Protein AF-A0A5N5QE45-F1 (afdb_monomer_lite)

Organism: NCBI:txid1582974

Radius of gyration: 30.97 Å; chains: 1; bounding box: 76×46×100 Å

Structure (mmCIF, N/CA/C/O backbone):
data_AF-A0A5N5QE45-F1
#
_entry.id   AF-A0A5N5QE45-F1
#
loop_
_atom_site.group_PDB
_atom_site.id
_atom_site.type_symbol
_atom_site.label_atom_id
_atom_site.label_alt_id
_atom_site.label_comp_id
_atom_site.label_asym_id
_atom_site.label_entity_id
_atom_site.label_seq_id
_atom_site.pdbx_PDB_ins_code
_atom_site.Cartn_x
_atom_site.Cartn_y
_atom_site.Cartn_z
_atom_site.occupancy
_atom_site.B_iso_or_equiv
_atom_site.auth_seq_id
_atom_site.auth_comp_id
_atom_site.auth_asym_id
_atom_site.auth_atom_id
_atom_site.pdbx_PDB_model_num
ATOM 1 N N . MET A 1 1 ? -3.453 -5.805 17.445 1.00 33.72 1 MET A N 1
ATOM 2 C CA . MET A 1 1 ? -3.801 -6.477 16.163 1.00 33.72 1 MET A CA 1
ATOM 3 C C . MET A 1 1 ? -2.609 -7.321 15.868 1.00 33.72 1 MET A C 1
ATOM 5 O O . MET A 1 1 ? -1.499 -6.898 16.182 1.00 33.72 1 MET A O 1
ATOM 9 N N . LYS A 1 2 ? -2.759 -8.483 15.234 1.00 30.94 2 LYS A N 1
ATOM 10 C CA . LYS A 1 2 ? -1.606 -8.951 14.459 1.00 30.94 2 LYS A CA 1
ATOM 11 C C . LYS A 1 2 ? -1.295 -7.820 13.481 1.00 30.94 2 LYS A C 1
ATOM 13 O O . LYS A 1 2 ? -2.172 -7.454 12.707 1.00 30.94 2 LYS A O 1
ATOM 18 N N . ARG A 1 3 ? -0.111 -7.206 13.602 1.00 41.22 3 ARG A N 1
ATOM 19 C CA . ARG A 1 3 ? 0.402 -6.242 12.622 1.00 41.22 3 ARG A CA 1
ATOM 20 C C . ARG A 1 3 ? 0.086 -6.822 11.248 1.00 41.22 3 ARG A C 1
ATOM 22 O O . ARG A 1 3 ? 0.529 -7.942 10.988 1.00 41.22 3 ARG A O 1
ATOM 29 N N . VAL A 1 4 ? -0.708 -6.103 10.451 1.00 57.03 4 VAL A N 1
ATOM 30 C CA . VAL A 1 4 ? -1.019 -6.502 9.077 1.00 57.03 4 VAL A CA 1
ATOM 31 C C . VAL A 1 4 ? 0.319 -6.766 8.411 1.00 57.03 4 VAL A C 1
ATOM 33 O O . VAL A 1 4 ? 1.191 -5.892 8.379 1.00 57.03 4 VAL A O 1
ATOM 36 N N . ASN A 1 5 ? 0.544 -8.010 8.013 1.00 70.06 5 ASN A N 1
ATOM 37 C CA . ASN A 1 5 ? 1.816 -8.369 7.431 1.00 70.06 5 ASN A CA 1
ATOM 38 C C . ASN A 1 5 ? 1.803 -7.820 6.008 1.00 70.06 5 ASN A C 1
ATOM 40 O O . ASN A 1 5 ? 0.922 -8.145 5.221 1.00 70.06 5 ASN A O 1
ATOM 44 N N . ALA A 1 6 ? 2.776 -6.972 5.678 1.00 80.31 6 ALA A N 1
ATOM 45 C CA . ALA A 1 6 ? 2.842 -6.321 4.376 1.00 80.31 6 ALA A CA 1
ATOM 46 C C . ALA A 1 6 ? 2.845 -7.332 3.210 1.00 80.31 6 ALA A C 1
ATOM 48 O O . ALA A 1 6 ? 2.280 -7.067 2.155 1.00 80.31 6 ALA A O 1
ATOM 49 N N . ALA A 1 7 ? 3.384 -8.537 3.407 1.00 81.88 7 ALA A N 1
ATOM 50 C CA . ALA A 1 7 ? 3.343 -9.589 2.396 1.00 81.88 7 ALA A CA 1
ATOM 51 C C . ALA A 1 7 ? 1.952 -10.240 2.227 1.00 81.88 7 ALA A C 1
ATOM 53 O O . ALA A 1 7 ? 1.690 -10.823 1.182 1.00 81.88 7 ALA A O 1
ATOM 54 N N . THR A 1 8 ? 1.052 -10.143 3.207 1.00 82.94 8 THR A N 1
ATOM 55 C CA . THR A 1 8 ? -0.279 -10.790 3.209 1.00 82.94 8 THR A CA 1
ATOM 56 C C . THR A 1 8 ? -1.411 -9.804 3.491 1.00 82.94 8 THR A C 1
ATOM 58 O O . THR A 1 8 ? -2.459 -10.192 4.005 1.00 82.94 8 THR A O 1
ATOM 61 N N . TRP A 1 9 ? -1.207 -8.511 3.224 1.00 82.81 9 TRP A N 1
ATOM 62 C CA . TRP A 1 9 ? -2.092 -7.489 3.771 1.00 82.81 9 TRP A CA 1
ATOM 63 C C . TRP A 1 9 ? -3.513 -7.563 3.213 1.00 82.81 9 TRP A C 1
ATOM 65 O O . TRP A 1 9 ? -4.463 -7.280 3.942 1.00 82.81 9 TRP A O 1
ATOM 75 N N . MET A 1 10 ? -3.687 -7.960 1.950 1.00 87.88 10 MET A N 1
ATOM 76 C CA . MET A 1 10 ? -5.023 -8.089 1.372 1.00 87.88 10 MET A CA 1
ATOM 77 C C . MET A 1 10 ? -5.767 -9.297 1.954 1.00 87.88 10 MET A C 1
ATOM 79 O O . MET A 1 10 ? -6.970 -9.216 2.196 1.00 87.88 10 MET A O 1
ATOM 83 N N . ALA A 1 11 ? -5.057 -10.394 2.233 1.00 81.62 11 ALA A N 1
ATOM 84 C CA . ALA A 1 11 ? -5.598 -11.553 2.937 1.00 81.62 11 ALA A CA 1
ATOM 85 C C . ALA A 1 11 ? -5.972 -11.216 4.390 1.00 81.62 11 ALA A C 1
ATOM 87 O O . ALA A 1 11 ? -7.057 -11.574 4.850 1.00 81.62 11 ALA A O 1
ATOM 88 N N . ASP A 1 12 ? -5.102 -10.490 5.094 1.00 77.50 12 ASP A N 1
ATOM 89 C CA . ASP A 1 12 ? -5.329 -10.058 6.475 1.00 77.50 12 ASP A CA 1
ATOM 90 C C . ASP A 1 12 ? -6.530 -9.098 6.565 1.00 77.50 12 ASP A C 1
ATOM 92 O O . ASP A 1 12 ? -7.333 -9.186 7.494 1.00 77.50 12 ASP A O 1
ATOM 96 N N . LEU A 1 13 ? -6.701 -8.223 5.565 1.00 79.94 13 LEU A N 1
ATOM 97 C CA . LEU A 1 13 ? -7.816 -7.278 5.475 1.00 79.94 13 LEU A CA 1
ATOM 98 C C . LEU A 1 13 ? -9.025 -7.809 4.690 1.00 79.94 13 LEU A C 1
ATOM 100 O O . LEU A 1 13 ? -9.976 -7.059 4.449 1.00 79.94 13 LEU A O 1
ATOM 104 N N . PHE A 1 14 ? -9.043 -9.094 4.320 1.00 81.00 14 PHE A N 1
ATOM 105 C CA . PHE A 1 14 ? -10.113 -9.697 3.520 1.00 81.00 14 PHE A CA 1
ATOM 106 C C . PHE A 1 14 ? -11.532 -9.410 4.057 1.00 81.00 14 PHE A C 1
ATOM 108 O O . PHE A 1 14 ? -12.409 -9.072 3.251 1.00 81.00 14 PHE A O 1
ATOM 115 N N . PRO A 1 15 ? -11.802 -9.445 5.382 1.00 75.75 15 PRO A N 1
ATOM 116 C CA . PRO A 1 15 ? -13.117 -9.085 5.921 1.00 75.75 15 PRO A CA 1
ATOM 117 C C . PRO A 1 15 ? -13.583 -7.663 5.561 1.00 75.75 15 PRO A C 1
ATOM 119 O O . PRO A 1 15 ? -14.784 -7.434 5.419 1.00 75.75 15 PRO A O 1
ATOM 122 N N . PHE A 1 16 ? -12.652 -6.727 5.364 1.00 76.31 16 PHE A N 1
ATOM 123 C CA . PHE A 1 16 ? -12.924 -5.309 5.109 1.00 76.31 16 PHE A CA 1
ATOM 124 C C . PHE A 1 16 ? -12.996 -4.959 3.623 1.00 76.31 16 PHE A C 1
ATOM 126 O O . PHE A 1 16 ? -13.746 -4.057 3.234 1.00 76.31 16 PHE A O 1
ATOM 133 N N . ILE A 1 17 ? -12.212 -5.657 2.794 1.00 85.38 17 ILE A N 1
ATOM 134 C CA . ILE A 1 17 ? -12.066 -5.339 1.367 1.00 85.38 17 ILE A CA 1
ATOM 135 C C . ILE A 1 17 ? -12.814 -6.304 0.443 1.00 85.38 17 ILE A C 1
ATOM 137 O O . ILE A 1 17 ? -13.099 -5.930 -0.687 1.00 85.38 17 ILE A O 1
ATOM 141 N N . SER A 1 18 ? -13.204 -7.501 0.902 1.00 85.31 18 SER A N 1
ATOM 142 C CA . SER A 1 18 ? -13.815 -8.546 0.053 1.00 85.31 18 SER A CA 1
ATOM 143 C C . SER A 1 18 ? -15.029 -8.095 -0.759 1.00 85.31 18 SER A C 1
ATOM 145 O O . SER A 1 18 ? -15.190 -8.542 -1.891 1.00 85.31 18 SER A O 1
ATOM 147 N N . LYS A 1 19 ? -15.859 -7.196 -0.218 1.00 84.50 19 LYS A N 1
ATOM 148 C CA . LYS A 1 19 ? -17.066 -6.678 -0.890 1.00 84.50 19 LYS A CA 1
ATOM 149 C C . LYS A 1 19 ? -16.835 -5.410 -1.719 1.00 84.50 19 LYS A C 1
ATOM 151 O O . LYS A 1 19 ? -17.778 -4.902 -2.322 1.00 84.50 19 LYS A O 1
ATOM 156 N N . ARG A 1 20 ? -15.615 -4.874 -1.715 1.00 90.50 20 ARG A N 1
ATOM 157 C CA . ARG A 1 20 ? -15.237 -3.658 -2.442 1.00 90.50 20 ARG A CA 1
ATOM 158 C C . ARG A 1 20 ? -14.779 -4.010 -3.849 1.00 90.50 20 ARG A C 1
ATOM 160 O O . ARG A 1 20 ? -14.236 -5.091 -4.069 1.00 90.50 20 ARG A O 1
ATOM 167 N N . LYS A 1 21 ? -14.956 -3.102 -4.802 1.00 94.25 21 LYS A N 1
ATOM 168 C CA . LYS A 1 21 ? -14.281 -3.196 -6.107 1.00 94.25 21 LYS A CA 1
ATOM 169 C C . LYS A 1 21 ? -12.797 -2.866 -5.959 1.00 94.25 21 LYS A C 1
ATOM 171 O O . LYS A 1 21 ? -12.413 -2.175 -5.020 1.00 94.25 21 LYS A O 1
ATOM 176 N N . LEU A 1 22 ? -11.960 -3.263 -6.922 1.00 95.69 22 LEU A N 1
ATOM 177 C CA . LEU A 1 22 ? -10.540 -2.866 -6.922 1.00 95.69 22 LEU A CA 1
ATOM 178 C C . LEU A 1 22 ? -10.356 -1.336 -6.916 1.00 95.69 22 LEU A C 1
ATOM 180 O O . LEU A 1 22 ? -9.444 -0.834 -6.269 1.00 95.69 22 LEU A O 1
ATOM 184 N N . SER A 1 23 ? -11.256 -0.587 -7.562 1.00 94.06 23 SER A N 1
ATOM 185 C CA . SER A 1 23 ? -11.286 0.887 -7.546 1.00 94.06 23 SER A CA 1
ATOM 186 C C . SER A 1 23 ? -11.563 1.505 -6.171 1.00 94.06 23 SER A C 1
ATOM 188 O O . SER A 1 23 ? -11.393 2.709 -6.000 1.00 94.06 23 SER A O 1
ATOM 190 N N . GLU A 1 24 ? -12.014 0.704 -5.207 1.00 92.69 24 GLU A N 1
ATOM 191 C CA . GLU A 1 24 ? -12.410 1.129 -3.860 1.00 92.69 24 GLU A CA 1
ATOM 192 C C . GLU A 1 24 ? -11.413 0.673 -2.775 1.00 92.69 24 GLU A C 1
ATOM 194 O O . GLU A 1 24 ? -11.693 0.734 -1.574 1.00 92.69 24 GLU A O 1
ATOM 199 N N . ILE A 1 25 ? -10.252 0.166 -3.195 1.00 94.25 25 ILE A N 1
ATOM 200 C CA . ILE A 1 25 ? -9.176 -0.291 -2.315 1.00 94.25 25 ILE A CA 1
ATOM 201 C C . ILE A 1 25 ? -8.014 0.694 -2.424 1.00 94.25 25 ILE A C 1
ATOM 203 O O . ILE A 1 25 ? -7.634 1.116 -3.516 1.00 94.25 25 ILE A O 1
ATOM 207 N N . PHE A 1 26 ? -7.437 1.056 -1.282 1.00 94.75 26 PHE A N 1
ATOM 208 C CA . PHE A 1 26 ? -6.195 1.819 -1.229 1.00 94.75 26 PHE A CA 1
ATOM 209 C C . PHE A 1 26 ? -5.019 0.867 -1.424 1.00 94.75 26 PHE A C 1
ATOM 211 O O . PHE A 1 26 ? -4.803 -0.025 -0.604 1.00 94.75 26 PHE A O 1
ATOM 218 N N . MET A 1 27 ? -4.280 1.016 -2.519 1.00 96.31 27 MET A N 1
ATOM 219 C CA . MET A 1 27 ? -3.214 0.091 -2.898 1.00 96.31 27 MET A CA 1
ATOM 220 C C . MET A 1 27 ? -1.869 0.810 -2.998 1.00 96.31 27 MET A C 1
ATOM 222 O O . MET A 1 27 ? -1.764 1.815 -3.697 1.00 96.31 27 MET A O 1
ATOM 226 N N . PRO A 1 28 ? -0.814 0.299 -2.354 1.00 96.25 28 PRO A N 1
ATOM 227 C CA . PRO A 1 28 ? 0.548 0.728 -2.642 1.00 96.25 28 PRO A CA 1
ATOM 228 C C . PRO A 1 28 ? 0.979 0.251 -4.040 1.00 96.25 28 PRO A C 1
ATOM 230 O O . PRO A 1 28 ? 0.798 -0.922 -4.385 1.00 96.25 28 PRO A O 1
ATOM 233 N N . GLY A 1 29 ? 1.561 1.150 -4.830 1.00 97.69 29 GLY A N 1
ATOM 234 C CA . GLY A 1 29 ? 2.095 0.893 -6.167 1.00 97.69 29 GLY A CA 1
ATOM 235 C C . GLY A 1 29 ? 3.510 1.437 -6.330 1.00 97.69 29 GLY A C 1
ATOM 236 O O . GLY A 1 29 ? 3.920 2.320 -5.578 1.00 97.69 29 GLY A O 1
ATOM 237 N N . SER A 1 30 ? 4.255 0.932 -7.308 1.00 97.56 30 SER A N 1
ATOM 238 C CA . SER A 1 30 ? 5.592 1.439 -7.632 1.00 97.56 30 SER A CA 1
ATOM 239 C C . SER A 1 30 ? 5.692 1.876 -9.087 1.00 97.56 30 SER A C 1
ATOM 241 O O . SER A 1 30 ? 5.183 1.183 -9.966 1.00 97.56 30 SER A O 1
ATOM 243 N N . HIS A 1 31 ? 6.325 3.025 -9.319 1.00 96.69 31 HIS A N 1
ATOM 244 C CA . HIS A 1 31 ? 6.600 3.566 -10.650 1.00 96.69 31 HIS A CA 1
ATOM 245 C C . HIS A 1 31 ? 7.845 2.897 -11.249 1.00 96.69 31 HIS A C 1
ATOM 247 O O . HIS A 1 31 ? 8.798 2.585 -10.523 1.00 96.69 31 HIS A O 1
ATOM 253 N N . ASP A 1 32 ? 7.789 2.608 -12.555 1.00 96.94 32 ASP A N 1
ATOM 254 C CA . ASP A 1 32 ? 8.830 1.896 -13.307 1.00 96.94 32 ASP A CA 1
ATOM 255 C C . ASP A 1 32 ? 9.439 0.728 -12.515 1.00 96.94 32 ASP A C 1
ATOM 257 O O . ASP A 1 32 ? 10.649 0.612 -12.315 1.00 96.94 32 ASP A O 1
ATOM 261 N N . SER A 1 33 ? 8.564 -0.147 -12.015 1.00 97.88 33 SER A N 1
ATOM 262 C CA . SER A 1 33 ? 8.811 -1.023 -10.866 1.00 97.88 33 SER A CA 1
ATOM 263 C C . SER A 1 33 ? 10.046 -1.911 -10.995 1.00 97.88 33 SER A C 1
ATOM 265 O O . SER A 1 33 ? 10.618 -2.330 -9.993 1.00 97.88 33 SER A O 1
ATOM 267 N N . ALA A 1 34 ? 10.449 -2.252 -12.218 1.00 97.25 34 ALA A N 1
ATOM 268 C CA . ALA A 1 34 ? 11.578 -3.138 -12.477 1.00 97.25 34 ALA A CA 1
ATOM 269 C C . ALA A 1 34 ? 12.939 -2.418 -12.561 1.00 97.25 34 ALA A C 1
ATOM 271 O O . ALA A 1 34 ? 13.963 -3.092 -12.696 1.00 97.25 34 ALA A O 1
ATOM 272 N N . MET A 1 35 ? 12.981 -1.081 -12.539 1.00 96.81 35 MET A N 1
ATOM 273 C CA . MET A 1 35 ? 14.205 -0.307 -12.770 1.00 96.81 35 MET A CA 1
ATOM 274 C C . MET A 1 35 ? 15.029 -0.160 -11.486 1.00 96.81 35 MET A C 1
ATOM 276 O O . MET A 1 35 ? 14.978 0.851 -10.785 1.00 96.81 35 MET A O 1
ATOM 280 N N . THR A 1 36 ? 15.818 -1.195 -11.190 1.00 95.06 36 THR A N 1
ATOM 281 C CA . THR A 1 36 ? 16.802 -1.202 -10.098 1.00 95.06 36 THR A CA 1
ATOM 282 C C . THR A 1 36 ? 18.226 -1.017 -10.609 1.00 95.06 36 THR A C 1
ATOM 284 O O . THR A 1 36 ? 18.525 -1.245 -11.784 1.00 95.06 36 THR A O 1
ATOM 287 N N . PHE A 1 37 ? 19.143 -0.657 -9.707 1.00 91.56 37 PHE A N 1
ATOM 288 C CA . PHE A 1 37 ? 20.566 -0.561 -10.045 1.00 91.56 37 PHE A CA 1
ATOM 289 C C . PHE A 1 37 ? 21.122 -1.882 -10.596 1.00 91.56 37 PHE A C 1
ATOM 291 O O . PHE A 1 37 ? 21.876 -1.867 -11.569 1.00 91.56 37 PHE A O 1
ATOM 298 N N . GLU A 1 38 ? 20.715 -3.016 -10.019 1.00 89.56 38 GLU A N 1
ATOM 299 C CA . GLU A 1 38 ? 21.114 -4.352 -10.477 1.00 89.56 38 GLU A CA 1
ATOM 300 C C . GLU A 1 38 ? 20.587 -4.650 -11.886 1.00 89.56 38 GLU A C 1
ATOM 302 O O . GLU A 1 38 ? 21.331 -5.117 -12.747 1.00 89.56 38 GLU A O 1
ATOM 307 N N . CYS A 1 39 ? 19.324 -4.315 -12.167 1.00 91.06 39 CYS A N 1
ATOM 308 C CA . CYS A 1 39 ? 18.745 -4.506 -13.496 1.00 91.06 39 CYS A CA 1
ATOM 309 C C . CYS A 1 39 ? 19.404 -3.633 -14.566 1.00 91.06 39 CYS A C 1
ATOM 311 O O . CYS A 1 39 ? 19.426 -4.029 -15.729 1.00 91.06 39 CYS A O 1
ATOM 313 N N . LEU A 1 40 ? 19.938 -2.469 -14.196 1.00 92.50 40 LEU A N 1
ATOM 314 C CA . LEU A 1 40 ? 20.588 -1.535 -15.117 1.00 92.50 40 LEU A CA 1
ATOM 315 C C . LEU A 1 40 ? 22.121 -1.628 -15.097 1.00 92.50 40 LEU A C 1
ATOM 317 O O . LEU A 1 40 ? 22.803 -0.762 -15.654 1.00 92.50 40 LEU A O 1
ATOM 321 N N . SER A 1 41 ? 22.670 -2.688 -14.497 1.00 89.25 41 SER A N 1
ATOM 322 C CA . SER A 1 41 ? 24.108 -2.953 -14.453 1.00 89.25 41 SER A CA 1
ATOM 323 C C . SER A 1 41 ? 24.455 -4.309 -15.072 1.00 89.25 41 SER A C 1
ATOM 325 O O . SER A 1 41 ? 23.741 -5.303 -14.936 1.00 89.25 41 SER A O 1
ATOM 327 N N . GLN A 1 42 ? 25.566 -4.344 -15.801 1.00 81.00 42 GLN A N 1
ATOM 328 C CA . GLN A 1 42 ? 26.143 -5.547 -16.387 1.00 81.00 42 GLN A CA 1
ATOM 329 C C . GLN A 1 42 ? 27.263 -6.049 -15.475 1.00 81.00 42 GLN A C 1
ATOM 331 O O . GLN A 1 42 ? 28.223 -5.319 -15.244 1.00 81.00 42 GLN A O 1
ATOM 336 N N . SER A 1 43 ? 27.181 -7.302 -15.021 1.00 66.94 43 SER A N 1
ATOM 337 C CA . SER A 1 43 ? 28.321 -7.987 -14.399 1.00 66.94 43 SER A CA 1
ATOM 338 C C . SER A 1 43 ? 29.112 -8.719 -15.488 1.00 66.94 43 SER A C 1
ATOM 340 O O . SER A 1 43 ? 28.607 -9.644 -16.132 1.00 66.94 43 SER A O 1
ATOM 342 N N . LEU A 1 44 ? 30.346 -8.274 -15.744 1.00 56.03 44 LEU A N 1
ATOM 343 C CA . LEU A 1 44 ? 31.250 -8.853 -16.744 1.00 56.03 44 LEU A CA 1
ATOM 344 C C . LEU A 1 44 ? 32.325 -9.725 -16.072 1.00 56.03 44 LEU A C 1
ATOM 346 O O . LEU A 1 44 ? 33.524 -9.471 -16.177 1.00 56.03 44 LEU A O 1
ATOM 350 N N . GLY A 1 45 ? 31.900 -10.802 -15.409 1.00 55.47 45 GLY A N 1
ATOM 351 C CA . GLY A 1 45 ? 32.808 -11.822 -14.871 1.00 55.47 45 GLY A CA 1
ATOM 352 C C . GLY A 1 45 ? 33.436 -11.461 -13.513 1.00 55.47 45 GLY A C 1
ATOM 353 O O . GLY A 1 45 ? 32.846 -10.708 -12.753 1.00 55.47 45 GLY A O 1
ATOM 354 N N . PRO A 1 46 ? 34.611 -12.020 -13.150 1.00 52.28 46 PRO A N 1
ATOM 355 C CA . PRO A 1 46 ? 35.151 -11.971 -11.779 1.00 52.28 46 PRO A CA 1
ATOM 356 C C . PRO A 1 46 ? 35.650 -10.588 -11.322 1.00 52.28 46 PRO A C 1
ATOM 358 O O . PRO A 1 46 ? 36.143 -10.458 -10.204 1.00 52.28 46 PRO A O 1
ATOM 361 N N . ILE A 1 47 ? 35.557 -9.572 -12.182 1.00 50.41 47 ILE A N 1
ATOM 362 C CA . ILE A 1 47 ? 35.804 -8.173 -11.843 1.00 50.41 47 ILE A CA 1
ATOM 363 C C . ILE A 1 47 ? 34.469 -7.457 -12.068 1.00 50.41 47 ILE A C 1
ATOM 365 O O . ILE A 1 47 ? 34.138 -7.147 -13.212 1.00 50.41 47 ILE A O 1
ATOM 369 N N . ASP A 1 48 ? 33.706 -7.225 -10.995 1.00 53.22 48 ASP A N 1
ATOM 370 C CA . ASP A 1 48 ? 32.487 -6.402 -11.022 1.00 53.22 48 ASP A CA 1
ATOM 371 C C . ASP A 1 48 ? 32.872 -4.943 -11.298 1.00 53.22 48 ASP A C 1
ATOM 373 O O . ASP A 1 48 ? 33.054 -4.112 -10.410 1.00 53.22 48 ASP A O 1
ATOM 377 N N . LEU A 1 49 ? 33.064 -4.635 -12.575 1.00 56.41 49 LEU A N 1
ATOM 378 C CA . LEU A 1 49 ? 32.881 -3.288 -13.078 1.00 56.41 49 LEU A CA 1
ATOM 379 C C . LEU A 1 49 ? 31.386 -3.173 -13.350 1.00 56.41 49 LEU A C 1
ATOM 381 O O . LEU A 1 49 ? 30.937 -3.640 -14.393 1.00 56.41 49 LEU A O 1
ATOM 385 N N . ASP A 1 50 ? 30.631 -2.605 -12.408 1.00 69.88 50 ASP A N 1
ATOM 386 C CA . ASP A 1 50 ? 29.200 -2.312 -12.552 1.00 69.88 50 ASP A CA 1
ATOM 387 C C . ASP A 1 50 ? 28.982 -1.343 -13.726 1.00 69.88 50 ASP A C 1
ATOM 389 O O . ASP A 1 50 ? 28.816 -0.130 -13.543 1.00 69.88 50 ASP A O 1
ATOM 393 N N . LEU A 1 51 ? 29.026 -1.851 -14.957 1.00 82.75 51 LEU A N 1
ATOM 394 C CA . LEU A 1 51 ? 28.875 -1.061 -16.170 1.00 82.75 51 LEU A CA 1
ATOM 395 C C . LEU A 1 51 ? 27.390 -0.881 -16.477 1.00 82.75 51 LEU A C 1
ATOM 397 O O . LEU A 1 51 ? 26.624 -1.836 -16.362 1.00 82.75 51 LEU A O 1
ATOM 401 N N . PRO A 1 52 ? 26.959 0.309 -16.918 1.00 87.31 52 PRO A N 1
ATOM 402 C CA . PRO A 1 52 ? 25.564 0.528 -17.261 1.00 87.31 52 PRO A CA 1
ATOM 403 C C . PRO A 1 52 ? 25.151 -0.326 -18.468 1.00 87.31 52 PRO A C 1
ATOM 405 O O . PRO A 1 52 ? 25.944 -0.552 -19.393 1.00 87.31 52 PRO A O 1
ATOM 408 N N . THR A 1 53 ? 23.903 -0.789 -18.472 1.00 91.44 53 THR A N 1
ATOM 409 C CA . THR A 1 53 ? 23.302 -1.543 -19.582 1.00 91.44 53 THR A CA 1
ATOM 410 C C . THR A 1 53 ? 23.182 -0.711 -20.869 1.00 91.44 53 THR A C 1
ATOM 412 O O . THR A 1 53 ? 23.366 0.509 -20.843 1.00 91.44 53 THR A O 1
ATOM 415 N N . PRO A 1 54 ? 22.931 -1.346 -22.033 1.00 92.56 54 PRO A N 1
ATOM 416 C CA . PRO A 1 54 ? 22.724 -0.632 -23.291 1.00 92.56 54 PRO A CA 1
ATOM 417 C C . PRO A 1 54 ? 21.529 0.330 -23.251 1.00 92.56 54 PRO A C 1
ATOM 419 O O . PRO A 1 54 ? 20.594 0.156 -22.470 1.00 92.56 54 PRO A O 1
ATOM 422 N N . TRP A 1 55 ? 21.547 1.317 -24.149 1.00 93.31 55 TRP A N 1
ATOM 423 C CA . TRP A 1 55 ? 20.457 2.278 -24.317 1.00 93.31 55 TRP A CA 1
ATOM 424 C C . TRP A 1 55 ? 19.120 1.597 -24.626 1.00 93.31 55 TRP A C 1
ATOM 426 O O . TRP A 1 55 ? 19.052 0.678 -25.447 1.00 93.31 55 TRP A O 1
ATOM 436 N N . GLY A 1 56 ? 18.070 2.095 -23.979 1.00 92.94 56 GLY A N 1
ATOM 437 C CA . GLY A 1 56 ? 16.679 1.789 -24.274 1.00 92.94 56 GLY A CA 1
ATOM 438 C C . GLY A 1 56 ? 16.215 2.427 -25.581 1.00 92.94 56 GLY A C 1
ATOM 439 O O . GLY A 1 56 ? 16.763 3.449 -26.001 1.00 92.94 56 GLY A O 1
ATOM 440 N N . PRO A 1 57 ? 15.195 1.857 -26.241 1.00 92.12 57 PRO A N 1
ATOM 441 C CA . PRO A 1 57 ? 14.537 2.495 -27.384 1.00 92.12 57 PRO A CA 1
ATOM 442 C C . PRO A 1 57 ? 13.814 3.803 -27.017 1.00 92.12 57 PRO A C 1
ATOM 444 O O . PRO A 1 57 ? 13.476 4.582 -27.900 1.00 92.12 57 PRO A O 1
ATOM 447 N N . ASP A 1 58 ? 13.569 4.032 -25.730 1.00 90.62 58 ASP A N 1
ATOM 448 C CA . ASP A 1 58 ? 12.980 5.236 -25.146 1.00 90.62 58 ASP A CA 1
ATOM 449 C C . ASP A 1 58 ? 14.033 6.275 -24.712 1.00 90.62 58 ASP A C 1
ATOM 451 O O . ASP A 1 58 ? 13.692 7.328 -24.178 1.00 90.62 58 ASP A O 1
ATOM 455 N N . ALA A 1 59 ? 15.320 6.011 -24.965 1.00 89.75 59 ALA A N 1
ATOM 456 C CA . ALA A 1 59 ? 16.394 6.958 -24.696 1.00 89.75 59 ALA A CA 1
ATOM 457 C C . ALA A 1 59 ? 16.347 8.163 -25.660 1.00 89.75 59 ALA A C 1
ATOM 459 O O . ALA A 1 59 ? 16.291 7.973 -26.879 1.00 89.75 59 ALA A O 1
ATOM 460 N N . PRO A 1 60 ? 16.477 9.406 -25.162 1.00 84.94 60 PRO A N 1
ATOM 461 C CA . PRO A 1 60 ? 16.584 10.584 -26.014 1.00 84.94 60 PRO A CA 1
ATOM 462 C C . PRO A 1 60 ? 17.792 10.536 -26.959 1.00 84.94 60 PRO A C 1
ATOM 464 O O . PRO A 1 60 ? 18.929 10.296 -26.545 1.00 84.94 60 PRO A O 1
ATOM 467 N N . ASP A 1 61 ? 17.560 10.887 -28.225 1.00 84.50 61 ASP A N 1
ATOM 468 C CA . ASP A 1 61 ? 18.586 10.978 -29.275 1.00 84.50 61 ASP A CA 1
ATOM 469 C C . ASP A 1 61 ? 19.783 11.869 -28.892 1.00 84.50 61 ASP A C 1
ATOM 471 O O . ASP A 1 61 ? 20.919 11.619 -29.300 1.00 84.50 61 ASP A O 1
ATOM 475 N N . SER A 1 62 ? 19.535 12.917 -28.101 1.00 81.81 62 SER A N 1
ATOM 476 C CA . SER A 1 62 ? 20.560 13.838 -27.598 1.00 81.81 62 SER A CA 1
ATOM 477 C C . SER A 1 62 ? 21.577 13.154 -26.679 1.00 81.81 62 SER A C 1
ATOM 479 O O . SER A 1 62 ? 22.743 13.549 -26.658 1.00 81.81 62 SER A O 1
ATOM 481 N N . LEU A 1 63 ? 21.158 12.119 -25.947 1.00 83.06 63 LEU A N 1
ATOM 482 C CA . LEU A 1 63 ? 22.008 11.349 -25.043 1.00 83.06 63 LEU A CA 1
ATOM 483 C C . LEU A 1 63 ? 22.702 10.204 -25.785 1.00 83.06 63 LEU A C 1
ATOM 485 O O . LEU A 1 63 ? 23.913 10.030 -25.644 1.00 83.06 63 LEU A O 1
ATOM 489 N N . THR A 1 64 ? 21.972 9.470 -26.632 1.00 83.94 64 THR A N 1
ATOM 490 C CA . THR A 1 64 ? 22.509 8.295 -27.344 1.00 83.94 64 THR A CA 1
ATOM 491 C C . THR A 1 64 ? 23.572 8.651 -28.385 1.00 83.94 64 THR A C 1
ATOM 493 O O . THR A 1 64 ? 24.485 7.861 -28.625 1.00 83.94 64 THR A O 1
ATOM 496 N N . LYS A 1 65 ? 23.496 9.850 -28.980 1.00 85.06 65 LYS A N 1
ATOM 497 C CA . LYS A 1 65 ? 24.455 10.357 -29.981 1.00 85.06 65 LYS A CA 1
ATOM 498 C C . LYS A 1 65 ? 25.576 11.212 -29.375 1.00 85.06 65 LYS A C 1
ATOM 500 O O . LYS A 1 65 ? 26.383 11.775 -30.116 1.00 85.06 65 LYS A O 1
ATOM 505 N N . SER A 1 66 ? 25.635 11.335 -28.047 1.00 80.31 66 SER A N 1
ATOM 506 C CA . SER A 1 66 ? 26.637 12.156 -27.363 1.00 80.31 66 SER A CA 1
ATOM 507 C C . SER A 1 66 ? 28.060 11.596 -27.538 1.00 80.31 66 SER A C 1
ATOM 509 O O . SER A 1 66 ? 28.280 10.400 -27.323 1.00 80.31 66 SER A O 1
ATOM 511 N N . PRO A 1 67 ? 29.072 12.440 -27.830 1.00 76.19 67 PRO A N 1
ATOM 512 C CA . PRO A 1 67 ? 30.469 12.006 -27.924 1.00 76.19 67 PRO A CA 1
ATOM 513 C C . PRO A 1 67 ? 31.057 11.566 -26.571 1.00 76.19 67 PRO A C 1
ATOM 515 O O . PRO A 1 67 ? 32.139 10.988 -26.539 1.00 76.19 67 PRO A O 1
ATOM 518 N N . LEU A 1 68 ? 30.353 11.818 -25.457 1.00 72.44 68 LEU A N 1
ATOM 519 C CA . LEU A 1 68 ? 30.744 11.409 -24.102 1.00 72.44 68 LEU A CA 1
ATOM 520 C C . LEU A 1 68 ? 30.348 9.955 -23.756 1.00 72.44 68 LEU A C 1
ATOM 522 O O . LEU A 1 68 ? 30.606 9.505 -22.640 1.00 72.44 68 LEU A O 1
ATOM 526 N N . GLY A 1 69 ? 29.757 9.217 -24.707 1.00 70.69 69 GLY A N 1
ATOM 527 C CA . GLY A 1 69 ? 29.696 7.750 -24.745 1.00 70.69 69 GLY A CA 1
ATOM 528 C C . GLY A 1 69 ? 29.304 7.043 -23.439 1.00 70.69 69 GLY A C 1
ATOM 529 O O . GLY A 1 69 ? 28.171 7.137 -22.974 1.00 70.69 69 GLY A O 1
ATOM 530 N N . GLU A 1 70 ? 30.226 6.259 -22.872 1.00 70.69 70 GLU A N 1
ATOM 531 C CA . GLU A 1 70 ? 29.967 5.429 -21.682 1.00 70.69 70 GLU A CA 1
ATOM 532 C C . GLU A 1 70 ? 29.811 6.242 -20.394 1.00 70.69 70 GLU A C 1
ATOM 534 O O . GLU A 1 70 ? 29.018 5.871 -19.529 1.00 70.69 70 GLU A O 1
ATOM 539 N N . THR A 1 71 ? 30.506 7.377 -20.288 1.00 77.06 71 THR A N 1
ATOM 540 C CA . THR A 1 71 ? 30.443 8.255 -19.114 1.00 77.06 71 THR A CA 1
ATOM 541 C C . THR A 1 71 ? 29.038 8.810 -18.927 1.00 77.06 71 THR A C 1
ATOM 543 O O . THR A 1 71 ? 28.498 8.761 -17.824 1.00 77.06 71 THR A O 1
ATOM 546 N N . ILE A 1 72 ? 28.403 9.283 -20.007 1.00 84.81 72 ILE A N 1
ATOM 547 C CA . ILE A 1 72 ? 27.032 9.803 -19.921 1.00 84.81 72 ILE A CA 1
ATOM 548 C C . ILE A 1 72 ? 26.021 8.690 -19.623 1.00 84.81 72 ILE A C 1
ATOM 550 O O . ILE A 1 72 ? 25.039 8.929 -18.933 1.00 84.81 72 ILE A O 1
ATOM 554 N N . ARG A 1 73 ? 26.289 7.454 -20.058 1.00 88.94 73 ARG A N 1
ATOM 555 C CA . ARG A 1 73 ? 25.431 6.296 -19.775 1.00 88.94 73 ARG A CA 1
ATOM 556 C C . ARG A 1 73 ? 25.442 5.916 -18.292 1.00 88.94 73 ARG A C 1
ATOM 558 O O . ARG A 1 73 ? 24.402 5.557 -17.753 1.00 88.94 73 ARG A O 1
ATOM 565 N N . GLY A 1 74 ? 26.591 6.043 -17.622 1.00 88.94 74 GLY A N 1
ATOM 566 C CA . GLY A 1 74 ? 26.695 5.850 -16.170 1.00 88.94 74 GLY A CA 1
ATOM 567 C C . GLY A 1 74 ? 25.879 6.879 -15.387 1.00 88.94 74 GLY A C 1
ATOM 568 O O . GLY A 1 74 ? 25.190 6.518 -14.437 1.00 88.94 74 GLY A O 1
ATOM 569 N N . VAL A 1 75 ? 25.891 8.137 -15.842 1.00 88.62 75 VAL A N 1
ATOM 570 C CA . VAL A 1 75 ? 25.026 9.195 -15.300 1.00 88.62 75 VAL A CA 1
ATOM 571 C C . VAL A 1 75 ? 23.563 8.835 -15.527 1.00 88.62 75 VAL A C 1
ATOM 573 O O . VAL A 1 75 ? 22.806 8.772 -14.568 1.00 88.62 75 VAL A O 1
ATOM 576 N N . VAL A 1 76 ? 23.168 8.517 -16.764 1.00 90.19 76 VAL A N 1
ATOM 577 C CA . VAL A 1 76 ? 21.774 8.167 -17.073 1.00 90.19 76 VAL A CA 1
ATOM 578 C C . VAL A 1 76 ? 21.291 6.983 -16.245 1.00 90.19 76 VAL A C 1
ATOM 580 O O . VAL A 1 76 ? 20.170 7.036 -15.761 1.00 90.19 76 VAL A O 1
ATOM 583 N N . ARG A 1 77 ? 22.125 5.966 -15.989 1.00 92.44 77 ARG A N 1
ATOM 584 C CA . ARG A 1 77 ? 21.751 4.865 -15.091 1.00 92.44 77 ARG A CA 1
ATOM 585 C C . ARG A 1 77 ? 21.306 5.374 -13.724 1.00 92.44 77 ARG A C 1
ATOM 587 O O . ARG A 1 77 ? 20.252 4.970 -13.259 1.00 92.44 77 ARG A O 1
ATOM 594 N N . ASN A 1 78 ? 22.067 6.268 -13.096 1.00 90.56 78 ASN A N 1
ATOM 595 C CA . ASN A 1 78 ? 21.722 6.792 -11.770 1.00 90.56 78 ASN A CA 1
ATOM 596 C C . ASN A 1 78 ? 20.391 7.569 -11.763 1.00 90.56 78 ASN A C 1
ATOM 598 O O . ASN A 1 78 ? 19.741 7.660 -10.725 1.00 90.56 78 ASN A O 1
ATOM 602 N N . TRP A 1 79 ? 19.987 8.113 -12.910 1.00 91.81 79 TRP A N 1
ATOM 603 C CA . TRP A 1 79 ? 18.723 8.832 -13.088 1.00 91.81 79 TRP A CA 1
ATOM 604 C C . TRP A 1 79 ? 17.578 7.953 -13.616 1.00 91.81 79 TRP A C 1
ATOM 606 O O . TRP A 1 79 ? 16.427 8.341 -13.495 1.00 91.81 79 TRP A O 1
ATOM 616 N N . ALA A 1 80 ? 17.884 6.781 -14.174 1.00 92.75 80 ALA A N 1
ATOM 617 C CA . ALA A 1 80 ? 16.916 5.792 -14.648 1.00 92.75 80 ALA A CA 1
ATOM 618 C C . ALA A 1 80 ? 16.512 4.772 -13.568 1.00 92.75 80 ALA A C 1
ATOM 620 O O . ALA A 1 80 ? 15.549 4.032 -13.747 1.00 92.75 80 ALA A O 1
ATOM 621 N N . VAL A 1 81 ? 17.261 4.684 -12.464 1.00 94.12 81 VAL A N 1
ATOM 622 C CA . VAL A 1 81 ? 16.905 3.836 -11.319 1.00 94.12 81 VAL A CA 1
ATOM 623 C C . VAL A 1 81 ? 15.791 4.505 -10.515 1.00 94.12 81 VAL A C 1
ATOM 625 O O . VAL A 1 81 ? 16.022 5.537 -9.886 1.00 94.12 81 VAL A O 1
ATOM 628 N N . THR A 1 82 ? 14.622 3.867 -10.478 1.00 94.88 82 THR A N 1
ATOM 629 C CA . THR A 1 82 ? 13.425 4.321 -9.744 1.00 94.88 82 THR A CA 1
ATOM 630 C C . THR A 1 82 ? 13.179 3.512 -8.467 1.00 94.88 82 THR A C 1
ATOM 632 O O . THR A 1 82 ? 12.547 3.985 -7.520 1.00 94.88 82 THR A O 1
ATOM 635 N N . GLN A 1 83 ? 13.736 2.297 -8.377 1.00 94.50 83 GLN A N 1
ATOM 636 C CA . GLN A 1 83 ? 13.539 1.400 -7.238 1.00 94.50 83 GLN A CA 1
ATOM 637 C C . GLN A 1 83 ? 14.856 0.849 -6.683 1.00 94.50 83 GLN A C 1
ATOM 639 O O . GLN A 1 83 ? 15.770 0.477 -7.416 1.00 94.50 83 GLN A O 1
ATOM 644 N N . LYS A 1 84 ? 14.941 0.732 -5.351 1.00 90.62 84 LYS A N 1
ATOM 645 C CA . LYS A 1 84 ? 16.037 -0.002 -4.683 1.00 90.62 84 LYS A CA 1
ATOM 646 C C . LYS A 1 84 ? 15.738 -1.488 -4.521 1.00 90.62 84 LYS A C 1
ATOM 648 O O . LYS A 1 84 ? 16.664 -2.289 -4.507 1.00 90.62 84 LYS A O 1
ATOM 653 N N . LEU A 1 85 ? 14.465 -1.839 -4.341 1.00 92.25 85 LEU A N 1
ATOM 654 C CA . LEU A 1 85 ? 14.029 -3.223 -4.167 1.00 92.25 85 LEU A CA 1
ATOM 655 C C . LEU A 1 85 ? 13.708 -3.854 -5.512 1.00 92.25 85 LEU A C 1
ATOM 657 O O . LEU A 1 85 ? 13.103 -3.216 -6.371 1.00 92.25 85 LEU A O 1
ATOM 661 N N . GLU A 1 86 ? 14.025 -5.134 -5.657 1.00 93.69 86 GLU A N 1
ATOM 662 C CA . GLU A 1 86 ? 13.519 -5.938 -6.764 1.00 93.69 86 GLU A CA 1
ATOM 663 C C . GLU A 1 86 ? 12.013 -6.205 -6.621 1.00 93.69 86 GLU A C 1
ATOM 665 O O . GLU A 1 86 ? 11.444 -6.093 -5.533 1.00 93.69 86 GLU A O 1
ATOM 670 N N . LEU A 1 87 ? 11.363 -6.622 -7.713 1.00 97.50 87 LEU A N 1
ATOM 671 C CA . LEU A 1 87 ? 9.912 -6.847 -7.758 1.00 97.50 87 LEU A CA 1
ATOM 672 C C . LEU A 1 87 ? 9.410 -7.761 -6.627 1.00 97.50 87 LEU A C 1
ATOM 674 O O . LEU A 1 87 ? 8.402 -7.459 -5.995 1.00 97.50 87 LEU A O 1
ATOM 678 N N . LEU A 1 88 ? 10.113 -8.856 -6.321 1.00 96.50 88 LEU A N 1
ATOM 679 C CA . LEU A 1 88 ? 9.718 -9.757 -5.230 1.00 96.50 88 LEU A CA 1
ATOM 680 C C . LEU A 1 88 ? 9.717 -9.054 -3.866 1.00 96.50 88 LEU A C 1
ATOM 682 O O . LEU A 1 88 ? 8.789 -9.226 -3.074 1.00 96.50 88 LEU A O 1
ATOM 686 N N . ASP A 1 89 ? 10.747 -8.265 -3.582 1.00 93.56 89 ASP A N 1
ATOM 687 C CA . ASP A 1 89 ? 10.871 -7.581 -2.299 1.00 93.56 89 ASP A CA 1
ATOM 688 C C . ASP A 1 89 ? 9.904 -6.400 -2.191 1.00 93.56 89 ASP A C 1
ATOM 690 O O . ASP A 1 89 ? 9.385 -6.139 -1.107 1.00 93.56 89 ASP A O 1
ATOM 694 N N . GLN A 1 90 ? 9.547 -5.768 -3.312 1.00 95.31 90 GLN A N 1
ATOM 695 C CA . GLN A 1 90 ? 8.438 -4.814 -3.362 1.00 95.31 90 GLN A CA 1
ATOM 696 C C . GLN A 1 90 ? 7.102 -5.474 -2.973 1.00 95.31 90 GLN A C 1
ATOM 698 O O . GLN A 1 90 ? 6.345 -4.903 -2.184 1.00 95.31 90 GLN A O 1
ATOM 703 N N . LEU A 1 91 ? 6.819 -6.700 -3.441 1.00 95.56 91 LEU A N 1
ATOM 704 C CA . LEU A 1 91 ? 5.615 -7.441 -3.023 1.00 95.56 91 LEU A CA 1
ATOM 705 C C . LEU A 1 91 ? 5.637 -7.763 -1.526 1.00 95.56 91 LEU A C 1
ATOM 707 O O . LEU A 1 91 ? 4.620 -7.599 -0.847 1.00 95.56 91 LEU A O 1
ATOM 711 N N . ARG A 1 92 ? 6.792 -8.181 -0.997 1.00 88.81 92 ARG A N 1
ATOM 712 C CA . ARG A 1 92 ? 6.983 -8.428 0.444 1.00 88.81 92 ARG A CA 1
ATOM 713 C C . ARG A 1 92 ? 6.819 -7.155 1.276 1.00 88.81 92 ARG A C 1
ATOM 715 O O . ARG A 1 92 ? 6.363 -7.235 2.413 1.00 88.81 92 ARG A O 1
ATOM 722 N N . ALA A 1 93 ? 7.156 -6.000 0.705 1.00 85.56 93 ALA A N 1
ATOM 723 C CA . ALA A 1 93 ? 6.965 -4.690 1.314 1.00 85.56 93 ALA A CA 1
ATOM 724 C C . ALA A 1 93 ? 5.517 -4.175 1.233 1.00 85.56 93 ALA A C 1
ATOM 726 O O . ALA A 1 93 ? 5.199 -3.219 1.931 1.00 85.56 93 ALA A O 1
ATOM 727 N N . GLY A 1 94 ? 4.638 -4.807 0.442 1.00 90.19 94 GLY A N 1
ATOM 728 C CA . GLY A 1 94 ? 3.202 -4.496 0.371 1.00 90.19 94 GLY A CA 1
ATOM 729 C C . GLY A 1 94 ? 2.705 -3.919 -0.954 1.00 90.19 94 GLY A C 1
ATOM 730 O O . GLY A 1 94 ? 1.506 -3.666 -1.086 1.00 90.19 94 GLY A O 1
ATOM 731 N N . ILE A 1 95 ? 3.580 -3.752 -1.951 1.00 97.25 95 ILE A N 1
ATOM 732 C CA . ILE A 1 95 ? 3.198 -3.275 -3.287 1.00 97.25 95 ILE A CA 1
ATOM 733 C C . ILE A 1 95 ? 2.274 -4.286 -3.974 1.00 97.25 95 ILE A C 1
ATOM 735 O O . ILE A 1 95 ? 2.528 -5.490 -3.949 1.00 97.25 95 ILE A O 1
ATOM 739 N N . ARG A 1 96 ? 1.188 -3.807 -4.587 1.00 98.31 96 ARG A N 1
ATOM 740 C CA . ARG A 1 96 ? 0.217 -4.624 -5.349 1.00 98.31 96 ARG A CA 1
ATOM 741 C C . ARG A 1 96 ? -0.128 -4.033 -6.716 1.00 98.31 96 ARG A C 1
ATOM 743 O O . ARG A 1 96 ? -1.035 -4.514 -7.394 1.00 98.31 96 ARG A O 1
ATOM 750 N N . TYR A 1 97 ? 0.633 -3.031 -7.136 1.00 98.75 97 TYR A N 1
ATOM 751 C CA . TYR A 1 97 ? 0.549 -2.417 -8.450 1.00 98.75 97 TYR A CA 1
ATOM 752 C C . TYR A 1 97 ? 1.956 -2.169 -8.985 1.00 98.75 97 TYR A C 1
ATOM 754 O O . TYR A 1 97 ? 2.742 -1.481 -8.332 1.00 98.75 97 TYR A O 1
ATOM 762 N N . PHE A 1 98 ? 2.251 -2.724 -10.157 1.00 98.81 98 PHE A N 1
ATOM 763 C CA . PHE A 1 98 ? 3.498 -2.483 -10.869 1.00 98.81 98 PHE A CA 1
ATOM 764 C C . PHE A 1 98 ? 3.251 -1.713 -12.155 1.00 98.81 98 PHE A C 1
ATOM 766 O O . PHE A 1 98 ? 2.468 -2.164 -12.991 1.00 98.81 98 PHE A O 1
ATOM 773 N N . ASP A 1 99 ? 3.953 -0.597 -12.309 1.00 98.56 99 ASP A N 1
ATOM 774 C CA . ASP A 1 99 ? 4.062 0.157 -13.550 1.00 98.56 99 ASP A CA 1
ATOM 775 C C . ASP A 1 99 ? 5.268 -0.345 -14.358 1.00 98.56 99 ASP A C 1
ATOM 777 O O . ASP A 1 99 ? 6.390 -0.433 -13.854 1.00 98.56 99 ASP A O 1
ATOM 781 N N . LEU A 1 100 ? 5.021 -0.761 -15.599 1.00 98.50 100 LEU A N 1
ATOM 782 C CA . LEU A 1 100 ? 5.967 -1.485 -16.438 1.00 98.50 100 LEU A CA 1
ATOM 783 C C . LEU A 1 100 ? 6.037 -0.868 -17.835 1.00 98.50 100 LEU A C 1
ATOM 785 O O . LEU A 1 100 ? 5.061 -0.873 -18.590 1.00 98.50 100 LEU A O 1
ATOM 789 N N . ARG A 1 101 ? 7.242 -0.472 -18.242 1.00 98.12 101 ARG A N 1
ATOM 790 C CA . ARG A 1 101 ? 7.573 -0.125 -19.629 1.00 98.12 101 ARG A CA 1
ATOM 791 C C . ARG A 1 101 ? 8.310 -1.274 -20.292 1.00 98.12 101 ARG A C 1
ATOM 793 O O . ARG A 1 101 ? 9.317 -1.757 -19.772 1.00 98.12 101 ARG A O 1
ATOM 800 N N . ILE A 1 102 ? 7.810 -1.735 -21.434 1.00 98.19 102 ILE A N 1
ATOM 801 C CA . ILE A 1 102 ? 8.283 -2.961 -22.086 1.00 98.19 102 ILE A CA 1
ATOM 802 C C . ILE A 1 102 ? 8.848 -2.632 -23.462 1.00 98.19 102 ILE A C 1
ATOM 804 O O . ILE A 1 102 ? 8.177 -2.038 -24.301 1.00 98.19 102 ILE A O 1
ATOM 808 N N . ALA A 1 103 ? 10.072 -3.083 -23.713 1.00 97.25 103 ALA A N 1
ATOM 809 C CA . ALA A 1 103 ? 10.721 -3.032 -25.010 1.00 97.25 103 ALA A CA 1
ATOM 810 C C . ALA A 1 103 ? 10.866 -4.433 -25.609 1.00 97.25 103 ALA A C 1
ATOM 812 O O . ALA A 1 103 ? 11.148 -5.398 -24.896 1.00 97.25 103 ALA A O 1
ATOM 813 N N . ASN A 1 104 ? 10.753 -4.538 -26.932 1.00 95.62 104 ASN A N 1
ATOM 814 C CA . ASN A 1 104 ? 11.214 -5.710 -27.672 1.00 95.62 104 ASN A CA 1
ATOM 815 C C . ASN A 1 104 ? 12.551 -5.403 -28.343 1.00 95.62 104 ASN A C 1
ATOM 817 O O . ASN A 1 104 ? 12.667 -4.473 -29.142 1.00 95.62 104 ASN A O 1
ATOM 821 N N . VAL A 1 105 ? 13.569 -6.197 -28.023 1.00 92.69 105 VAL A N 1
ATOM 822 C CA . VAL A 1 105 ? 14.906 -6.067 -28.597 1.00 92.69 105 VAL A CA 1
ATOM 823 C C . VAL A 1 105 ? 15.336 -7.428 -29.117 1.00 92.69 105 VAL A C 1
ATOM 825 O O . VAL A 1 105 ? 15.542 -8.366 -28.353 1.00 92.69 105 VAL A O 1
ATOM 828 N N . ASN A 1 106 ? 15.467 -7.541 -30.441 1.00 89.31 106 ASN A N 1
ATOM 829 C CA . ASN A 1 106 ? 15.867 -8.772 -31.132 1.00 89.31 106 ASN A CA 1
ATOM 830 C C . ASN A 1 106 ? 14.994 -10.001 -30.795 1.00 89.31 106 ASN A C 1
ATOM 832 O O . ASN A 1 106 ? 15.486 -11.128 -30.788 1.00 89.31 106 ASN A O 1
ATOM 836 N N . GLY A 1 107 ? 13.698 -9.796 -30.534 1.00 89.06 107 GLY A N 1
ATOM 837 C CA . GLY A 1 107 ? 12.752 -10.866 -30.211 1.00 89.06 107 GLY A CA 1
ATOM 838 C C . GLY A 1 107 ? 12.697 -11.246 -28.729 1.00 89.06 107 GLY A C 1
ATOM 839 O O . GLY A 1 107 ? 11.940 -12.149 -28.377 1.00 89.06 107 GLY A O 1
ATOM 840 N N . GLU A 1 108 ? 13.457 -10.569 -27.865 1.00 94.69 108 GLU A N 1
ATOM 841 C CA . GLU A 1 108 ? 13.378 -10.700 -26.411 1.00 94.69 108 GLU A CA 1
ATOM 842 C C . GLU A 1 108 ? 12.668 -9.481 -25.808 1.00 94.69 108 GLU A C 1
ATOM 844 O O . GLU A 1 108 ? 13.010 -8.334 -26.106 1.00 94.69 108 GLU A O 1
ATOM 849 N N . PHE A 1 109 ? 11.691 -9.725 -24.932 1.00 97.94 109 PHE A N 1
ATOM 850 C CA . PHE A 1 109 ? 11.034 -8.662 -24.178 1.00 97.94 109 PHE A CA 1
ATOM 851 C C . PHE A 1 109 ? 11.828 -8.332 -22.918 1.00 97.94 109 PHE A C 1
ATOM 853 O O . PHE A 1 109 ? 12.128 -9.221 -22.112 1.00 97.94 109 PHE A O 1
ATOM 860 N N . LYS A 1 110 ? 12.116 -7.047 -22.722 1.00 97.75 110 LYS A N 1
ATOM 861 C CA . LYS A 1 110 ? 12.816 -6.508 -21.551 1.00 97.75 110 LYS A CA 1
ATOM 862 C C . LYS A 1 110 ? 12.083 -5.288 -21.013 1.00 97.75 110 LYS A C 1
ATOM 864 O O . LYS A 1 110 ? 11.376 -4.617 -21.760 1.00 97.75 110 LYS A O 1
ATOM 869 N N . PHE A 1 111 ? 12.271 -4.986 -19.735 1.00 98.19 111 PHE A N 1
ATOM 870 C CA . PHE A 1 111 ? 11.842 -3.695 -19.204 1.00 98.19 111 PHE A CA 1
ATOM 871 C C . PHE A 1 111 ? 12.825 -2.588 -19.613 1.00 98.19 111 PHE A C 1
ATOM 873 O O . PHE A 1 111 ? 14.000 -2.883 -19.857 1.00 98.19 111 PHE A O 1
ATOM 880 N N . THR A 1 112 ? 12.358 -1.342 -19.713 1.00 97.31 112 THR A N 1
ATOM 881 C CA . THR A 1 112 ? 13.175 -0.203 -20.167 1.00 97.31 112 THR A CA 1
ATOM 882 C C . THR A 1 112 ? 12.817 1.090 -19.440 1.00 97.31 112 THR A C 1
ATOM 884 O O . THR A 1 112 ? 11.649 1.323 -19.159 1.00 97.31 112 THR A O 1
ATOM 887 N N . HIS A 1 113 ? 13.816 1.927 -19.176 1.00 94.62 113 HIS A N 1
ATOM 888 C CA . HIS A 1 113 ? 13.652 3.339 -18.819 1.00 94.62 113 HIS A CA 1
ATOM 889 C C . HIS A 1 113 ? 14.933 4.070 -19.217 1.00 94.62 113 HIS A C 1
ATOM 891 O O . HIS A 1 113 ? 15.894 4.113 -18.452 1.00 94.62 113 HIS A O 1
ATOM 897 N N . ALA A 1 114 ? 14.990 4.626 -20.427 1.00 92.75 114 ALA A N 1
ATOM 898 C CA . ALA A 1 114 ? 16.188 5.163 -21.096 1.00 92.75 114 ALA A CA 1
ATOM 899 C C . ALA A 1 114 ? 17.361 4.166 -21.261 1.00 92.75 114 ALA A C 1
ATOM 901 O O . ALA A 1 114 ? 18.159 4.289 -22.188 1.00 92.75 114 ALA A O 1
ATOM 902 N N . LEU A 1 115 ? 17.478 3.154 -20.409 1.00 94.69 115 LEU A N 1
ATOM 903 C CA . LEU A 1 115 ? 18.363 2.006 -20.502 1.00 94.69 115 LEU A CA 1
ATOM 904 C C . LEU A 1 115 ? 17.518 0.732 -20.488 1.00 94.69 115 LEU A C 1
ATOM 906 O O . LEU A 1 115 ? 16.467 0.670 -19.849 1.00 94.69 115 LEU A O 1
ATOM 910 N N . LEU A 1 116 ? 18.002 -0.299 -21.173 1.00 95.50 116 LEU A N 1
ATOM 911 C CA . LEU A 1 116 ? 17.382 -1.619 -21.140 1.00 95.50 116 LEU A CA 1
ATOM 912 C C . LEU A 1 116 ? 17.746 -2.337 -19.850 1.00 95.50 116 LEU A C 1
ATOM 914 O O . LEU A 1 116 ? 18.901 -2.311 -19.424 1.00 95.50 116 LEU A O 1
ATOM 918 N N . SER A 1 117 ? 16.800 -3.086 -19.292 1.00 95.62 117 SER A N 1
ATOM 919 C CA . SER A 1 117 ? 17.141 -4.090 -18.292 1.00 95.62 117 SER A CA 1
ATOM 920 C C . SER A 1 117 ? 18.141 -5.095 -18.872 1.00 95.62 117 SER A C 1
ATOM 922 O O . SER A 1 117 ? 18.055 -5.514 -20.031 1.00 95.62 117 SER A O 1
ATOM 924 N N . ASN A 1 118 ? 19.091 -5.523 -18.048 1.00 93.56 118 ASN A N 1
ATOM 925 C CA . ASN A 1 118 ? 20.022 -6.592 -18.374 1.00 93.56 118 ASN A CA 1
ATOM 926 C C . ASN A 1 118 ? 19.271 -7.920 -18.606 1.00 93.56 118 ASN A C 1
ATOM 928 O O . ASN A 1 118 ? 19.669 -8.748 -19.429 1.00 93.56 118 ASN A O 1
ATOM 932 N N . TYR A 1 119 ? 18.128 -8.096 -17.940 1.00 94.44 119 TYR A N 1
ATOM 933 C CA . TYR A 1 119 ? 17.372 -9.341 -17.893 1.00 94.44 119 TYR A CA 1
ATOM 934 C C . TYR A 1 119 ? 16.055 -9.265 -18.680 1.00 94.44 119 TYR A C 1
ATOM 936 O O . TYR A 1 119 ? 15.384 -8.235 -18.720 1.00 94.44 119 TYR A O 1
ATOM 944 N N . GLY A 1 120 ? 15.665 -10.382 -19.299 1.00 96.56 120 GLY A N 1
ATOM 945 C CA . GLY A 1 120 ? 14.349 -10.529 -19.923 1.00 96.56 120 GLY A CA 1
ATOM 946 C C . GLY A 1 120 ? 13.212 -10.585 -18.899 1.00 96.56 120 GLY A C 1
ATOM 947 O O . GLY A 1 120 ? 13.408 -11.021 -17.759 1.00 96.56 120 GLY A O 1
ATOM 948 N N . ILE A 1 121 ? 11.999 -10.203 -19.319 1.00 97.94 121 ILE A N 1
ATOM 949 C CA . ILE A 1 121 ? 10.825 -10.115 -18.428 1.00 97.94 121 ILE A CA 1
ATOM 950 C C . ILE A 1 121 ? 10.523 -11.431 -17.702 1.00 97.94 121 ILE A C 1
ATOM 952 O O . ILE A 1 121 ? 10.117 -11.412 -16.545 1.00 97.94 121 ILE A O 1
ATOM 956 N N . ILE A 1 122 ? 10.774 -12.579 -18.345 1.00 97.75 122 ILE A N 1
ATOM 957 C CA . ILE A 1 122 ? 10.541 -13.904 -17.754 1.00 97.75 122 ILE A CA 1
ATOM 958 C C . ILE A 1 122 ? 11.386 -14.068 -16.492 1.00 97.75 122 ILE A C 1
ATOM 960 O O . ILE A 1 122 ? 10.863 -14.472 -15.458 1.00 97.75 122 ILE A O 1
ATOM 964 N N . LYS A 1 123 ? 12.675 -13.705 -16.545 1.00 96.88 123 LYS A N 1
ATOM 965 C CA . LYS A 1 123 ? 13.582 -13.841 -15.399 1.00 96.88 123 LYS A CA 1
ATOM 966 C C . LYS A 1 123 ? 13.133 -12.968 -14.226 1.00 96.88 123 LYS A C 1
ATOM 968 O O . LYS A 1 123 ? 13.176 -13.429 -13.091 1.00 96.88 123 LYS A O 1
ATOM 973 N N . LEU A 1 124 ? 12.689 -11.742 -14.502 1.00 97.38 124 LEU A N 1
ATOM 974 C CA . LEU A 1 124 ? 12.294 -10.775 -13.474 1.00 97.38 124 LEU A CA 1
ATOM 975 C C . LEU A 1 124 ? 10.905 -11.050 -12.882 1.00 97.38 124 LEU A C 1
ATOM 977 O O . LEU A 1 124 ? 10.680 -10.787 -11.704 1.00 97.38 124 LEU A O 1
ATOM 981 N N . LEU A 1 125 ? 9.981 -11.614 -13.664 1.00 98.50 125 LEU A N 1
ATOM 982 C CA . LEU A 1 125 ? 8.633 -11.957 -13.200 1.00 98.50 125 LEU A CA 1
ATOM 983 C C . LEU A 1 125 ? 8.533 -13.370 -12.607 1.00 98.50 125 LEU A C 1
ATOM 985 O O . LEU A 1 125 ? 7.585 -13.647 -11.877 1.00 98.50 125 LEU A O 1
ATOM 989 N N . GLN A 1 126 ? 9.493 -14.266 -12.849 1.00 98.31 126 GLN A N 1
ATOM 990 C CA . GLN A 1 126 ? 9.456 -15.619 -12.280 1.00 98.31 126 GLN A CA 1
ATOM 991 C C . GLN A 1 126 ? 9.349 -15.634 -10.736 1.00 98.31 126 GLN A C 1
ATOM 993 O O . GLN A 1 126 ? 8.536 -16.402 -10.213 1.00 98.31 126 GLN A O 1
ATOM 998 N N . PRO A 1 127 ? 10.079 -14.789 -9.979 1.00 97.88 127 PRO A N 1
ATOM 999 C CA . PRO A 1 127 ? 9.906 -14.700 -8.528 1.00 97.88 127 PRO A CA 1
ATOM 1000 C C . PRO A 1 127 ? 8.531 -14.149 -8.113 1.00 97.88 127 PRO A C 1
ATOM 1002 O O . PRO A 1 127 ? 7.977 -14.577 -7.102 1.00 97.88 127 PRO A O 1
ATOM 1005 N N . VAL A 1 128 ? 7.944 -13.253 -8.918 1.00 98.62 128 VAL A N 1
ATOM 1006 C CA . VAL A 1 128 ? 6.584 -12.718 -8.712 1.00 98.62 128 VAL A CA 1
ATOM 1007 C C . VAL A 1 128 ? 5.537 -13.827 -8.839 1.00 98.62 128 VAL A C 1
ATOM 1009 O O . VAL A 1 128 ? 4.629 -13.909 -8.013 1.00 98.62 128 VAL A O 1
ATOM 1012 N N . VAL A 1 129 ? 5.686 -14.727 -9.818 1.00 98.62 129 VAL A N 1
ATOM 1013 C CA . VAL A 1 129 ? 4.829 -15.920 -9.954 1.00 98.62 129 VAL A CA 1
ATOM 1014 C C . VAL A 1 129 ? 4.884 -16.775 -8.684 1.00 98.62 129 VAL A C 1
ATOM 1016 O O . VAL A 1 129 ? 3.837 -17.179 -8.178 1.00 98.62 129 VAL A O 1
ATOM 1019 N N . GLY A 1 130 ? 6.088 -17.009 -8.147 1.00 97.75 130 GLY A N 1
ATOM 1020 C CA . GLY A 1 130 ? 6.286 -17.752 -6.899 1.00 97.75 130 GLY A CA 1
ATOM 1021 C C . GLY A 1 130 ? 5.571 -17.104 -5.713 1.00 97.75 130 GLY A C 1
ATOM 1022 O O . GLY A 1 130 ? 4.790 -17.764 -5.031 1.00 97.75 130 GLY A O 1
ATOM 1023 N N . PHE A 1 131 ? 5.747 -15.792 -5.532 1.00 98.00 131 PHE A N 1
ATOM 1024 C CA . PHE A 1 131 ? 5.052 -15.040 -4.486 1.00 98.00 131 PHE A CA 1
ATOM 1025 C C . PHE A 1 131 ? 3.532 -15.182 -4.597 1.00 98.00 131 PHE A C 1
ATOM 1027 O O . PHE A 1 131 ? 2.868 -15.529 -3.622 1.00 98.00 131 PHE A O 1
ATOM 1034 N N . MET A 1 132 ? 2.970 -14.967 -5.787 1.00 98.44 132 MET A N 1
ATOM 1035 C CA . MET A 1 132 ? 1.521 -15.027 -5.978 1.00 98.44 132 MET A CA 1
ATOM 1036 C C . MET A 1 132 ? 0.971 -16.437 -5.748 1.00 98.44 132 MET A C 1
ATOM 1038 O O . MET A 1 132 ? -0.134 -16.568 -5.222 1.00 98.44 132 MET A O 1
ATOM 1042 N N . ALA A 1 133 ? 1.729 -17.490 -6.070 1.00 95.19 133 ALA A N 1
ATOM 1043 C CA . ALA A 1 133 ? 1.353 -18.869 -5.762 1.00 95.19 133 ALA A CA 1
ATOM 1044 C C . ALA A 1 133 ? 1.329 -19.153 -4.247 1.00 95.19 133 ALA A C 1
ATOM 1046 O O . ALA A 1 133 ? 0.417 -19.825 -3.767 1.00 95.19 133 ALA A O 1
ATOM 1047 N N . GLU A 1 134 ? 2.291 -18.616 -3.494 1.00 94.00 134 GLU A N 1
ATOM 1048 C CA . GLU A 1 134 ? 2.392 -18.780 -2.036 1.00 94.00 134 GLU A CA 1
ATOM 1049 C C . GLU A 1 134 ? 1.363 -17.945 -1.253 1.00 94.00 134 GLU A C 1
ATOM 1051 O O . GLU A 1 134 ? 1.008 -18.300 -0.129 1.00 94.00 134 GLU A O 1
ATOM 1056 N N . HIS A 1 135 ? 0.851 -16.862 -1.847 1.00 93.31 135 HIS A N 1
ATOM 1057 C CA . HIS A 1 135 ? -0.019 -15.888 -1.182 1.00 93.31 135 HIS A CA 1
ATOM 1058 C C . HIS A 1 135 ? -1.396 -15.817 -1.872 1.00 93.31 135 HIS A C 1
ATOM 1060 O O . HIS A 1 135 ? -1.674 -14.857 -2.595 1.00 93.31 135 HIS A O 1
ATOM 1066 N N . PRO A 1 136 ? -2.290 -16.817 -1.693 1.00 92.62 136 PRO A N 1
ATOM 1067 C CA . PRO A 1 136 ? -3.548 -16.938 -2.439 1.00 92.62 136 PRO A CA 1
ATOM 1068 C C . PRO A 1 136 ? -4.581 -15.828 -2.181 1.00 92.62 136 PRO A C 1
ATOM 1070 O O . PRO A 1 136 ? -5.503 -15.669 -2.976 1.00 92.62 136 PRO A O 1
ATOM 1073 N N . GLY A 1 137 ? -4.441 -15.061 -1.096 1.00 91.81 137 GLY A N 1
ATOM 1074 C CA . GLY A 1 137 ? -5.335 -13.944 -0.765 1.00 91.81 137 GLY A CA 1
ATOM 1075 C C . GLY A 1 137 ? -4.972 -12.610 -1.424 1.00 91.81 137 GLY A C 1
ATOM 1076 O O . GLY A 1 137 ? -5.716 -11.646 -1.276 1.00 91.81 137 GLY A O 1
ATOM 1077 N N . GLU A 1 138 ? -3.861 -12.546 -2.159 1.00 97.12 138 GLU A N 1
ATOM 1078 C CA . GLU A 1 138 ? -3.360 -11.306 -2.758 1.00 97.12 138 GLU A CA 1
ATOM 1079 C C . GLU A 1 138 ? -3.782 -11.176 -4.227 1.00 97.12 138 GLU A C 1
ATOM 1081 O O . GLU A 1 138 ? -3.856 -12.178 -4.944 1.00 97.12 138 GLU A O 1
ATOM 1086 N N . VAL A 1 139 ? -4.008 -9.941 -4.687 1.00 98.75 139 VAL A N 1
ATOM 1087 C CA . VAL A 1 139 ? -4.268 -9.584 -6.093 1.00 98.75 139 VAL A CA 1
ATOM 1088 C C . VAL A 1 139 ? -3.197 -8.598 -6.551 1.00 98.75 139 VAL A C 1
ATOM 1090 O O . VAL A 1 139 ? -2.901 -7.643 -5.840 1.00 98.75 139 VAL A O 1
ATOM 1093 N N . LEU A 1 140 ? -2.618 -8.823 -7.730 1.00 98.88 140 LEU A N 1
ATOM 1094 C CA . LEU A 1 140 ? -1.561 -7.988 -8.302 1.00 98.88 140 LEU A CA 1
ATOM 1095 C C . LEU A 1 140 ? -2.017 -7.381 -9.628 1.00 98.88 140 LEU A C 1
ATOM 1097 O O . LEU A 1 140 ? -2.504 -8.089 -10.512 1.00 98.88 140 LEU A O 1
ATOM 1101 N N . ILE A 1 141 ? -1.813 -6.075 -9.772 1.00 98.88 141 ILE A N 1
ATOM 1102 C CA . ILE A 1 141 ? -2.018 -5.347 -11.021 1.00 98.88 141 ILE A CA 1
ATOM 1103 C C . ILE A 1 141 ? -0.661 -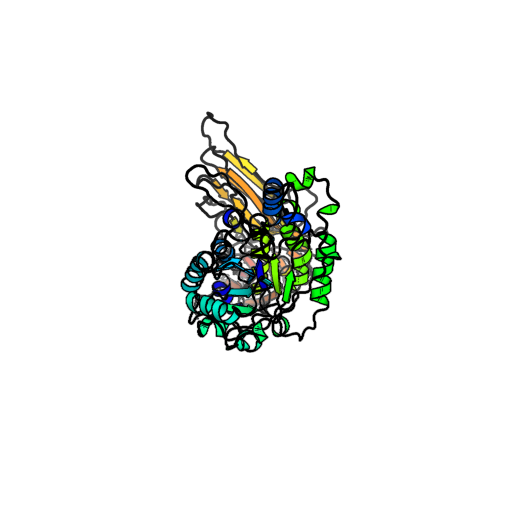5.154 -11.699 1.00 98.88 141 ILE A C 1
ATOM 1105 O O . ILE A 1 141 ? 0.246 -4.559 -11.122 1.00 98.88 141 ILE A O 1
ATOM 1109 N N . LEU A 1 142 ? -0.534 -5.655 -12.926 1.00 98.88 142 LEU A N 1
ATOM 1110 C CA . LEU A 1 142 ? 0.590 -5.392 -13.819 1.00 98.88 142 LEU A CA 1
ATOM 1111 C C . LEU A 1 142 ? 0.119 -4.408 -14.888 1.00 98.88 142 LEU A C 1
ATOM 1113 O O . LEU A 1 142 ? -0.626 -4.767 -15.806 1.00 98.88 142 LEU A O 1
ATOM 1117 N N . HIS A 1 143 ? 0.535 -3.156 -14.759 1.00 98.62 143 HIS A N 1
ATOM 1118 C CA . HIS A 1 143 ? 0.249 -2.110 -15.725 1.00 98.62 143 HIS A CA 1
ATOM 1119 C C . HIS A 1 143 ? 1.401 -2.015 -16.723 1.00 98.62 143 HIS A C 1
ATOM 1121 O O . HIS A 1 143 ? 2.458 -1.482 -16.429 1.00 98.62 143 HIS A O 1
ATOM 1127 N N . CYS A 1 144 ? 1.199 -2.566 -17.918 1.00 98.25 144 CYS A N 1
ATOM 1128 C CA . CYS A 1 144 ? 2.093 -2.385 -19.058 1.00 98.25 144 CYS A CA 1
ATOM 1129 C C . CYS A 1 144 ? 1.807 -1.008 -19.673 1.00 98.25 144 CYS A C 1
ATOM 1131 O O . CYS A 1 144 ? 1.023 -0.908 -20.621 1.00 98.25 144 CYS A O 1
ATOM 1133 N N . GLN A 1 145 ? 2.353 0.048 -19.069 1.00 95.25 145 GLN A N 1
ATOM 1134 C CA . GLN A 1 145 ? 2.006 1.431 -19.382 1.00 95.25 145 GLN A CA 1
ATOM 1135 C C . GLN A 1 145 ? 2.496 1.862 -20.761 1.00 95.25 145 GLN A C 1
ATOM 1137 O O . GLN A 1 145 ? 1.720 2.449 -21.513 1.00 95.25 145 GLN A O 1
ATOM 1142 N N . HIS A 1 146 ? 3.746 1.539 -21.101 1.00 95.69 146 HIS A N 1
ATOM 1143 C CA . HIS A 1 146 ? 4.323 1.888 -22.397 1.00 95.69 146 HIS A CA 1
ATOM 1144 C C . HIS A 1 146 ? 4.967 0.701 -23.102 1.00 95.69 146 HIS A C 1
ATOM 1146 O O . HIS A 1 146 ? 5.613 -0.152 -22.482 1.00 95.69 146 HIS A O 1
ATOM 1152 N N . PHE A 1 147 ? 4.819 0.679 -24.426 1.00 96.44 147 PHE A N 1
ATOM 1153 C CA . PHE A 1 147 ? 5.416 -0.322 -25.302 1.00 96.44 147 PHE A CA 1
ATOM 1154 C C . PHE A 1 147 ? 6.382 0.334 -26.290 1.00 96.44 147 PHE A C 1
ATOM 1156 O O . PHE A 1 147 ? 5.993 1.161 -27.111 1.00 96.44 147 PHE A O 1
ATOM 1163 N N . HIS A 1 148 ? 7.644 -0.087 -26.271 1.00 95.56 148 HIS A N 1
ATOM 1164 C CA . HIS A 1 148 ? 8.687 0.467 -27.128 1.00 95.56 148 HIS A CA 1
ATOM 1165 C C . HIS A 1 148 ? 9.232 -0.564 -28.109 1.00 95.56 148 HIS A C 1
ATOM 1167 O O . HIS A 1 148 ? 9.481 -1.719 -27.762 1.00 95.56 148 HIS A O 1
ATOM 1173 N N . ASN A 1 149 ? 9.463 -0.130 -29.350 1.00 93.69 149 ASN A N 1
ATOM 1174 C CA . ASN A 1 149 ? 9.926 -1.003 -30.431 1.00 93.69 149 ASN A CA 1
ATOM 1175 C C . ASN A 1 149 ? 9.029 -2.251 -30.621 1.00 93.69 149 ASN A C 1
ATOM 1177 O O . ASN A 1 149 ? 9.504 -3.348 -30.903 1.00 93.69 149 ASN A O 1
ATOM 1181 N N . MET A 1 150 ? 7.723 -2.066 -30.420 1.00 89.38 150 MET A N 1
ATOM 1182 C CA . MET A 1 150 ? 6.675 -3.079 -30.531 1.00 89.38 150 MET A CA 1
ATOM 1183 C C . MET A 1 150 ? 5.757 -2.682 -31.685 1.00 89.38 150 MET A C 1
ATOM 1185 O O . MET A 1 150 ? 5.264 -1.559 -31.697 1.00 89.38 150 MET A O 1
ATOM 1189 N N . ASN A 1 151 ? 5.524 -3.581 -32.643 1.00 79.75 151 ASN A N 1
ATOM 1190 C CA . ASN A 1 151 ? 4.597 -3.330 -33.753 1.00 79.75 151 ASN A CA 1
ATOM 1191 C C . ASN A 1 151 ? 3.518 -4.416 -33.848 1.00 79.75 151 ASN A C 1
ATOM 1193 O O . ASN A 1 151 ? 2.336 -4.111 -33.971 1.00 79.75 151 ASN A O 1
ATOM 1197 N N . ASN A 1 152 ? 3.910 -5.690 -33.799 1.00 84.06 152 ASN A N 1
ATOM 1198 C CA . ASN A 1 152 ? 3.002 -6.836 -33.943 1.00 84.06 152 ASN A CA 1
ATOM 1199 C C . ASN A 1 152 ? 3.296 -7.964 -32.941 1.00 84.06 152 ASN A C 1
ATOM 1201 O O . ASN A 1 152 ? 2.771 -9.070 -33.055 1.00 84.06 152 ASN A O 1
ATOM 1205 N N . GLU A 1 153 ? 4.140 -7.697 -31.947 1.00 94.25 153 GLU A N 1
ATOM 1206 C CA . GLU A 1 153 ? 4.597 -8.685 -30.974 1.00 94.25 153 GLU A CA 1
ATOM 1207 C C . GLU A 1 153 ? 3.735 -8.739 -29.708 1.00 94.25 153 GLU A C 1
ATOM 1209 O O . GLU A 1 153 ? 4.042 -9.483 -28.780 1.00 94.25 153 GLU A O 1
ATOM 1214 N N . TYR A 1 154 ? 2.619 -8.013 -29.691 1.00 95.75 154 TYR A N 1
ATOM 1215 C CA . TYR A 1 154 ? 1.657 -7.979 -28.592 1.00 95.75 154 TYR A CA 1
ATOM 1216 C C . TYR A 1 154 ? 1.084 -9.363 -28.254 1.00 95.75 154 TYR A C 1
ATOM 1218 O O . TYR A 1 154 ? 1.107 -9.756 -27.092 1.00 95.75 154 TYR A O 1
ATOM 1226 N N . ASP A 1 155 ? 0.670 -10.156 -29.249 1.00 96.69 155 ASP A N 1
ATOM 1227 C CA . ASP A 1 155 ? 0.178 -11.524 -29.004 1.00 96.69 155 ASP A CA 1
ATOM 1228 C C . ASP A 1 155 ? 1.283 -12.442 -28.448 1.00 96.69 155 ASP A C 1
ATOM 1230 O O . ASP A 1 155 ? 1.028 -13.295 -27.599 1.00 96.69 155 ASP A O 1
ATOM 1234 N N . LYS A 1 156 ? 2.542 -12.242 -28.870 1.00 97.00 156 LYS A N 1
ATOM 1235 C CA . LYS A 1 156 ? 3.688 -12.988 -28.321 1.00 97.00 156 LYS A CA 1
ATOM 1236 C C . LYS A 1 156 ? 3.934 -12.614 -26.862 1.00 97.00 156 LYS A C 1
ATOM 1238 O O . LYS A 1 156 ? 4.175 -13.498 -26.045 1.00 97.00 156 LYS A O 1
ATOM 1243 N N . LEU A 1 157 ? 3.852 -11.326 -26.534 1.00 97.88 157 LEU A N 1
ATOM 1244 C CA . LEU A 1 157 ? 3.981 -10.837 -25.165 1.00 97.88 157 LEU A CA 1
ATOM 1245 C C . LEU A 1 157 ? 2.832 -11.341 -24.277 1.00 97.88 157 LEU A C 1
ATOM 1247 O O . LEU A 1 157 ? 3.081 -11.803 -23.166 1.00 97.88 157 LEU A O 1
ATOM 1251 N N . MET A 1 158 ? 1.593 -11.343 -24.780 1.00 98.06 158 MET A N 1
ATOM 1252 C CA . MET A 1 158 ? 0.460 -11.978 -24.099 1.00 98.06 158 MET A CA 1
ATOM 1253 C C . MET A 1 158 ? 0.734 -13.467 -23.844 1.00 98.06 158 MET A C 1
ATOM 1255 O O . MET A 1 158 ? 0.526 -13.942 -22.729 1.00 98.06 158 MET A O 1
ATOM 1259 N N . GLY A 1 159 ? 1.295 -14.183 -24.823 1.00 98.00 159 GLY A N 1
ATOM 1260 C CA . GLY A 1 159 ? 1.743 -15.568 -24.654 1.00 98.00 159 GLY A CA 1
ATOM 1261 C C . GLY A 1 159 ? 2.780 -15.748 -23.536 1.00 98.00 159 GLY A C 1
ATOM 1262 O O . GLY A 1 159 ? 2.722 -16.733 -22.799 1.00 98.00 159 GLY A O 1
ATOM 1263 N N . VAL A 1 160 ? 3.685 -14.782 -23.338 1.00 98.31 160 VAL A N 1
ATOM 1264 C CA . VAL A 1 160 ? 4.621 -14.788 -22.198 1.00 98.31 160 VAL A CA 1
ATOM 1265 C C . VAL A 1 160 ? 3.876 -14.636 -20.870 1.00 98.31 160 VAL A C 1
ATOM 1267 O O . VAL A 1 160 ? 4.114 -15.420 -19.952 1.00 98.31 160 VAL A O 1
ATOM 1270 N N . PHE A 1 161 ? 2.935 -13.693 -20.760 1.00 98.56 161 PHE A N 1
ATOM 1271 C CA . PHE A 1 161 ? 2.125 -13.535 -19.546 1.00 98.56 161 PHE A CA 1
ATOM 1272 C C . PHE A 1 161 ? 1.263 -14.768 -19.249 1.00 98.56 161 PHE A C 1
ATOM 1274 O O . PHE A 1 161 ? 1.191 -15.203 -18.099 1.00 98.56 161 PHE A O 1
ATOM 1281 N N . GLN A 1 162 ? 0.665 -15.378 -20.274 1.00 98.38 162 GLN A N 1
ATOM 1282 C CA . GLN A 1 162 ? -0.075 -16.636 -20.153 1.00 98.38 162 GLN A CA 1
ATOM 1283 C C . GLN A 1 162 ? 0.824 -17.781 -19.686 1.00 98.38 162 GLN A C 1
ATOM 1285 O O . GLN A 1 162 ? 0.421 -18.551 -18.818 1.00 98.38 162 GLN A O 1
ATOM 1290 N N . SER A 1 163 ? 2.053 -17.872 -20.199 1.00 98.31 163 SER A N 1
ATOM 1291 C CA . SER A 1 163 ? 3.018 -18.878 -19.751 1.00 98.31 163 SER A CA 1
ATOM 1292 C C . SER A 1 163 ? 3.459 -18.675 -18.298 1.00 98.31 163 SER A C 1
ATOM 1294 O O . SER A 1 163 ? 3.724 -19.660 -17.615 1.00 98.31 163 SER A O 1
ATOM 1296 N N . LEU A 1 164 ? 3.574 -17.427 -17.834 1.00 98.44 164 LEU A N 1
ATOM 1297 C CA . LEU A 1 164 ? 4.020 -17.104 -16.475 1.00 98.44 164 LEU A CA 1
ATOM 1298 C C . LEU A 1 164 ? 2.908 -17.289 -15.437 1.00 98.44 164 LEU A C 1
ATOM 1300 O O . LEU A 1 164 ? 3.119 -17.917 -14.403 1.00 98.44 164 LEU A O 1
ATOM 1304 N N . PHE A 1 165 ? 1.725 -16.733 -15.699 1.00 98.31 165 PHE A N 1
ATOM 1305 C CA . PHE A 1 165 ? 0.655 -16.619 -14.703 1.00 98.31 165 PHE A CA 1
ATOM 1306 C C . PHE A 1 165 ? -0.490 -17.612 -14.921 1.00 98.31 165 PHE A C 1
ATOM 1308 O O . PHE A 1 165 ? -1.227 -17.916 -13.979 1.00 98.31 165 PHE A O 1
ATOM 1315 N N . GLY A 1 166 ? -0.634 -18.146 -16.138 1.00 96.75 166 GLY A N 1
ATOM 1316 C CA . GLY A 1 166 ? -1.608 -19.175 -16.488 1.00 96.75 166 GLY A CA 1
ATOM 1317 C C . GLY A 1 166 ? -3.011 -18.860 -15.981 1.00 96.75 166 GLY A C 1
ATOM 1318 O O . GLY A 1 166 ? -3.588 -17.811 -16.266 1.00 96.75 166 GLY A O 1
ATOM 1319 N N . ASN A 1 167 ? -3.555 -19.770 -15.174 1.00 96.69 167 ASN A N 1
ATOM 1320 C CA . ASN A 1 167 ? -4.913 -19.651 -14.652 1.00 96.69 167 ASN A CA 1
ATOM 1321 C C . ASN A 1 167 ? -5.114 -18.493 -13.666 1.00 96.69 167 ASN A C 1
ATOM 1323 O O . ASN A 1 167 ? -6.273 -18.169 -13.408 1.00 96.69 167 ASN A O 1
ATOM 1327 N N . MET A 1 168 ? -4.049 -17.862 -13.158 1.00 98.56 168 MET A N 1
ATOM 1328 C CA . MET A 1 168 ? -4.168 -16.694 -12.283 1.00 98.56 168 MET A CA 1
ATOM 1329 C C . MET A 1 168 ? -4.547 -15.415 -13.036 1.00 98.56 168 MET A C 1
ATOM 1331 O O . MET A 1 168 ? -4.955 -14.454 -12.391 1.00 98.56 168 MET A O 1
ATOM 1335 N N . LEU A 1 169 ? -4.440 -15.376 -14.368 1.00 98.69 169 LEU A N 1
ATOM 1336 C CA . LEU A 1 169 ? -4.842 -14.210 -15.158 1.00 98.69 169 LEU A CA 1
ATOM 1337 C C . LEU A 1 169 ? -6.344 -13.951 -15.034 1.00 98.69 169 LEU A C 1
ATOM 1339 O O . LEU A 1 169 ? -7.153 -14.841 -15.308 1.00 98.69 169 LEU A O 1
ATOM 1343 N N . ALA A 1 170 ? -6.692 -12.732 -14.631 1.00 98.31 170 ALA A N 1
ATOM 1344 C CA . ALA A 1 170 ? -8.058 -12.243 -14.586 1.00 98.31 170 ALA A CA 1
ATOM 1345 C C . ALA A 1 170 ? -8.550 -11.848 -15.976 1.00 98.31 170 ALA A C 1
ATOM 1347 O O . ALA A 1 170 ? -7.788 -11.339 -16.800 1.00 98.31 170 ALA A O 1
ATOM 1348 N N . ASN A 1 171 ? -9.838 -12.082 -16.220 1.00 96.88 171 ASN A N 1
ATOM 1349 C CA . ASN A 1 171 ? -10.477 -11.599 -17.433 1.00 96.88 171 ASN A CA 1
ATOM 1350 C C . ASN A 1 171 ? -10.647 -10.075 -17.351 1.00 96.88 171 ASN A C 1
ATOM 1352 O O . ASN A 1 171 ? -10.797 -9.511 -16.264 1.00 96.88 171 ASN A O 1
ATOM 1356 N N . SER A 1 172 ? -10.629 -9.409 -18.502 1.00 94.06 172 SER A N 1
ATOM 1357 C CA . SER A 1 172 ? -10.620 -7.948 -18.592 1.00 94.06 172 SER A CA 1
ATOM 1358 C C . SER A 1 172 ? -11.895 -7.282 -18.063 1.00 94.06 172 SER A C 1
ATOM 1360 O O . SER A 1 172 ? -11.845 -6.155 -17.574 1.00 94.06 172 SER A O 1
ATOM 1362 N N . ASP A 1 173 ? -13.029 -7.983 -18.081 1.00 92.88 173 ASP A N 1
ATOM 1363 C CA . ASP A 1 173 ? -14.305 -7.518 -17.534 1.00 92.88 173 ASP A CA 1
ATOM 1364 C C . ASP A 1 173 ? -14.318 -7.459 -15.996 1.00 92.88 173 ASP A C 1
ATOM 1366 O O . ASP A 1 173 ? -14.922 -6.550 -15.415 1.00 92.88 173 ASP A O 1
ATOM 1370 N N . MET A 1 174 ? -13.582 -8.363 -15.334 1.00 95.06 174 MET A N 1
ATOM 1371 C CA . MET A 1 174 ? -13.584 -8.499 -13.873 1.00 95.06 174 MET A CA 1
ATOM 1372 C C . MET A 1 174 ? -13.204 -7.206 -13.146 1.00 95.06 174 MET A C 1
ATOM 1374 O O . MET A 1 174 ? -13.755 -6.924 -12.083 1.00 95.06 174 MET A O 1
ATOM 1378 N N . VAL A 1 175 ? -12.290 -6.402 -13.704 1.00 91.38 175 VAL A N 1
ATOM 1379 C CA . VAL A 1 175 ? -11.786 -5.170 -13.063 1.00 91.38 175 VAL A CA 1
ATOM 1380 C C . VAL A 1 175 ? -12.913 -4.191 -12.730 1.00 91.38 175 VAL A C 1
ATOM 1382 O O . VAL A 1 175 ? -12.864 -3.530 -11.694 1.00 91.38 175 VAL A O 1
ATOM 1385 N N . GLN A 1 176 ? -13.946 -4.116 -13.571 1.00 87.31 176 GLN A N 1
ATOM 1386 C CA . GLN A 1 176 ? -15.071 -3.198 -13.378 1.00 87.31 176 GLN A CA 1
ATOM 1387 C C . GLN A 1 176 ? -16.319 -3.882 -12.805 1.00 87.31 176 GLN A C 1
ATOM 1389 O O . GLN A 1 176 ? -17.119 -3.227 -12.117 1.00 87.31 176 GLN A O 1
ATOM 1394 N N . SER A 1 177 ? -16.512 -5.174 -13.093 1.00 89.94 177 SER A N 1
ATOM 1395 C CA . SER A 1 177 ? -17.725 -5.911 -12.724 1.00 89.94 177 SER A CA 1
ATOM 1396 C C . SER A 1 177 ? -17.659 -6.579 -11.355 1.00 89.94 177 SER A C 1
ATOM 1398 O O . SER A 1 177 ? -18.703 -6.739 -10.724 1.00 89.94 177 SER A O 1
ATOM 1400 N N . SER A 1 178 ? -16.469 -6.971 -10.903 1.00 94.94 178 SER A N 1
ATOM 1401 C CA . SER A 1 178 ? -16.306 -7.895 -9.780 1.00 94.94 178 SER A CA 1
ATOM 1402 C C . SER A 1 178 ? -15.892 -7.198 -8.485 1.00 94.94 178 SER A C 1
ATOM 1404 O O . SER A 1 178 ? -15.290 -6.120 -8.485 1.00 94.94 178 SER A O 1
ATOM 1406 N N . GLN A 1 179 ? -16.215 -7.829 -7.359 1.00 95.31 179 GLN A N 1
ATOM 1407 C CA . GLN A 1 179 ? -15.702 -7.457 -6.043 1.00 95.31 179 GLN A CA 1
ATOM 1408 C C . GLN A 1 179 ? -14.362 -8.157 -5.793 1.00 95.31 179 GLN A C 1
ATOM 1410 O O . GLN A 1 179 ? -14.050 -9.173 -6.410 1.00 95.31 179 GLN A O 1
ATOM 1415 N N . PHE A 1 180 ? -13.563 -7.650 -4.857 1.00 96.12 180 PHE A N 1
ATOM 1416 C CA . PHE A 1 180 ? -12.254 -8.204 -4.510 1.00 96.12 180 PHE A CA 1
ATOM 1417 C C . PHE A 1 180 ? -12.315 -9.697 -4.154 1.00 96.12 180 PHE A C 1
ATOM 1419 O O . PHE A 1 180 ? -11.477 -10.484 -4.595 1.00 96.12 180 PHE A O 1
ATOM 1426 N N . GLY A 1 181 ? -13.341 -10.107 -3.402 1.00 92.56 181 GLY A N 1
ATOM 1427 C CA . GLY A 1 181 ? -13.554 -11.502 -3.019 1.00 92.56 181 GLY A CA 1
ATOM 1428 C C . GLY A 1 181 ? -13.727 -12.447 -4.212 1.00 92.56 181 GLY A C 1
ATOM 1429 O O . GLY A 1 181 ? -13.363 -13.621 -4.113 1.00 92.56 181 GLY A O 1
ATOM 1430 N N . ASP A 1 182 ? -14.203 -11.950 -5.355 1.00 96.25 182 ASP A N 1
ATOM 1431 C CA . ASP A 1 182 ? -14.362 -12.744 -6.576 1.00 96.25 182 ASP A CA 1
ATOM 1432 C C . ASP A 1 182 ? -13.002 -13.077 -7.207 1.00 96.25 182 ASP A C 1
ATOM 1434 O O . ASP A 1 182 ? -12.794 -14.201 -7.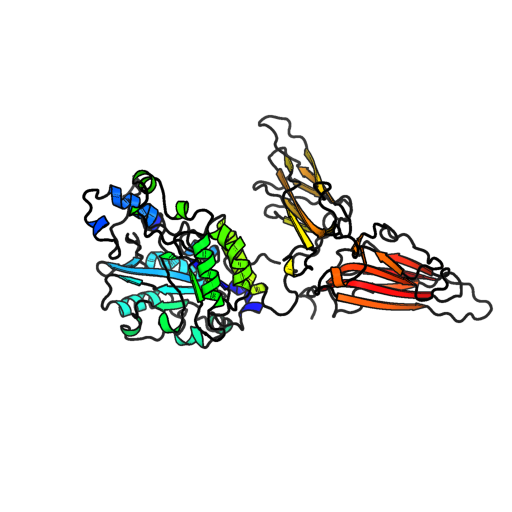662 1.00 96.25 182 ASP A O 1
ATOM 1438 N N . PHE A 1 183 ? -12.039 -12.146 -7.186 1.00 98.06 183 PHE A N 1
ATOM 1439 C CA . PHE A 1 183 ? -10.668 -12.396 -7.660 1.00 98.06 183 PHE A CA 1
ATOM 1440 C C . PHE A 1 183 ? -9.998 -13.497 -6.832 1.00 98.06 183 PHE A C 1
ATOM 1442 O O . PHE A 1 183 ? -9.417 -14.435 -7.380 1.00 98.06 183 PHE A O 1
ATOM 1449 N N . VAL A 1 184 ? -10.129 -13.418 -5.504 1.00 94.31 184 VAL A N 1
ATOM 1450 C CA . VAL A 1 184 ? -9.544 -14.398 -4.578 1.00 94.31 184 VAL A CA 1
ATOM 1451 C C . VAL A 1 184 ? -10.210 -15.767 -4.725 1.00 94.31 184 VAL A C 1
ATOM 1453 O O . VAL A 1 184 ? -9.519 -16.766 -4.915 1.00 94.31 184 VAL A O 1
ATOM 1456 N N . SER A 1 185 ? -11.544 -15.829 -4.686 1.00 92.81 185 SER A N 1
ATOM 1457 C CA . SER A 1 185 ? -12.289 -17.097 -4.732 1.00 92.81 185 SER A CA 1
ATOM 1458 C C . SER A 1 185 ? -12.179 -17.827 -6.074 1.00 92.81 185 SER A C 1
ATOM 1460 O O . SER A 1 185 ? -12.128 -19.055 -6.098 1.00 92.81 185 SER A O 1
ATOM 1462 N N . SER A 1 186 ? -12.092 -17.094 -7.187 1.00 95.75 186 SER A N 1
ATOM 1463 C CA . SER A 1 186 ? -11.881 -17.678 -8.519 1.00 95.75 186 SER A CA 1
ATOM 1464 C C . SER A 1 186 ? -10.417 -18.037 -8.808 1.00 95.75 186 SER A C 1
ATOM 1466 O O . SER A 1 186 ? -10.134 -18.718 -9.796 1.00 95.75 186 SER A O 1
ATOM 1468 N N . GLY A 1 187 ? -9.476 -17.560 -7.986 1.00 96.38 187 GLY A N 1
ATOM 1469 C CA . GLY A 1 187 ? -8.037 -17.676 -8.225 1.00 96.38 187 GLY A CA 1
ATOM 1470 C C . GLY A 1 187 ? -7.506 -16.770 -9.344 1.00 96.38 187 GLY A C 1
ATOM 1471 O O . GLY A 1 187 ? -6.311 -16.819 -9.638 1.00 96.38 187 GLY A O 1
ATOM 1472 N N . LYS A 1 188 ? -8.358 -15.927 -9.940 1.00 98.25 188 LYS A N 1
ATOM 1473 C CA . LYS A 1 188 ? -8.055 -14.964 -11.006 1.00 98.25 188 LYS A CA 1
ATOM 1474 C C . LYS A 1 188 ? -7.500 -13.675 -10.396 1.00 98.25 188 LYS A C 1
ATOM 1476 O O . LYS A 1 188 ? -8.241 -12.732 -10.161 1.00 98.25 188 LYS A O 1
ATOM 1481 N N . ARG A 1 189 ? -6.209 -13.659 -10.065 1.00 98.25 189 ARG A N 1
ATOM 1482 C CA . ARG A 1 189 ? -5.573 -12.666 -9.178 1.00 98.25 189 ARG A CA 1
ATOM 1483 C C . ARG A 1 189 ? -4.472 -11.823 -9.827 1.00 98.25 189 ARG A C 1
ATOM 1485 O O . ARG A 1 189 ? -3.841 -11.031 -9.134 1.00 98.25 189 ARG A O 1
ATOM 1492 N N . ILE A 1 190 ? -4.235 -11.979 -11.128 1.00 98.75 190 ILE A N 1
ATOM 1493 C CA . ILE A 1 190 ? -3.298 -11.158 -11.907 1.00 98.75 190 ILE A CA 1
ATOM 1494 C C . ILE A 1 190 ? -4.092 -10.341 -12.917 1.00 98.75 190 ILE A C 1
ATOM 1496 O O . ILE A 1 190 ? -4.669 -10.899 -13.849 1.00 98.75 190 ILE A O 1
ATOM 1500 N N . VAL A 1 191 ? -4.118 -9.026 -12.732 1.00 98.81 191 VAL A N 1
ATOM 1501 C CA . VAL A 1 191 ? -4.783 -8.087 -13.638 1.00 98.81 191 VAL A CA 1
ATOM 1502 C C . VAL A 1 191 ? -3.742 -7.496 -14.579 1.00 98.81 191 VAL A C 1
ATOM 1504 O O . VAL A 1 191 ? -2.751 -6.939 -14.114 1.00 98.81 191 VAL A O 1
ATOM 1507 N N . LEU A 1 192 ? -3.972 -7.588 -15.890 1.00 98.69 192 LEU A N 1
ATOM 1508 C CA . LEU A 1 192 ? -3.128 -6.938 -16.892 1.00 98.69 192 LEU A CA 1
ATOM 1509 C C . LEU A 1 192 ? -3.827 -5.690 -17.425 1.00 98.69 192 LEU A C 1
ATOM 1511 O O . LEU A 1 192 ? -4.922 -5.778 -17.983 1.00 98.69 192 LEU A O 1
ATOM 1515 N N . ILE A 1 193 ? -3.170 -4.542 -17.298 1.00 98.56 193 ILE A N 1
ATOM 1516 C CA . ILE A 1 193 ? -3.614 -3.278 -17.893 1.00 98.56 193 ILE A CA 1
ATOM 1517 C C . ILE A 1 193 ? -2.625 -2.903 -18.988 1.00 98.56 193 ILE A C 1
ATOM 1519 O O . ILE A 1 193 ? -1.419 -2.934 -18.768 1.00 98.56 193 ILE A O 1
ATOM 1523 N N . TRP A 1 194 ? -3.134 -2.580 -20.169 1.00 97.69 194 TRP A N 1
ATOM 1524 C CA . TRP A 1 194 ? -2.349 -2.291 -21.363 1.00 97.69 194 TRP A CA 1
ATOM 1525 C C . TRP A 1 194 ? -2.541 -0.830 -21.766 1.00 97.69 194 TRP A C 1
ATOM 1527 O O . TRP A 1 194 ? -3.668 -0.393 -22.020 1.00 97.69 194 TRP A O 1
ATOM 1537 N N . GLY A 1 195 ? -1.437 -0.088 -21.814 1.00 95.81 195 GLY A N 1
ATOM 1538 C CA . GLY A 1 195 ? -1.386 1.295 -22.275 1.00 95.81 195 GLY A CA 1
ATOM 1539 C C . GLY A 1 195 ? -1.236 1.435 -23.789 1.00 95.81 195 GLY A C 1
ATOM 1540 O O . GLY A 1 195 ? -1.410 0.477 -24.547 1.00 95.81 195 GLY A O 1
ATOM 1541 N N . ASP A 1 196 ? -0.966 2.665 -24.231 1.00 92.62 196 ASP A N 1
ATOM 1542 C CA . ASP A 1 196 ? -0.734 3.071 -25.630 1.00 92.62 196 ASP A CA 1
ATOM 1543 C C . ASP A 1 196 ? -1.804 2.621 -26.652 1.00 92.62 196 ASP A C 1
ATOM 1545 O O . ASP A 1 196 ? -1.550 2.547 -27.854 1.00 92.62 196 ASP A O 1
ATOM 1549 N N . GLY A 1 197 ? -3.018 2.285 -26.198 1.00 92.69 197 GLY A N 1
ATOM 1550 C CA . GLY A 1 197 ? -4.063 1.701 -27.050 1.00 92.69 197 GLY A CA 1
ATOM 1551 C C . GLY A 1 197 ? -3.705 0.314 -27.609 1.00 92.69 197 GLY A C 1
ATOM 1552 O O . GLY A 1 197 ? -4.374 -0.179 -28.521 1.00 92.69 197 GLY A O 1
ATOM 1553 N N . ALA A 1 198 ? -2.674 -0.341 -27.063 1.00 94.06 198 ALA A N 1
ATOM 1554 C CA . ALA A 1 198 ? -2.116 -1.591 -27.574 1.00 94.06 198 ALA A CA 1
ATOM 1555 C C . ALA A 1 198 ? -3.101 -2.773 -27.522 1.00 94.06 198 ALA A C 1
ATOM 1557 O O . ALA A 1 198 ? -2.949 -3.736 -28.275 1.00 94.06 198 ALA A O 1
ATOM 1558 N N . VAL A 1 199 ? -4.161 -2.687 -26.707 1.00 95.12 199 VAL A N 1
ATOM 1559 C CA . VAL A 1 199 ? -5.257 -3.674 -26.687 1.00 95.12 199 VAL A CA 1
ATOM 1560 C C . VAL A 1 199 ? -5.914 -3.823 -28.058 1.00 95.12 199 VAL A C 1
ATOM 1562 O O . VAL A 1 199 ? -6.379 -4.909 -28.406 1.00 95.12 199 VAL A O 1
ATOM 1565 N N . ALA A 1 200 ? -5.954 -2.763 -28.872 1.00 94.31 200 ALA A N 1
ATOM 1566 C CA . ALA A 1 200 ? -6.516 -2.828 -30.219 1.00 94.31 200 ALA A CA 1
ATOM 1567 C C . ALA A 1 200 ? -5.764 -3.810 -31.134 1.00 94.31 200 ALA A C 1
ATOM 1569 O O . ALA A 1 200 ? -6.387 -4.379 -32.031 1.00 94.31 200 ALA A O 1
ATOM 1570 N N . SER A 1 201 ? -4.475 -4.033 -30.867 1.00 94.31 201 SER A N 1
ATOM 1571 C CA . SER A 1 201 ? -3.572 -4.879 -31.652 1.00 94.31 201 SER A CA 1
ATOM 1572 C C . SER A 1 201 ? -3.546 -6.346 -31.209 1.00 94.31 201 SER A C 1
ATOM 1574 O O . SER A 1 201 ? -2.876 -7.149 -31.853 1.00 94.31 201 SER A O 1
ATOM 1576 N N . LEU A 1 202 ? -4.246 -6.704 -30.126 1.00 95.12 202 LEU A N 1
ATOM 1577 C CA . LEU A 1 202 ? -4.359 -8.087 -29.658 1.00 95.12 202 LEU A CA 1
ATOM 1578 C C . LEU A 1 202 ? -5.426 -8.860 -30.436 1.00 95.12 202 LEU A C 1
ATOM 1580 O O . LEU A 1 202 ? -6.549 -8.375 -30.620 1.00 95.12 202 LEU A O 1
ATOM 1584 N N . THR A 1 203 ? -5.096 -10.097 -30.812 1.00 95.50 203 THR A N 1
ATOM 1585 C CA . THR A 1 203 ? -6.052 -11.028 -31.429 1.00 95.50 203 THR A CA 1
ATOM 1586 C C . THR A 1 203 ? -7.085 -11.508 -30.405 1.00 95.50 203 THR A C 1
ATOM 1588 O O . THR A 1 203 ? -8.277 -11.565 -30.706 1.00 95.50 203 THR A O 1
ATOM 1591 N N . ASP A 1 204 ? -6.640 -11.809 -29.182 1.00 94.38 204 ASP A N 1
ATOM 1592 C CA . ASP A 1 204 ? -7.489 -12.177 -28.046 1.00 94.38 204 ASP A CA 1
ATOM 1593 C C . ASP A 1 204 ? -7.340 -11.152 -26.912 1.00 94.38 204 ASP A C 1
ATOM 1595 O O . ASP A 1 204 ? -6.255 -10.931 -26.375 1.00 94.38 204 ASP A O 1
ATOM 1599 N N . LYS A 1 205 ? -8.459 -10.525 -26.541 1.00 95.44 205 LYS A N 1
ATOM 1600 C CA . LYS A 1 205 ? -8.535 -9.446 -25.542 1.00 95.44 205 LYS A CA 1
ATOM 1601 C C . LYS A 1 205 ? -9.034 -9.934 -24.182 1.00 95.44 205 LYS A C 1
ATOM 1603 O O . LYS A 1 205 ? -9.265 -9.120 -23.289 1.00 95.44 205 LYS A O 1
ATOM 1608 N N . THR A 1 206 ? -9.200 -11.248 -24.016 1.00 96.38 206 THR A N 1
ATOM 1609 C CA . THR A 1 206 ? -9.784 -11.861 -22.816 1.00 96.38 206 THR A CA 1
ATOM 1610 C C . THR A 1 206 ? -9.097 -11.398 -21.533 1.00 96.38 206 THR A C 1
ATOM 1612 O O . THR A 1 206 ? -9.784 -11.121 -20.559 1.00 96.38 206 THR A O 1
ATOM 1615 N N . PHE A 1 207 ? -7.768 -11.261 -21.532 1.00 97.50 207 PHE A N 1
ATOM 1616 C CA . PHE A 1 207 ? -6.987 -10.951 -20.324 1.00 97.50 207 PHE A CA 1
ATOM 1617 C C . PHE A 1 207 ? -6.454 -9.513 -20.254 1.00 97.50 207 PHE A C 1
ATOM 1619 O O . PHE A 1 207 ? -5.867 -9.137 -19.245 1.00 97.50 207 PHE A O 1
ATOM 1626 N N . ALA A 1 208 ? -6.611 -8.710 -21.312 1.00 96.81 208 ALA A N 1
ATOM 1627 C CA . ALA A 1 208 ? -6.016 -7.376 -21.397 1.00 96.81 208 ALA A CA 1
ATOM 1628 C C . ALA A 1 208 ? -7.062 -6.284 -21.164 1.00 96.81 208 ALA A C 1
ATOM 1630 O O . ALA A 1 208 ? -7.986 -6.116 -21.960 1.00 96.81 208 ALA A O 1
ATOM 1631 N N . CYS A 1 209 ? -6.894 -5.517 -20.089 1.00 97.56 209 CYS A N 1
ATOM 1632 C CA . CYS A 1 209 ? -7.705 -4.334 -19.831 1.00 97.56 209 CYS A CA 1
ATOM 1633 C C . CYS A 1 209 ? -7.135 -3.136 -20.590 1.00 97.56 209 CYS A C 1
ATOM 1635 O O . CYS A 1 209 ? -5.943 -2.850 -20.486 1.00 97.56 209 CYS A O 1
ATOM 1637 N N . ASP A 1 210 ? -7.983 -2.402 -21.304 1.00 97.19 210 ASP A N 1
ATOM 1638 C CA . ASP A 1 210 ? -7.588 -1.127 -21.905 1.00 97.19 210 ASP A CA 1
ATOM 1639 C C . ASP A 1 210 ? -7.406 -0.065 -20.813 1.00 97.19 210 ASP A C 1
ATOM 1641 O O . ASP A 1 210 ? -8.330 0.183 -20.033 1.00 97.19 210 ASP A O 1
ATOM 1645 N N . GLN A 1 211 ? -6.222 0.556 -20.747 1.00 96.31 211 GLN A N 1
ATOM 1646 C CA . GLN A 1 211 ? -5.901 1.560 -19.728 1.00 96.31 211 GLN A CA 1
ATOM 1647 C C . GLN A 1 211 ? -6.933 2.691 -19.690 1.00 96.31 211 GLN A C 1
ATOM 1649 O O . GLN A 1 211 ? -7.391 3.048 -18.608 1.00 96.31 211 GLN A O 1
ATOM 1654 N N . GLY A 1 212 ? -7.329 3.235 -20.845 1.00 94.00 212 GLY A N 1
ATOM 1655 C CA . GLY A 1 212 ? -8.286 4.342 -20.904 1.00 94.00 212 GLY A CA 1
ATOM 1656 C C . GLY A 1 212 ? -9.668 3.953 -20.380 1.00 94.00 212 GLY A C 1
ATOM 1657 O O . GLY A 1 212 ? -10.360 4.775 -19.777 1.00 94.00 212 GLY A O 1
ATOM 1658 N N . ALA A 1 213 ? -10.052 2.687 -20.557 1.00 94.75 213 ALA A N 1
ATOM 1659 C CA . ALA A 1 213 ? -11.323 2.161 -20.080 1.00 94.75 213 ALA A CA 1
ATOM 1660 C C . ALA A 1 213 ? -11.349 1.894 -18.569 1.00 94.75 213 ALA A C 1
ATOM 1662 O O . ALA A 1 213 ? -12.387 2.115 -17.945 1.00 94.75 213 ALA A O 1
ATOM 1663 N N . VAL A 1 214 ? -10.251 1.408 -17.976 1.00 96.19 214 VAL A N 1
ATOM 1664 C CA . VAL A 1 214 ? -10.255 0.915 -16.583 1.00 96.19 214 VAL A CA 1
ATOM 1665 C C . VAL A 1 214 ? -9.479 1.775 -15.599 1.00 96.19 214 VAL A C 1
ATOM 1667 O O . VAL A 1 214 ? -9.620 1.564 -14.397 1.00 96.19 214 VAL A O 1
ATOM 1670 N N . LEU A 1 215 ? -8.676 2.728 -16.066 1.00 95.38 215 LEU A N 1
ATOM 1671 C CA . LEU A 1 215 ? -7.713 3.432 -15.232 1.00 95.38 215 LEU A CA 1
ATOM 1672 C C . LEU A 1 215 ? -7.701 4.937 -15.528 1.00 95.38 215 LEU A C 1
ATOM 1674 O O . LEU A 1 215 ? -7.821 5.388 -16.666 1.00 95.38 215 LEU A O 1
ATOM 1678 N N . ASP A 1 216 ? -7.573 5.725 -14.470 1.00 94.81 216 ASP A N 1
ATOM 1679 C CA . ASP A 1 216 ? -7.339 7.162 -14.513 1.00 94.81 216 ASP A CA 1
ATOM 1680 C C . ASP A 1 216 ? -5.982 7.441 -13.864 1.00 94.81 216 ASP A C 1
ATOM 1682 O O . ASP A 1 216 ? -5.833 7.256 -12.657 1.00 94.81 216 ASP A O 1
ATOM 1686 N N . SER A 1 217 ? -4.995 7.850 -14.664 1.00 94.25 217 SER A N 1
ATOM 1687 C CA . SER A 1 217 ? -3.660 8.249 -14.193 1.00 94.25 217 SER A CA 1
ATOM 1688 C C . SER A 1 217 ? -3.307 9.617 -14.777 1.00 94.25 217 SER A C 1
ATOM 1690 O O . SER A 1 217 ? -2.702 9.706 -15.848 1.00 94.25 217 SER A O 1
ATOM 1692 N N . PRO A 1 218 ? -3.760 10.716 -14.154 1.00 92.75 218 PRO A N 1
ATOM 1693 C CA . PRO A 1 218 ? -3.484 12.054 -14.659 1.00 92.75 218 PRO A CA 1
ATOM 1694 C C . PRO A 1 218 ? -1.988 12.378 -14.593 1.00 92.75 218 PRO A C 1
ATOM 1696 O O . PRO A 1 218 ? -1.349 12.174 -13.562 1.00 92.75 218 PRO A O 1
ATOM 1699 N N . TRP A 1 219 ? -1.446 12.914 -15.687 1.00 90.75 219 TRP A N 1
ATOM 1700 C CA . TRP A 1 219 ? -0.032 13.269 -15.842 1.00 90.75 219 TRP A CA 1
ATOM 1701 C C . TRP A 1 219 ? 0.099 14.746 -16.222 1.00 90.75 219 TRP A C 1
ATOM 1703 O O . TRP A 1 219 ? -0.511 15.188 -17.199 1.00 90.75 219 TRP A O 1
ATOM 1713 N N . LYS A 1 220 ? 0.856 15.512 -15.426 1.00 91.50 220 LYS A N 1
ATOM 1714 C CA . LYS A 1 220 ? 1.127 16.943 -15.641 1.00 91.50 220 LYS A CA 1
ATOM 1715 C C . LYS A 1 220 ? 2.550 17.291 -15.179 1.00 91.50 220 LYS A C 1
ATOM 1717 O O . LYS A 1 220 ? 2.702 17.752 -14.045 1.00 91.50 220 LYS A O 1
ATOM 1722 N N . PRO A 1 221 ? 3.567 17.087 -16.038 1.00 88.31 221 PRO A N 1
ATOM 1723 C CA . PRO A 1 221 ? 4.984 17.365 -15.776 1.00 88.31 221 PRO A CA 1
ATOM 1724 C C . PRO A 1 221 ? 5.242 18.667 -15.019 1.00 88.31 221 PRO A C 1
ATOM 1726 O O . PRO A 1 221 ? 5.946 18.720 -14.014 1.00 88.31 221 PRO A O 1
ATOM 1729 N N . GLU A 1 222 ? 4.591 19.750 -15.445 1.00 88.31 222 GLU A N 1
ATOM 1730 C CA . GLU A 1 222 ? 4.762 21.079 -14.868 1.00 88.31 222 GLU A CA 1
ATOM 1731 C C . GLU A 1 222 ? 4.335 21.180 -13.396 1.00 88.31 222 GLU A C 1
ATOM 1733 O O . GLU A 1 222 ? 4.818 22.056 -12.680 1.00 88.31 222 GLU A O 1
ATOM 1738 N N . GLN A 1 223 ? 3.451 20.290 -12.940 1.00 90.88 223 GLN A N 1
ATOM 1739 C CA . GLN A 1 223 ? 2.993 20.206 -11.554 1.00 90.88 223 GLN A CA 1
ATOM 1740 C C . GLN A 1 223 ? 3.801 19.212 -10.711 1.00 90.88 223 GLN A C 1
ATOM 1742 O O . GLN A 1 223 ? 3.593 19.138 -9.506 1.00 90.88 223 GLN A O 1
ATOM 1747 N N . MET A 1 224 ? 4.722 18.461 -11.311 1.00 90.44 224 MET A N 1
ATOM 1748 C CA . MET A 1 224 ? 5.484 17.397 -10.648 1.00 90.44 224 MET A CA 1
ATOM 1749 C C . MET A 1 224 ? 6.941 17.803 -10.378 1.00 90.44 224 MET A C 1
ATOM 1751 O O . MET A 1 224 ? 7.749 16.988 -9.966 1.00 90.44 224 MET A O 1
ATOM 1755 N N . ARG A 1 225 ? 7.296 19.080 -10.558 1.00 86.19 225 ARG A N 1
ATOM 1756 C CA . ARG A 1 225 ? 8.681 19.580 -10.411 1.00 86.19 225 ARG A CA 1
ATOM 1757 C C . ARG A 1 225 ? 9.110 19.879 -8.972 1.00 86.19 225 ARG A C 1
ATOM 1759 O O . ARG A 1 225 ? 10.274 20.182 -8.718 1.00 86.19 225 ARG A O 1
ATOM 1766 N N . SER A 1 226 ? 8.165 19.899 -8.032 1.00 89.12 226 SER A N 1
ATOM 1767 C CA . SER A 1 226 ? 8.433 20.060 -6.600 1.00 89.12 226 SER A CA 1
ATOM 1768 C C . SER A 1 226 ? 7.375 19.336 -5.780 1.00 89.12 226 SER A C 1
ATOM 1770 O O . SER A 1 226 ? 6.238 19.169 -6.225 1.00 89.12 226 SER A O 1
ATOM 1772 N N . LYS A 1 227 ? 7.725 18.950 -4.550 1.00 90.75 227 LYS A N 1
ATOM 1773 C CA . LYS A 1 227 ? 6.811 18.243 -3.643 1.00 90.75 227 LYS A CA 1
ATOM 1774 C C . LYS A 1 227 ? 5.548 19.051 -3.311 1.00 90.75 227 LYS A C 1
ATOM 1776 O O . LYS A 1 227 ? 4.482 18.467 -3.153 1.00 90.75 227 LYS A O 1
ATOM 1781 N N . GLU A 1 228 ? 5.632 20.382 -3.249 1.00 93.19 228 GLU A N 1
ATOM 1782 C CA . GLU A 1 228 ? 4.496 21.270 -2.961 1.00 93.19 228 GLU A CA 1
ATOM 1783 C C . GLU A 1 228 ? 3.522 21.373 -4.144 1.00 93.19 228 GLU A C 1
ATOM 1785 O O . GLU A 1 228 ? 2.300 21.306 -3.956 1.00 93.19 228 GLU A O 1
ATOM 1790 N N . LEU A 1 229 ? 4.055 21.521 -5.365 1.00 93.75 229 LEU A N 1
ATOM 1791 C CA . LEU A 1 229 ? 3.246 21.510 -6.587 1.00 93.75 229 LEU A CA 1
ATOM 1792 C C . LEU A 1 229 ? 2.590 20.142 -6.770 1.00 93.75 229 LEU A C 1
ATOM 1794 O O . LEU A 1 229 ? 1.380 20.072 -6.995 1.00 93.75 229 LEU A O 1
ATOM 1798 N N . LEU A 1 230 ? 3.360 19.072 -6.551 1.00 95.31 230 LEU A N 1
ATOM 1799 C CA . LEU A 1 230 ? 2.873 17.706 -6.637 1.00 95.31 230 LEU A CA 1
ATOM 1800 C C . LEU A 1 230 ? 1.736 17.479 -5.641 1.00 95.31 230 LEU A C 1
ATOM 1802 O O . LEU A 1 230 ? 0.653 17.062 -6.038 1.00 95.31 230 LEU A O 1
ATOM 1806 N N . ALA A 1 231 ? 1.926 17.819 -4.364 1.00 94.44 231 ALA A N 1
ATOM 1807 C CA . ALA A 1 231 ? 0.887 17.671 -3.348 1.00 94.44 231 ALA A CA 1
ATOM 1808 C C . ALA A 1 231 ? -0.405 18.407 -3.733 1.00 94.44 231 ALA A C 1
ATOM 1810 O O . ALA A 1 231 ? -1.498 17.842 -3.647 1.00 94.44 231 ALA A O 1
ATOM 1811 N N . THR A 1 232 ? -0.287 19.643 -4.225 1.00 94.81 232 THR A N 1
ATOM 1812 C CA . THR A 1 232 ? -1.437 20.427 -4.696 1.00 94.81 232 THR A CA 1
ATOM 1813 C C . THR A 1 232 ? -2.141 19.740 -5.865 1.00 94.81 232 THR A C 1
ATOM 1815 O O . THR A 1 232 ? -3.373 19.647 -5.882 1.00 94.81 232 THR A O 1
ATOM 1818 N N . PHE A 1 233 ? -1.374 19.232 -6.827 1.00 96.12 233 PHE A N 1
ATOM 1819 C CA . PHE A 1 233 ? -1.891 18.526 -7.991 1.00 96.12 233 PHE A CA 1
ATOM 1820 C C . PHE A 1 233 ? -2.603 17.227 -7.614 1.00 96.12 233 PHE A C 1
ATOM 1822 O O . PHE A 1 233 ? -3.745 17.033 -8.034 1.00 96.12 233 PHE A O 1
ATOM 1829 N N . LEU A 1 234 ? -1.998 16.383 -6.777 1.00 95.44 234 LEU A N 1
ATOM 1830 C CA . LEU A 1 234 ? -2.591 15.122 -6.326 1.00 95.44 234 LEU A CA 1
ATOM 1831 C C . LEU A 1 234 ? -3.922 15.356 -5.599 1.00 95.44 234 LEU A C 1
ATOM 1833 O O . LEU A 1 234 ? -4.935 14.737 -5.931 1.00 95.44 234 LEU A O 1
ATOM 1837 N N . LEU A 1 235 ? -3.950 16.309 -4.660 1.00 92.50 235 LEU A N 1
ATOM 1838 C CA . LEU A 1 235 ? -5.157 16.653 -3.905 1.00 92.50 235 LEU A CA 1
ATOM 1839 C C . LEU A 1 235 ? -6.260 17.223 -4.799 1.00 92.50 235 LEU A C 1
ATOM 1841 O O . LEU A 1 235 ? -7.425 16.846 -4.670 1.00 92.50 235 LEU A O 1
ATOM 1845 N N . THR A 1 236 ? -5.905 18.127 -5.713 1.00 92.31 236 THR A N 1
ATOM 1846 C CA . THR A 1 236 ? -6.870 18.766 -6.620 1.00 92.31 236 THR A CA 1
ATOM 1847 C C . THR A 1 236 ? -7.468 17.750 -7.582 1.00 92.31 236 THR A C 1
ATOM 1849 O O . THR A 1 236 ? -8.679 17.727 -7.792 1.00 92.31 236 THR A O 1
ATOM 1852 N N . THR A 1 237 ? -6.629 16.885 -8.141 1.00 91.38 237 THR A N 1
ATOM 1853 C CA . THR A 1 237 ? -7.040 15.898 -9.135 1.00 91.38 237 THR A CA 1
ATOM 1854 C C . THR A 1 237 ? -7.954 14.847 -8.517 1.00 91.38 237 THR A C 1
ATOM 1856 O O . THR A 1 237 ? -9.039 14.606 -9.045 1.00 91.38 237 THR A O 1
ATOM 1859 N N . GLN A 1 238 ? -7.601 14.312 -7.343 1.00 87.62 238 GLN A N 1
ATOM 1860 C CA . GLN A 1 238 ? -8.465 13.353 -6.653 1.00 87.62 238 GLN A CA 1
ATOM 1861 C C . GLN A 1 238 ? -9.777 13.998 -6.181 1.00 87.62 238 GLN A C 1
ATOM 1863 O O . GLN A 1 238 ? -10.831 13.375 -6.279 1.00 87.62 238 GLN A O 1
ATOM 1868 N N . ARG A 1 239 ? -9.753 15.251 -5.701 1.00 87.25 239 ARG A N 1
ATOM 1869 C CA . ARG A 1 239 ? -10.972 15.969 -5.280 1.00 87.25 239 ARG A CA 1
ATOM 1870 C C . ARG A 1 239 ? -11.929 16.227 -6.445 1.00 87.25 239 ARG A C 1
ATOM 1872 O O . ARG A 1 239 ? -13.140 16.165 -6.258 1.00 87.25 239 ARG A O 1
ATOM 1879 N N . ASN A 1 240 ? -11.390 16.530 -7.623 1.00 87.94 240 ASN A N 1
ATOM 1880 C CA . ASN A 1 240 ? -12.180 16.822 -8.819 1.00 87.94 240 ASN A CA 1
ATOM 1881 C C . ASN A 1 240 ? -12.655 15.560 -9.549 1.00 87.94 240 ASN A C 1
ATOM 1883 O O . ASN A 1 240 ? -13.453 15.661 -10.483 1.00 87.94 240 ASN A O 1
ATOM 1887 N N . ARG A 1 241 ? -12.186 14.377 -9.138 1.00 85.56 241 ARG A N 1
ATOM 1888 C CA . ARG A 1 241 ? -12.609 13.107 -9.715 1.00 85.56 241 ARG A CA 1
ATOM 1889 C C . ARG A 1 241 ? -14.117 12.901 -9.503 1.00 85.56 241 ARG A C 1
ATOM 1891 O O . ARG A 1 241 ? -14.595 13.005 -8.369 1.00 85.56 241 ARG A O 1
ATOM 1898 N N . PRO A 1 242 ? -14.884 12.552 -10.551 1.00 86.31 242 PRO A N 1
ATOM 1899 C CA . PRO A 1 242 ? -16.295 12.228 -10.397 1.00 86.31 242 PRO A CA 1
ATOM 1900 C C . PRO A 1 242 ? -16.493 11.048 -9.438 1.00 86.31 242 PRO A C 1
ATOM 1902 O O . PRO A 1 242 ? -15.908 9.982 -9.608 1.00 86.31 242 PRO A O 1
ATOM 1905 N N . SER A 1 243 ? -17.379 11.201 -8.456 1.00 78.81 243 SER A N 1
ATOM 1906 C CA . SER A 1 243 ? -17.659 10.181 -7.431 1.00 78.81 243 SER A CA 1
ATOM 1907 C C . SER A 1 243 ? -18.309 8.894 -7.965 1.00 78.81 243 SER A C 1
ATOM 1909 O O . SER A 1 243 ? -18.409 7.906 -7.225 1.00 78.81 243 SER A O 1
ATOM 1911 N N . ALA A 1 244 ? -18.749 8.921 -9.227 1.00 82.94 244 ALA A N 1
ATOM 1912 C CA . ALA A 1 244 ? -19.296 7.800 -9.983 1.00 82.94 244 ALA A CA 1
ATOM 1913 C C . ALA A 1 244 ? -18.307 7.198 -11.003 1.00 82.94 244 ALA A C 1
ATOM 1915 O O . ALA A 1 244 ? -18.687 6.251 -11.685 1.00 82.94 244 ALA A O 1
ATOM 1916 N N . ASP A 1 245 ? -17.080 7.725 -11.136 1.00 87.56 245 ASP A N 1
ATOM 1917 C CA . ASP A 1 245 ? -16.074 7.159 -12.047 1.00 87.56 245 ASP A CA 1
ATOM 1918 C C . ASP A 1 245 ? -15.653 5.758 -11.550 1.00 87.56 245 ASP A C 1
ATOM 1920 O O . ASP A 1 245 ? -15.079 5.657 -10.460 1.00 87.56 245 ASP A O 1
ATOM 1924 N N . PRO A 1 246 ? -15.935 4.680 -12.311 1.00 89.44 246 PRO A N 1
ATOM 1925 C CA . PRO A 1 246 ? -15.678 3.308 -11.882 1.00 89.44 246 PRO A CA 1
ATOM 1926 C C . PRO A 1 246 ? -14.226 2.867 -12.100 1.00 89.44 246 PRO A C 1
ATOM 1928 O O . PRO A 1 246 ? -13.880 1.741 -11.745 1.00 89.44 246 PRO A O 1
ATOM 1931 N N . ARG A 1 247 ? -13.392 3.696 -12.739 1.00 94.50 247 ARG A N 1
ATOM 1932 C CA . ARG A 1 247 ? -12.000 3.353 -13.037 1.00 94.50 247 ARG A CA 1
ATOM 1933 C C . ARG A 1 247 ? -11.174 3.239 -11.754 1.00 94.50 247 ARG A C 1
ATOM 1935 O O . ARG A 1 247 ? -11.530 3.778 -10.709 1.00 94.50 247 ARG A O 1
ATOM 1942 N N . LEU A 1 248 ? -10.022 2.594 -11.844 1.00 96.00 248 LEU A N 1
ATOM 1943 C CA . LEU A 1 248 ? -8.949 2.723 -10.863 1.00 96.00 248 LEU A CA 1
ATOM 1944 C C . LEU A 1 248 ? -8.447 4.178 -10.856 1.00 96.00 248 LEU A C 1
ATOM 1946 O O . LEU A 1 248 ? -8.446 4.840 -11.896 1.00 96.00 248 LEU A O 1
ATOM 1950 N N . SER A 1 249 ? -8.059 4.697 -9.691 1.00 95.50 249 SER A N 1
ATOM 1951 C CA . SER A 1 249 ? -7.371 5.992 -9.577 1.00 95.50 249 SER A CA 1
ATOM 1952 C C . SER A 1 249 ? -5.909 5.734 -9.292 1.00 95.50 249 SER A C 1
ATOM 1954 O O . SER A 1 249 ? -5.622 5.104 -8.281 1.00 95.50 249 SER A O 1
ATOM 1956 N N . VAL A 1 250 ? -5.002 6.206 -10.137 1.00 96.44 250 VAL A N 1
ATOM 1957 C CA . VAL A 1 250 ? -3.567 6.196 -9.852 1.00 96.44 250 VAL A CA 1
ATOM 1958 C C . VAL A 1 250 ? -3.156 7.615 -9.504 1.00 96.44 250 VAL A C 1
ATOM 1960 O O . VAL A 1 250 ? -3.264 8.527 -10.323 1.00 96.44 250 VAL A O 1
ATOM 1963 N N . VAL A 1 251 ? -2.691 7.805 -8.272 1.00 95.44 251 VAL A N 1
ATOM 1964 C CA . VAL A 1 251 ? -2.033 9.045 -7.865 1.00 95.44 251 VAL A CA 1
ATOM 1965 C C . VAL A 1 251 ? -0.527 8.854 -8.044 1.00 95.44 251 VAL A C 1
ATOM 1967 O O . VAL A 1 251 ? 0.092 8.015 -7.392 1.00 95.44 251 VAL A O 1
ATOM 1970 N N . GLN A 1 252 ? 0.042 9.593 -8.996 1.00 94.75 252 GLN A N 1
ATOM 1971 C CA . GLN A 1 252 ? 1.452 9.486 -9.371 1.00 94.75 252 GLN A CA 1
ATOM 1972 C C . GLN A 1 252 ? 2.304 10.293 -8.391 1.00 94.75 252 GLN A C 1
ATOM 1974 O O . GLN A 1 252 ? 2.470 11.499 -8.542 1.00 94.75 252 GLN A O 1
ATOM 1979 N N . CYS A 1 253 ? 2.782 9.644 -7.339 1.00 94.25 253 CYS A N 1
ATOM 1980 C CA . CYS A 1 253 ? 3.527 10.240 -6.235 1.00 94.25 253 CYS A CA 1
ATOM 1981 C C . CYS A 1 253 ? 5.030 10.310 -6.530 1.00 94.25 253 CYS A C 1
ATOM 1983 O O . CYS A 1 253 ? 5.840 9.926 -5.693 1.00 94.25 253 CYS A O 1
ATOM 1985 N N . ILE A 1 254 ? 5.367 10.813 -7.716 1.00 93.25 254 ILE A N 1
ATOM 1986 C CA . ILE A 1 254 ? 6.733 10.965 -8.222 1.00 93.25 254 ILE A CA 1
ATOM 1987 C C . ILE A 1 254 ? 6.975 12.414 -8.637 1.00 93.25 254 ILE A C 1
ATOM 1989 O O . ILE A 1 254 ? 6.033 13.153 -8.948 1.00 93.25 254 ILE A O 1
ATOM 1993 N N . LEU A 1 255 ? 8.234 12.826 -8.627 1.00 90.69 255 LEU A N 1
ATOM 1994 C CA . LEU A 1 255 ? 8.673 14.075 -9.213 1.00 90.69 255 LEU A CA 1
ATOM 1995 C C . LEU A 1 255 ? 9.123 13.836 -10.648 1.00 90.69 255 LEU A C 1
ATOM 1997 O O . LEU A 1 255 ? 9.898 12.937 -10.954 1.00 90.69 255 LEU A O 1
ATOM 2001 N N . ASP A 1 256 ? 8.658 14.705 -11.533 1.00 82.31 256 ASP A N 1
ATOM 2002 C CA . ASP A 1 256 ? 9.124 14.717 -12.905 1.00 82.31 256 ASP A CA 1
ATOM 2003 C C . ASP A 1 256 ? 10.394 15.565 -13.004 1.00 82.31 256 ASP A C 1
ATOM 2005 O O . ASP A 1 256 ? 10.398 16.770 -12.713 1.00 82.31 256 ASP A O 1
ATOM 2009 N N . TYR A 1 257 ? 11.482 14.917 -13.411 1.00 68.81 257 TYR A N 1
ATOM 2010 C CA . TYR A 1 257 ? 12.801 15.523 -13.539 1.00 68.81 257 TYR A CA 1
ATOM 2011 C C . TYR A 1 257 ? 13.156 15.819 -15.010 1.00 68.81 257 TYR A C 1
ATOM 2013 O O . TYR A 1 257 ? 14.283 15.626 -15.460 1.00 68.81 257 TYR A O 1
ATOM 2021 N N . ASP A 1 258 ? 12.208 16.362 -15.775 1.00 62.72 258 ASP A N 1
ATOM 2022 C CA . ASP A 1 258 ? 12.430 16.797 -17.166 1.00 62.72 258 ASP A CA 1
ATOM 2023 C C . ASP A 1 258 ? 13.318 18.060 -17.305 1.00 62.72 258 ASP A C 1
ATOM 2025 O O . ASP A 1 258 ? 13.624 18.505 -18.412 1.00 62.72 258 ASP A O 1
ATOM 2029 N N . ASP A 1 259 ? 13.789 18.647 -16.197 1.00 57.34 259 ASP A N 1
ATOM 2030 C CA . ASP A 1 259 ? 14.671 19.824 -16.190 1.00 57.34 259 ASP A CA 1
ATOM 2031 C C . ASP A 1 259 ? 16.144 19.484 -15.894 1.00 57.34 259 ASP A C 1
ATOM 2033 O O . ASP A 1 259 ? 16.871 20.254 -15.259 1.00 57.34 259 ASP A O 1
ATOM 2037 N N . MET A 1 260 ? 16.626 18.333 -16.387 1.00 59.44 260 MET A N 1
ATOM 2038 C CA . MET A 1 260 ? 18.057 17.981 -16.320 1.00 59.44 260 MET A CA 1
ATOM 2039 C C . MET A 1 260 ? 18.956 19.096 -16.883 1.00 59.44 260 MET A C 1
ATOM 2041 O O . MET A 1 260 ? 20.107 19.242 -16.474 1.00 59.44 260 MET A O 1
ATOM 2045 N N . SER A 1 261 ? 18.438 19.890 -17.829 1.00 58.28 261 SER A N 1
ATOM 2046 C CA . SER A 1 261 ? 19.169 20.973 -18.487 1.00 58.28 261 SER A CA 1
ATOM 2047 C C . SER A 1 261 ? 19.429 22.205 -17.615 1.00 58.28 261 SER A C 1
ATOM 2049 O O . SER A 1 261 ? 20.340 22.967 -17.939 1.00 58.28 261 SER A O 1
ATOM 2051 N N . SER A 1 262 ? 18.660 22.438 -16.542 1.00 65.19 262 SER A N 1
ATOM 2052 C CA . SER A 1 262 ? 18.855 23.621 -15.687 1.00 65.19 262 SER A CA 1
ATOM 2053 C C . SER A 1 262 ? 19.846 23.408 -14.549 1.00 65.19 262 SER A C 1
ATOM 2055 O O . SER A 1 262 ? 20.290 24.385 -13.935 1.00 65.19 262 SER A O 1
ATOM 2057 N N . LYS A 1 263 ? 20.206 22.156 -14.240 1.00 71.62 263 LYS A N 1
ATOM 2058 C CA . LYS A 1 263 ? 21.159 21.858 -13.170 1.00 71.62 263 LYS A CA 1
ATOM 2059 C C . LYS A 1 263 ? 22.604 21.877 -13.668 1.00 71.62 263 LYS A C 1
ATOM 2061 O O . LYS A 1 263 ? 22.878 21.498 -14.807 1.00 71.62 263 LYS A O 1
ATOM 2066 N N . PRO A 1 264 ? 23.560 22.291 -12.814 1.00 81.88 264 PRO A N 1
ATOM 2067 C CA . PRO A 1 264 ? 24.974 22.171 -13.133 1.00 81.88 264 PRO A CA 1
ATOM 2068 C C . PRO A 1 264 ? 25.339 20.722 -13.464 1.00 81.88 264 PRO A C 1
ATOM 2070 O O . PRO A 1 264 ? 24.924 19.799 -12.767 1.00 81.88 264 PRO A O 1
ATOM 2073 N N . TRP A 1 265 ? 26.181 20.526 -14.481 1.00 80.12 265 TRP A N 1
ATOM 2074 C CA . TRP A 1 265 ? 26.676 19.197 -14.857 1.00 80.12 265 TRP A CA 1
ATOM 2075 C C . TRP A 1 265 ? 27.327 18.447 -13.683 1.00 80.12 265 TRP A C 1
ATOM 2077 O O . TRP A 1 265 ? 27.187 17.235 -13.578 1.00 80.12 265 TRP A O 1
ATOM 2087 N N . GLU A 1 266 ? 27.986 19.165 -12.771 1.00 83.56 266 GLU A N 1
ATOM 2088 C CA . GLU A 1 266 ? 28.604 18.590 -11.569 1.00 83.56 266 GLU A CA 1
ATOM 2089 C C . GLU A 1 266 ? 27.575 17.959 -10.613 1.00 83.56 266 GLU A C 1
ATOM 2091 O O . GLU A 1 266 ? 27.796 16.860 -10.115 1.00 83.56 266 GLU A O 1
ATOM 2096 N N . TYR A 1 267 ? 26.392 18.564 -10.472 1.00 84.56 267 TYR A N 1
ATOM 2097 C CA . TYR A 1 267 ? 25.287 17.960 -9.727 1.00 84.56 267 TYR A CA 1
ATOM 2098 C C . TYR A 1 267 ? 24.774 16.694 -10.424 1.00 84.56 267 TYR A C 1
ATOM 2100 O O . TYR A 1 267 ? 24.551 15.670 -9.783 1.00 84.56 267 TYR A O 1
ATOM 2108 N N . MET A 1 268 ? 24.640 16.742 -11.753 1.00 81.75 268 MET A N 1
ATOM 2109 C CA . MET A 1 268 ? 24.125 15.623 -12.547 1.00 81.75 268 MET A CA 1
ATOM 2110 C C . MET A 1 268 ? 24.978 14.359 -12.417 1.00 81.75 268 MET A C 1
ATOM 2112 O O . MET A 1 268 ? 24.428 13.265 -12.312 1.00 81.75 268 MET A O 1
ATOM 2116 N N . ILE A 1 269 ? 26.307 14.502 -12.410 1.00 84.25 269 ILE A N 1
ATOM 2117 C CA . ILE A 1 269 ? 27.241 13.369 -12.311 1.00 84.25 269 ILE A CA 1
ATOM 2118 C C . ILE A 1 269 ? 27.380 12.805 -10.891 1.00 84.25 269 ILE A C 1
ATOM 2120 O O . ILE A 1 269 ? 27.840 11.674 -10.738 1.00 84.25 269 ILE A O 1
ATOM 2124 N N . HIS A 1 270 ? 27.014 13.580 -9.867 1.00 83.12 270 HIS A N 1
ATOM 2125 C CA . HIS A 1 270 ? 27.172 13.215 -8.457 1.00 83.12 270 HIS A CA 1
ATOM 2126 C C . HIS A 1 270 ? 25.852 12.912 -7.746 1.00 83.12 270 HIS A C 1
ATOM 2128 O O . HIS A 1 270 ? 25.874 12.700 -6.537 1.00 83.12 270 HIS A O 1
ATOM 2134 N N . SER A 1 271 ? 24.731 12.869 -8.471 1.00 87.38 271 SER A N 1
ATOM 2135 C CA . SER A 1 271 ? 23.424 12.569 -7.891 1.00 87.38 271 SER A CA 1
ATOM 2136 C C . SER A 1 271 ? 22.662 11.469 -8.638 1.00 87.38 271 SER A C 1
ATOM 2138 O O . SER A 1 271 ? 23.148 10.887 -9.613 1.00 87.38 271 SER A O 1
ATOM 2140 N N . SER A 1 272 ? 21.473 11.155 -8.133 1.00 89.62 272 SER A N 1
ATOM 2141 C CA . SER A 1 272 ? 20.554 10.138 -8.642 1.00 89.62 272 SER A CA 1
ATOM 2142 C C . SER A 1 272 ? 19.107 10.580 -8.441 1.00 89.62 272 SER A C 1
ATOM 2144 O O . SER A 1 272 ? 18.826 11.445 -7.606 1.00 89.62 272 SER A O 1
ATOM 2146 N N . LEU A 1 273 ? 18.178 9.941 -9.155 1.00 89.44 273 LEU A N 1
ATOM 2147 C CA . LEU A 1 273 ? 16.748 10.209 -8.988 1.00 89.44 273 LEU A CA 1
ATOM 2148 C C . LEU A 1 273 ? 16.294 9.952 -7.541 1.00 89.44 273 LEU A C 1
ATOM 2150 O O . LEU A 1 273 ? 15.642 10.790 -6.927 1.00 89.44 273 LEU A O 1
ATOM 2154 N N . LEU A 1 274 ? 16.731 8.839 -6.946 1.00 89.00 274 LEU A N 1
ATOM 2155 C CA . LEU A 1 274 ? 16.340 8.467 -5.582 1.00 89.00 274 LEU A CA 1
ATOM 2156 C C . LEU A 1 274 ? 16.876 9.419 -4.505 1.00 89.00 274 LEU A C 1
ATOM 2158 O O . LEU A 1 274 ? 16.267 9.562 -3.447 1.00 89.00 274 LEU A O 1
ATOM 2162 N N . GLU A 1 275 ? 18.026 10.055 -4.738 1.00 87.44 275 GLU A N 1
ATOM 2163 C CA . GLU A 1 275 ? 18.526 11.113 -3.854 1.00 87.44 275 GLU A CA 1
ATOM 2164 C C . GLU A 1 275 ? 17.729 12.405 -4.016 1.00 87.44 275 GLU A C 1
ATOM 2166 O O . GLU A 1 275 ? 17.428 13.063 -3.020 1.00 87.44 275 GLU A O 1
ATOM 2171 N N . TYR A 1 276 ? 17.372 12.753 -5.254 1.00 85.19 276 TYR A N 1
ATOM 2172 C CA . TYR A 1 276 ? 16.551 13.921 -5.554 1.00 85.19 276 TYR A CA 1
ATOM 2173 C C . TYR A 1 276 ? 15.164 13.825 -4.902 1.00 85.19 276 TYR A C 1
ATOM 2175 O O . TYR A 1 276 ? 14.682 14.801 -4.324 1.00 85.19 276 TYR A O 1
ATOM 2183 N N . GLU A 1 277 ? 14.561 12.638 -4.912 1.00 87.06 277 GLU A N 1
ATOM 2184 C CA . GLU A 1 277 ? 13.267 12.373 -4.278 1.00 87.06 277 GLU A CA 1
ATOM 2185 C C . GLU A 1 277 ? 13.347 12.012 -2.788 1.00 8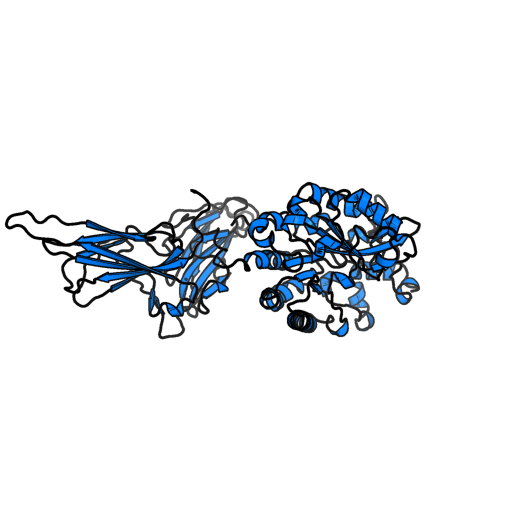7.06 277 GLU A C 1
ATOM 2187 O O . GLU A 1 277 ? 12.338 11.676 -2.162 1.00 87.06 277 GLU A O 1
ATOM 2192 N N . SER A 1 278 ? 14.530 12.084 -2.179 1.00 84.69 278 SER A N 1
ATOM 2193 C CA . SER A 1 278 ? 14.712 11.691 -0.784 1.00 84.69 278 SER A CA 1
ATOM 2194 C C . SER A 1 278 ? 13.752 12.444 0.151 1.00 84.69 278 SER A C 1
ATOM 2196 O O . SER A 1 278 ? 13.731 13.676 0.220 1.00 84.69 278 SER A O 1
ATOM 2198 N N . GLY A 1 279 ? 12.931 11.685 0.885 1.00 82.62 279 GLY A N 1
ATOM 2199 C CA . GLY A 1 279 ? 11.921 12.215 1.803 1.00 82.62 279 GLY A CA 1
ATOM 2200 C C . GLY A 1 279 ? 10.598 12.642 1.152 1.00 82.62 279 GLY A C 1
ATOM 2201 O O . GLY A 1 279 ? 9.712 13.110 1.872 1.00 82.62 279 GLY A O 1
ATOM 2202 N N . LEU A 1 280 ? 10.419 12.465 -0.163 1.00 88.31 280 LEU A N 1
ATOM 2203 C CA . LEU A 1 280 ? 9.172 12.775 -0.869 1.00 88.31 280 LEU A CA 1
ATOM 2204 C C . LEU A 1 280 ? 7.997 11.956 -0.332 1.00 88.31 280 LEU A C 1
ATOM 2206 O O . LEU A 1 280 ? 6.999 12.525 0.105 1.00 88.31 280 LEU A O 1
ATOM 2210 N N . ASN A 1 281 ? 8.122 10.631 -0.307 1.00 87.44 281 ASN A N 1
ATOM 2211 C CA . ASN A 1 281 ? 7.061 9.744 0.174 1.00 87.44 281 ASN A CA 1
ATOM 2212 C C . ASN A 1 281 ? 6.705 10.026 1.638 1.00 87.44 281 ASN A C 1
ATOM 2214 O O . ASN A 1 281 ? 5.529 10.055 1.996 1.00 87.44 281 ASN A O 1
ATOM 2218 N N . SER A 1 282 ? 7.707 10.301 2.477 1.00 83.25 282 SER A N 1
ATOM 2219 C CA . SER A 1 282 ? 7.500 10.732 3.864 1.00 83.25 282 SER A CA 1
ATOM 2220 C C . SER A 1 282 ? 6.706 12.044 3.944 1.00 83.25 282 SER A C 1
ATOM 2222 O O . SER A 1 282 ? 5.752 12.137 4.712 1.00 83.25 282 SER A O 1
ATOM 2224 N N . TYR A 1 283 ? 7.029 13.035 3.109 1.00 85.38 283 TYR A N 1
ATOM 2225 C CA . TYR A 1 283 ? 6.271 14.285 3.013 1.00 85.38 283 TYR A CA 1
ATOM 2226 C C . TYR A 1 283 ? 4.828 14.058 2.536 1.00 85.38 283 TYR A C 1
ATOM 2228 O O . TYR A 1 283 ? 3.887 14.552 3.156 1.00 85.38 283 TYR A O 1
ATOM 2236 N N . LEU A 1 284 ? 4.625 13.278 1.471 1.00 87.75 284 LEU A N 1
ATOM 2237 C CA . LEU A 1 284 ? 3.294 12.982 0.932 1.00 87.75 284 LEU A CA 1
ATOM 2238 C C . LEU A 1 284 ? 2.451 12.152 1.913 1.00 87.75 284 LEU A C 1
ATOM 2240 O O . LEU A 1 284 ? 1.241 12.357 2.013 1.00 87.75 284 LEU A O 1
ATOM 2244 N N . LYS A 1 285 ? 3.074 11.269 2.697 1.00 83.50 285 LYS A N 1
ATOM 2245 C CA . LYS A 1 285 ? 2.406 10.539 3.779 1.00 83.50 285 LYS A CA 1
ATOM 2246 C C . LYS A 1 285 ? 1.824 11.486 4.830 1.00 83.50 285 LYS A C 1
ATOM 2248 O O . LYS A 1 285 ? 0.707 11.257 5.279 1.00 83.50 285 LYS A O 1
ATOM 2253 N N . GLU A 1 286 ? 2.553 12.533 5.208 1.00 81.06 286 GLU A N 1
ATOM 2254 C CA . GLU A 1 286 ? 2.099 13.499 6.220 1.00 81.06 286 GLU A CA 1
ATOM 2255 C C . GLU A 1 286 ? 1.124 14.543 5.653 1.00 81.06 286 GLU A C 1
ATOM 2257 O O . GLU A 1 286 ? 0.178 14.939 6.326 1.00 81.06 286 GLU A O 1
ATOM 2262 N N . VAL A 1 287 ? 1.327 14.994 4.412 1.00 82.38 287 VAL A N 1
ATOM 2263 C CA . VAL A 1 287 ? 0.587 16.140 3.846 1.00 82.38 287 VAL A CA 1
ATOM 2264 C C . VAL A 1 287 ? -0.586 15.717 2.963 1.00 82.38 287 VAL A C 1
ATOM 2266 O O . VAL A 1 287 ? -1.619 16.384 2.940 1.00 82.38 287 VAL A O 1
ATOM 2269 N N . VAL A 1 288 ? -0.443 14.622 2.217 1.00 86.81 288 VAL A N 1
ATOM 2270 C CA . VAL A 1 288 ? -1.386 14.235 1.159 1.00 86.81 288 VAL A CA 1
ATOM 2271 C C . VAL A 1 288 ? -2.292 13.088 1.602 1.00 86.81 288 VAL A C 1
ATOM 2273 O O . VAL A 1 288 ? -3.510 13.181 1.435 1.00 86.81 288 VAL A O 1
ATOM 2276 N N . LEU A 1 289 ? -1.747 12.027 2.208 1.00 83.81 289 LEU A N 1
ATOM 2277 C CA . LEU A 1 289 ? -2.544 10.861 2.617 1.00 83.81 289 LEU A CA 1
ATOM 2278 C C . LEU A 1 289 ? -3.680 11.162 3.617 1.00 83.81 289 LEU A C 1
ATOM 2280 O O . LEU A 1 289 ? -4.737 10.549 3.455 1.00 83.81 289 LEU A O 1
ATOM 2284 N N . PRO A 1 290 ? -3.559 12.083 4.600 1.00 80.25 290 PRO A N 1
ATOM 2285 C CA . PRO A 1 290 ? -4.671 12.394 5.506 1.00 80.25 290 PRO A CA 1
ATOM 2286 C C . PRO A 1 290 ? -5.901 12.959 4.785 1.00 80.25 290 PRO A C 1
ATOM 2288 O O . PRO A 1 290 ? -7.035 12.739 5.208 1.00 80.25 290 PRO A O 1
ATOM 2291 N N . GLU A 1 291 ? -5.685 13.666 3.676 1.00 80.75 291 GLU A N 1
ATOM 2292 C CA . GLU A 1 291 ? -6.756 14.229 2.859 1.00 80.75 291 GLU A CA 1
ATOM 2293 C C . GLU A 1 291 ? -7.234 13.245 1.787 1.00 80.75 291 GLU A C 1
ATOM 2295 O O . GLU A 1 291 ? -8.441 13.052 1.634 1.00 80.75 291 GLU A O 1
ATOM 2300 N N . LEU A 1 292 ? -6.320 12.568 1.077 1.00 81.62 292 LEU A N 1
ATOM 2301 C CA . LEU A 1 292 ? -6.692 11.570 0.066 1.00 81.62 292 LEU A CA 1
ATOM 2302 C C . LEU A 1 292 ? -7.411 10.361 0.667 1.00 81.62 292 LEU A C 1
ATOM 2304 O O . LEU A 1 292 ? -8.284 9.792 0.009 1.00 81.62 292 LEU A O 1
ATOM 2308 N N . GLY A 1 293 ? -7.098 9.987 1.910 1.00 77.31 293 GLY A N 1
ATOM 2309 C CA . GLY A 1 293 ? -7.758 8.896 2.630 1.00 77.31 293 GLY A CA 1
ATOM 2310 C C . GLY A 1 293 ? -9.266 9.093 2.818 1.00 77.31 293 GLY A C 1
ATOM 2311 O O . GLY A 1 293 ? -9.978 8.130 3.069 1.00 77.31 293 GLY A O 1
ATOM 2312 N N . LYS A 1 294 ? -9.779 10.317 2.623 1.00 76.44 294 LYS A N 1
ATOM 2313 C CA . LYS A 1 294 ? -11.221 10.622 2.615 1.00 76.44 294 LYS A CA 1
ATOM 2314 C C . LYS A 1 294 ? -11.918 10.221 1.304 1.00 76.44 294 LYS A C 1
ATOM 2316 O O . LYS A 1 294 ? -13.135 10.355 1.193 1.00 76.44 294 LYS A O 1
ATOM 2321 N N . SER A 1 295 ? -11.164 9.803 0.285 1.00 80.81 295 SER A N 1
ATOM 2322 C CA . SER A 1 295 ? -11.701 9.353 -1.006 1.00 80.81 295 SER A CA 1
ATOM 2323 C C . SER A 1 295 ? -12.120 7.875 -0.975 1.00 80.81 295 SER A C 1
ATOM 2325 O O . SER A 1 295 ? -11.985 7.205 0.041 1.00 80.81 295 SER A O 1
ATOM 2327 N N . LYS A 1 296 ? -12.672 7.358 -2.080 1.00 78.88 296 LYS A N 1
ATOM 2328 C CA . LYS A 1 296 ? -13.188 5.977 -2.144 1.00 78.88 296 LYS A CA 1
ATOM 2329 C C . LYS A 1 296 ? -12.111 4.902 -2.329 1.00 78.88 296 LYS A C 1
ATOM 2331 O O . LYS A 1 296 ? -12.426 3.739 -2.135 1.00 78.88 296 LYS A O 1
ATOM 2336 N N . GLY A 1 297 ? -10.894 5.273 -2.721 1.00 90.00 297 GLY A N 1
ATOM 2337 C CA . GLY A 1 297 ? -9.815 4.354 -3.089 1.00 90.00 297 GLY A CA 1
ATOM 2338 C C . GLY A 1 297 ? -8.846 5.008 -4.076 1.00 90.00 297 GLY A C 1
ATOM 2339 O O . GLY A 1 297 ? -9.219 5.932 -4.808 1.00 90.00 297 GLY A O 1
ATOM 2340 N N . PHE A 1 298 ? -7.592 4.561 -4.070 1.00 95.00 298 PHE A N 1
ATOM 2341 C CA . PHE A 1 298 ? -6.562 4.952 -5.035 1.00 95.00 298 PHE A CA 1
ATOM 2342 C C . PHE A 1 298 ? -5.358 4.012 -4.958 1.00 95.00 298 PHE A C 1
ATOM 2344 O O . PHE A 1 298 ? -5.101 3.374 -3.940 1.00 95.00 298 PHE A O 1
ATOM 2351 N N . ILE A 1 299 ? -4.582 3.989 -6.030 1.00 97.62 299 ILE A N 1
ATOM 2352 C CA . ILE A 1 299 ? -3.254 3.405 -6.104 1.00 97.62 299 ILE A CA 1
ATOM 2353 C C . ILE A 1 299 ? -2.252 4.528 -5.847 1.00 97.62 299 ILE A C 1
ATOM 2355 O O . ILE A 1 299 ? -2.214 5.500 -6.598 1.00 97.62 299 ILE A O 1
ATOM 2359 N N . PHE A 1 300 ? -1.473 4.404 -4.777 1.00 96.44 300 PHE A N 1
ATOM 2360 C CA . PHE A 1 300 ? -0.392 5.320 -4.422 1.00 96.44 300 PHE A CA 1
ATOM 2361 C C . PHE A 1 300 ? 0.898 4.850 -5.079 1.00 96.44 300 PHE A C 1
ATOM 2363 O O . PHE A 1 300 ? 1.561 3.960 -4.548 1.00 96.44 300 PHE A O 1
ATOM 2370 N N . MET A 1 301 ? 1.205 5.394 -6.255 1.00 96.69 301 MET A N 1
ATOM 2371 C CA . MET A 1 301 ? 2.330 4.955 -7.075 1.00 96.69 301 MET A CA 1
ATOM 2372 C C . MET A 1 301 ? 3.564 5.801 -6.777 1.00 96.69 301 MET A C 1
ATOM 2374 O O . MET A 1 301 ? 3.526 7.005 -6.998 1.00 96.69 301 MET A O 1
ATOM 2378 N N . MET A 1 302 ? 4.631 5.183 -6.275 1.00 94.50 302 MET A N 1
ATOM 2379 C CA . MET A 1 302 ? 5.819 5.888 -5.785 1.00 94.50 302 MET A CA 1
ATOM 2380 C C . MET A 1 302 ? 7.126 5.342 -6.366 1.00 94.50 302 MET A C 1
ATOM 2382 O O . MET A 1 302 ? 7.226 4.160 -6.710 1.00 94.50 302 MET A O 1
ATOM 2386 N N . ASP A 1 303 ? 8.151 6.182 -6.367 1.00 93.62 303 ASP A N 1
ATOM 2387 C CA . ASP A 1 303 ? 9.548 5.760 -6.452 1.00 93.62 303 ASP A CA 1
ATOM 2388 C C . ASP A 1 303 ? 10.091 5.421 -5.059 1.00 93.62 303 ASP A C 1
ATOM 2390 O O . ASP A 1 303 ? 9.485 5.737 -4.032 1.00 93.62 303 ASP A O 1
ATOM 2394 N N . ASN A 1 304 ? 11.237 4.740 -5.012 1.00 88.19 304 ASN A N 1
ATOM 2395 C CA . ASN A 1 304 ? 11.942 4.382 -3.781 1.00 88.19 304 ASN A CA 1
ATOM 2396 C C . ASN A 1 304 ? 11.077 3.650 -2.727 1.00 88.19 304 ASN A C 1
ATOM 2398 O O . ASN A 1 304 ? 10.903 4.124 -1.604 1.00 88.19 304 ASN A O 1
ATOM 2402 N N . VAL A 1 305 ? 10.613 2.434 -3.033 1.00 83.19 305 VAL A N 1
ATOM 2403 C CA . VAL A 1 305 ? 9.903 1.541 -2.085 1.00 83.19 305 VAL A CA 1
ATOM 2404 C C . VAL A 1 305 ? 10.847 1.022 -0.968 1.00 83.19 305 VAL A C 1
ATOM 2406 O O . VAL A 1 305 ? 11.112 -0.169 -0.860 1.00 83.19 305 VAL A O 1
ATOM 2409 N N . THR A 1 306 ? 11.427 1.892 -0.128 1.00 71.56 306 THR A N 1
ATOM 2410 C CA . THR A 1 306 ? 12.315 1.536 1.009 1.00 71.56 306 THR A CA 1
ATOM 2411 C C . THR A 1 306 ? 12.258 2.551 2.157 1.00 71.56 306 THR A C 1
ATOM 2413 O O . THR A 1 306 ? 11.687 3.615 2.015 1.00 71.56 306 THR A O 1
ATOM 2416 N N . ASN A 1 307 ? 12.850 2.242 3.319 1.00 49.56 307 ASN A N 1
ATOM 2417 C CA . ASN A 1 307 ? 12.937 3.133 4.493 1.00 49.56 307 ASN A CA 1
ATOM 2418 C C . ASN A 1 307 ? 13.579 4.506 4.148 1.00 49.56 307 ASN A C 1
ATOM 2420 O O . ASN A 1 307 ? 14.621 4.506 3.483 1.00 49.56 307 ASN A O 1
ATOM 2424 N N . PRO A 1 308 ? 13.014 5.652 4.603 1.00 49.25 308 PRO A N 1
ATOM 2425 C CA . PRO A 1 308 ? 11.888 5.823 5.550 1.00 49.25 308 PRO A CA 1
ATOM 2426 C C . PRO A 1 308 ? 10.477 5.618 4.980 1.00 49.25 308 PRO A C 1
ATOM 2428 O O . PRO A 1 308 ? 9.497 5.630 5.727 1.00 49.25 308 PRO A O 1
ATOM 2431 N N . ASP A 1 309 ? 10.359 5.316 3.695 1.00 56.62 309 ASP A N 1
ATOM 2432 C CA . ASP A 1 309 ? 9.112 5.364 2.931 1.00 56.62 309 ASP A CA 1
ATOM 2433 C C . ASP A 1 309 ? 8.233 4.109 3.059 1.00 56.62 309 ASP A C 1
ATOM 2435 O O . ASP A 1 309 ? 7.057 4.130 2.694 1.00 56.62 309 ASP A O 1
ATOM 2439 N N . THR A 1 310 ? 8.718 3.044 3.712 1.00 59.19 310 THR A N 1
ATOM 2440 C CA . THR A 1 310 ? 7.871 1.907 4.132 1.00 59.19 310 THR A CA 1
ATOM 2441 C C . THR A 1 310 ? 6.690 2.363 5.004 1.00 59.19 310 THR A C 1
ATOM 2443 O O . THR A 1 310 ? 5.628 1.748 4.976 1.00 59.19 310 THR A O 1
ATOM 2446 N N . GLN A 1 311 ? 6.825 3.484 5.721 1.00 68.25 311 GLN A N 1
ATOM 2447 C CA . GLN A 1 311 ? 5.728 4.069 6.496 1.00 68.25 311 GLN A CA 1
ATOM 2448 C C . GLN A 1 311 ? 4.584 4.591 5.615 1.00 68.25 311 GLN A C 1
ATOM 2450 O O . GLN A 1 311 ? 3.432 4.574 6.041 1.00 68.25 311 GLN A O 1
ATOM 2455 N N . ALA A 1 312 ? 4.877 5.065 4.398 1.00 73.25 312 ALA A N 1
ATOM 2456 C CA . ALA A 1 312 ? 3.845 5.482 3.452 1.00 73.25 312 ALA A CA 1
ATOM 2457 C C . ALA A 1 312 ? 3.044 4.267 2.966 1.00 73.25 312 ALA A C 1
ATOM 2459 O O . ALA A 1 312 ? 1.818 4.321 2.923 1.00 73.25 312 ALA A O 1
ATOM 2460 N N . ILE A 1 313 ? 3.723 3.145 2.705 1.00 80.00 313 ILE A N 1
ATOM 2461 C CA . ILE A 1 313 ? 3.092 1.871 2.334 1.00 80.00 313 ILE A CA 1
ATOM 2462 C C . ILE A 1 313 ? 2.169 1.378 3.452 1.00 80.00 313 ILE A C 1
ATOM 2464 O O . ILE A 1 313 ? 0.991 1.116 3.211 1.00 80.00 313 ILE A O 1
ATOM 2468 N N . GLU A 1 314 ? 2.676 1.316 4.687 1.00 80.00 314 GLU A N 1
ATOM 2469 C CA . GLU A 1 314 ? 1.872 0.946 5.857 1.00 80.00 314 GLU A CA 1
ATOM 2470 C C . GLU A 1 314 ? 0.672 1.891 6.027 1.00 80.00 314 GLU A C 1
ATOM 2472 O O . GLU A 1 314 ? -0.452 1.443 6.272 1.00 80.00 314 GLU A O 1
ATOM 2477 N N . ARG A 1 315 ? 0.867 3.202 5.829 1.00 80.56 315 ARG A N 1
ATOM 2478 C CA . ARG A 1 315 ? -0.227 4.172 5.918 1.00 80.56 315 ARG A CA 1
ATOM 2479 C C . ARG A 1 315 ? -1.290 3.942 4.845 1.00 80.56 315 ARG A C 1
ATOM 2481 O O . ARG A 1 315 ? -2.466 3.974 5.179 1.00 80.56 315 ARG A O 1
ATOM 2488 N N . VAL A 1 316 ? -0.910 3.678 3.597 1.00 85.88 316 VAL A N 1
ATOM 2489 C CA . VAL A 1 316 ? -1.866 3.381 2.515 1.00 85.88 316 VAL A CA 1
ATOM 2490 C C . VAL A 1 316 ? -2.646 2.099 2.812 1.00 85.88 316 VAL A C 1
ATOM 2492 O O . VAL A 1 316 ? -3.866 2.093 2.673 1.00 85.88 316 VAL A O 1
ATOM 2495 N N . ILE A 1 317 ? -1.977 1.043 3.287 1.00 85.94 317 ILE A N 1
ATOM 2496 C CA . ILE A 1 317 ? -2.630 -0.223 3.660 1.00 85.94 317 ILE A CA 1
ATOM 2497 C C . ILE A 1 317 ? -3.682 0.011 4.754 1.00 85.94 317 ILE A C 1
ATOM 2499 O O . ILE A 1 317 ? -4.818 -0.445 4.613 1.00 85.94 317 ILE A O 1
ATOM 2503 N N . THR A 1 318 ? -3.337 0.762 5.807 1.00 79.00 318 THR A N 1
ATOM 2504 C CA . THR A 1 318 ? -4.248 1.025 6.942 1.00 79.00 318 THR A CA 1
ATOM 2505 C C . THR A 1 318 ? -5.484 1.849 6.576 1.00 79.00 318 THR A C 1
ATOM 2507 O O . THR A 1 318 ? -6.501 1.719 7.248 1.00 79.00 318 THR A O 1
ATOM 2510 N N . LEU A 1 319 ? -5.477 2.612 5.474 1.00 80.56 319 LEU A N 1
ATOM 2511 C CA . LEU A 1 319 ? -6.687 3.306 4.999 1.00 80.56 319 LEU A CA 1
ATOM 2512 C C . LEU A 1 319 ? -7.829 2.338 4.639 1.00 80.56 319 LEU A C 1
ATOM 2514 O O . LEU A 1 319 ? -8.996 2.727 4.634 1.00 80.56 319 LEU A O 1
ATOM 2518 N N . ASN A 1 320 ? -7.523 1.071 4.340 1.00 78.12 320 ASN A N 1
ATOM 2519 C CA . ASN A 1 320 ? -8.554 0.071 4.062 1.00 78.12 320 ASN A CA 1
ATOM 2520 C C . ASN A 1 320 ? -9.310 -0.382 5.322 1.00 78.12 320 ASN A C 1
ATOM 2522 O O . ASN A 1 320 ? -10.477 -0.766 5.200 1.00 78.12 320 ASN A O 1
ATOM 2526 N N . ASP A 1 321 ? -8.676 -0.292 6.495 1.00 62.19 321 ASP A N 1
ATOM 2527 C CA . ASP A 1 321 ? -9.249 -0.625 7.809 1.00 62.19 321 ASP A CA 1
ATOM 2528 C C . ASP A 1 321 ? -10.281 0.441 8.243 1.00 62.19 321 ASP A C 1
ATOM 2530 O O . ASP A 1 321 ? -11.389 0.131 8.673 1.00 62.19 321 ASP A O 1
ATOM 2534 N N . ASP A 1 322 ? -9.988 1.718 7.967 1.00 50.25 322 ASP A N 1
ATOM 2535 C CA . ASP A 1 322 ? -10.746 2.891 8.439 1.00 50.25 322 ASP A CA 1
ATOM 2536 C C . ASP A 1 322 ? -12.145 3.109 7.784 1.00 50.25 322 ASP A C 1
ATOM 2538 O O . ASP A 1 322 ? -12.892 3.988 8.218 1.00 50.25 322 ASP A O 1
ATOM 2542 N N . ILE A 1 323 ? -12.548 2.346 6.751 1.00 43.16 323 ILE A N 1
ATOM 2543 C CA . ILE A 1 323 ? -13.824 2.561 6.005 1.00 43.16 323 ILE A CA 1
ATOM 2544 C C . ILE A 1 323 ? -14.938 1.552 6.378 1.00 43.16 323 ILE A C 1
ATOM 2546 O O . ILE A 1 323 ? -16.081 1.653 5.923 1.00 43.16 323 ILE A O 1
ATOM 2550 N N . GLY A 1 324 ? -14.666 0.598 7.272 1.00 29.41 324 GLY A N 1
ATOM 2551 C CA . GLY A 1 324 ? -15.711 -0.230 7.878 1.00 29.41 324 GLY A CA 1
ATOM 2552 C C . GLY A 1 324 ? -16.477 0.557 8.943 1.00 29.41 324 GLY A C 1
ATOM 2553 O O . GLY A 1 324 ? -15.897 0.974 9.936 1.00 29.41 324 GLY A O 1
ATOM 2554 N N . ASN A 1 325 ? -17.780 0.775 8.750 1.00 26.89 325 ASN A N 1
ATOM 2555 C CA . ASN A 1 325 ? -18.670 1.391 9.740 1.00 26.89 325 ASN A CA 1
ATOM 2556 C C . ASN A 1 325 ? -18.396 0.897 11.179 1.00 26.89 325 ASN A C 1
ATOM 2558 O O . ASN A 1 325 ? -18.791 -0.208 11.535 1.00 26.89 325 ASN A O 1
ATOM 2562 N N . GLY A 1 326 ? -17.821 1.768 12.013 1.00 29.16 326 GLY A N 1
ATOM 2563 C CA . GLY A 1 326 ? -17.797 1.633 13.468 1.00 29.16 326 GLY A CA 1
ATOM 2564 C C . GLY A 1 326 ? -16.631 0.824 14.044 1.00 29.16 326 GLY A C 1
ATOM 2565 O O . GLY A 1 326 ? -16.676 -0.398 14.095 1.00 29.16 326 GLY A O 1
ATOM 2566 N N . LEU A 1 327 ? -15.679 1.544 14.646 1.00 33.22 327 LEU A N 1
ATOM 2567 C CA . LEU A 1 327 ? -14.929 1.100 15.832 1.00 33.22 327 LEU A CA 1
ATOM 2568 C C . LEU A 1 327 ? -14.210 -0.261 15.692 1.00 33.22 327 LEU A C 1
ATOM 2570 O O . LEU A 1 327 ? -14.287 -1.097 16.591 1.00 33.22 327 LEU A O 1
ATOM 2574 N N . GLN A 1 328 ? -13.470 -0.472 14.604 1.00 31.42 328 GLN A N 1
ATOM 2575 C CA . GLN A 1 328 ? -12.458 -1.529 14.512 1.00 31.42 328 GLN A CA 1
ATOM 2576 C C . GLN A 1 328 ? -11.094 -0.893 14.265 1.00 31.42 328 GLN A C 1
ATOM 2578 O O . GLN A 1 328 ? -10.823 -0.349 13.208 1.00 31.42 328 GLN A O 1
ATOM 2583 N N . GLY A 1 329 ? -10.277 -0.913 15.310 1.00 32.62 329 GLY A N 1
ATOM 2584 C CA . GLY A 1 329 ? -8.900 -0.421 15.343 1.00 32.62 329 GLY A CA 1
ATOM 2585 C C . GLY A 1 329 ? -8.279 -0.703 16.712 1.00 32.62 329 GLY A C 1
ATOM 2586 O O . GLY A 1 329 ? -7.511 0.099 17.235 1.00 32.62 329 GLY A O 1
ATOM 2587 N N . PHE A 1 330 ? -8.699 -1.802 17.351 1.00 36.69 330 PHE A N 1
ATOM 2588 C CA . PHE A 1 330 ? -8.520 -2.047 18.782 1.00 36.69 330 PHE A CA 1
ATOM 2589 C C . PHE A 1 330 ? -8.121 -3.481 19.093 1.00 36.69 330 PHE A C 1
ATOM 2591 O O . PHE A 1 330 ? -8.730 -4.153 19.914 1.00 36.69 330 PHE A O 1
ATOM 2598 N N . ASP A 1 331 ? -7.050 -3.958 18.486 1.00 35.88 331 ASP A N 1
ATOM 2599 C CA . ASP A 1 331 ? -6.583 -5.301 18.824 1.00 35.88 331 ASP A CA 1
ATOM 2600 C C . ASP A 1 331 ? -5.338 -5.294 19.737 1.00 35.88 331 ASP A C 1
ATOM 2602 O O . ASP A 1 331 ? -4.748 -6.350 19.949 1.00 35.88 331 ASP A O 1
ATOM 2606 N N . ASP A 1 332 ? -4.865 -4.144 20.230 1.00 38.12 332 ASP A N 1
ATOM 2607 C CA . ASP A 1 332 ? -3.743 -4.089 21.193 1.00 38.12 332 ASP A CA 1
ATOM 2608 C C . ASP A 1 332 ? -4.133 -3.452 22.530 1.00 38.12 332 ASP A C 1
ATOM 2610 O O . ASP A 1 332 ? -3.350 -2.725 23.140 1.00 38.12 332 ASP A O 1
ATOM 2614 N N . LEU A 1 333 ? -5.331 -3.769 23.032 1.00 38.12 333 LEU A N 1
ATOM 2615 C CA . LEU A 1 333 ? -5.725 -3.400 24.389 1.00 38.12 333 LEU A CA 1
ATOM 2616 C C . LEU A 1 333 ? -5.755 -4.602 25.340 1.00 38.12 333 LEU A C 1
ATOM 2618 O O . LEU A 1 333 ? -6.443 -5.595 25.133 1.00 38.12 333 LEU A O 1
ATOM 2622 N N . VAL A 1 334 ? -4.999 -4.422 26.428 1.00 44.84 334 VAL A N 1
ATOM 2623 C CA . VAL A 1 334 ? -4.866 -5.238 27.644 1.00 44.84 334 VAL A CA 1
ATOM 2624 C C . VAL A 1 334 ? -3.866 -6.400 27.570 1.00 44.84 334 VAL A C 1
ATOM 2626 O O . VAL A 1 334 ? -4.184 -7.583 27.673 1.00 44.84 334 VAL A O 1
ATOM 2629 N N . LYS A 1 335 ? -2.580 -6.041 27.615 1.00 48.00 335 LYS A N 1
ATOM 2630 C CA . LYS A 1 335 ? -1.671 -6.720 28.546 1.00 48.00 335 LYS A CA 1
ATOM 2631 C C . LYS A 1 335 ? -1.420 -5.756 29.700 1.00 48.00 335 LYS A C 1
ATOM 2633 O O . LYS A 1 335 ? -0.520 -4.934 29.613 1.00 48.00 335 LYS A O 1
ATOM 2638 N N . ASN A 1 336 ? -2.161 -5.906 30.802 1.00 50.12 336 ASN A N 1
ATOM 2639 C CA . ASN A 1 336 ? -1.864 -5.314 32.121 1.00 50.12 336 ASN A CA 1
ATOM 2640 C C . ASN A 1 336 ? -0.527 -5.854 32.702 1.00 50.12 336 ASN A C 1
ATOM 2642 O O . ASN A 1 336 ? -0.388 -6.139 33.889 1.00 50.12 336 ASN A O 1
ATOM 2646 N N . ARG A 1 337 ? 0.476 -6.103 31.855 1.00 51.53 337 ARG A N 1
ATOM 2647 C CA . ARG A 1 337 ? 1.809 -6.511 32.274 1.00 51.53 337 ARG A CA 1
ATOM 2648 C C . ARG A 1 337 ? 2.511 -5.250 32.749 1.00 51.53 337 ARG A C 1
ATOM 2650 O O . ARG A 1 337 ? 2.637 -4.292 31.998 1.00 51.53 337 ARG A O 1
ATOM 2657 N N . GLY A 1 338 ? 2.932 -5.256 34.006 1.00 48.34 338 GLY A N 1
ATOM 2658 C CA . GLY A 1 338 ? 3.646 -4.142 34.620 1.00 48.34 338 GLY A CA 1
ATOM 2659 C C . GLY A 1 338 ? 2.784 -3.168 35.416 1.00 48.34 338 GLY A C 1
ATOM 2660 O O . GLY A 1 338 ? 3.332 -2.443 36.242 1.00 48.34 338 GLY A O 1
ATOM 2661 N N . THR A 1 339 ? 1.454 -3.200 35.268 1.00 53.41 339 THR A N 1
ATOM 2662 C CA . THR A 1 339 ? 0.539 -2.521 36.198 1.00 53.41 339 THR A CA 1
ATOM 2663 C C . THR A 1 339 ? 0.665 -3.183 37.576 1.00 53.41 339 THR A C 1
ATOM 2665 O O . THR A 1 339 ? 0.664 -4.411 37.655 1.00 53.41 339 THR A O 1
ATOM 2668 N N . ASN A 1 340 ? 0.801 -2.393 38.647 1.00 55.97 340 ASN A N 1
ATOM 2669 C CA . ASN A 1 340 ? 1.111 -2.814 40.032 1.00 55.97 340 ASN A CA 1
ATOM 2670 C C . ASN A 1 340 ? 2.606 -3.061 40.330 1.00 55.97 340 ASN A C 1
ATOM 2672 O O . ASN A 1 340 ? 2.938 -3.799 41.257 1.00 55.97 340 ASN A O 1
ATOM 2676 N N . GLY A 1 341 ? 3.525 -2.470 39.559 1.00 58.91 341 GLY A N 1
ATOM 2677 C CA . GLY A 1 341 ? 4.961 -2.486 39.872 1.00 58.91 341 GLY A CA 1
ATOM 2678 C C . GLY A 1 341 ? 5.712 -3.764 39.481 1.00 58.91 341 GLY A C 1
ATOM 2679 O O . GLY A 1 341 ? 6.886 -3.917 39.834 1.00 58.91 341 GLY A O 1
ATOM 2680 N N . SER A 1 342 ? 5.070 -4.672 38.741 1.00 67.75 342 SER A N 1
ATOM 2681 C CA . SER A 1 342 ? 5.713 -5.885 38.216 1.00 67.75 342 SER A CA 1
ATOM 2682 C C . SER A 1 342 ? 6.702 -5.550 37.094 1.00 67.75 342 SER A C 1
ATOM 2684 O O . SER A 1 342 ? 6.417 -4.722 36.237 1.00 67.75 342 SER A O 1
ATOM 2686 N N . LYS A 1 343 ? 7.866 -6.204 37.076 1.00 72.81 343 LYS A N 1
ATOM 2687 C CA . LYS A 1 343 ? 8.882 -6.022 36.027 1.00 72.81 343 LYS A CA 1
ATOM 2688 C C . LYS A 1 343 ? 8.465 -6.779 34.759 1.00 72.81 343 LYS A C 1
ATOM 2690 O O . LYS A 1 343 ? 8.123 -7.958 34.834 1.00 72.81 343 LYS A O 1
ATOM 2695 N N . VAL A 1 344 ? 8.493 -6.109 33.610 1.00 74.00 344 VAL A N 1
ATOM 2696 C CA . VAL A 1 344 ? 8.253 -6.692 32.284 1.00 74.00 344 VAL A CA 1
ATOM 2697 C C . VAL A 1 344 ? 9.579 -6.748 31.543 1.00 74.00 344 VAL A C 1
ATOM 2699 O O . VAL A 1 344 ? 10.220 -5.722 31.345 1.00 74.00 344 VAL A O 1
ATOM 2702 N N . GLU A 1 345 ? 9.999 -7.949 31.165 1.00 74.19 345 GLU A N 1
ATOM 2703 C CA . GLU A 1 345 ? 11.266 -8.180 30.465 1.00 74.19 345 GLU A CA 1
ATOM 2704 C C . GLU A 1 345 ? 11.111 -7.911 28.961 1.00 74.19 345 GLU A C 1
ATOM 2706 O O . GLU A 1 345 ? 10.089 -8.273 28.361 1.00 74.19 345 GLU A O 1
ATOM 2711 N N . SER A 1 346 ? 12.133 -7.307 28.355 1.00 66.62 346 SER A N 1
ATOM 2712 C CA . SER A 1 346 ? 12.252 -7.172 26.904 1.00 66.62 346 SER A CA 1
ATOM 2713 C C . SER A 1 346 ? 12.395 -8.552 26.267 1.00 66.62 346 SER A C 1
ATOM 2715 O O . SER A 1 346 ? 13.218 -9.370 26.683 1.00 66.62 346 SER A O 1
ATOM 2717 N N . LEU A 1 347 ? 11.606 -8.817 25.227 1.00 60.25 347 LEU A N 1
ATOM 2718 C CA . LEU A 1 347 ? 11.668 -10.063 24.466 1.00 60.25 347 LEU A CA 1
ATOM 2719 C C . LEU A 1 347 ? 12.166 -9.780 23.054 1.00 60.25 347 LEU A C 1
ATOM 2721 O O . LEU A 1 347 ? 11.715 -8.832 22.414 1.00 60.25 347 LEU A O 1
ATOM 2725 N N . LYS A 1 348 ? 13.028 -10.653 22.526 1.00 54.41 348 LYS A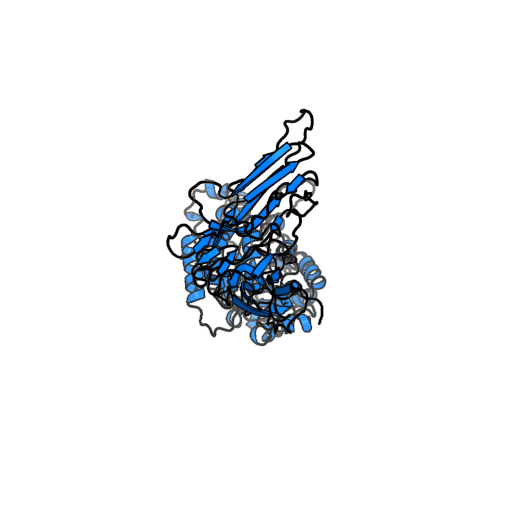 N 1
ATOM 2726 C CA . LYS A 1 348 ? 13.526 -10.586 21.149 1.00 54.41 348 LYS A CA 1
ATOM 2727 C C . LYS A 1 348 ? 12.366 -10.402 20.166 1.00 54.41 348 LYS A C 1
ATOM 2729 O O . LYS A 1 348 ? 11.510 -11.274 20.037 1.00 54.41 348 LYS A O 1
ATOM 2734 N N . GLY A 1 349 ? 12.360 -9.270 19.463 1.00 50.19 349 GLY A N 1
ATOM 2735 C CA . GLY A 1 349 ? 11.350 -8.927 18.456 1.00 50.19 349 GLY A CA 1
ATOM 2736 C C . GLY A 1 349 ? 10.139 -8.137 18.970 1.00 50.19 349 GLY A C 1
ATOM 2737 O O . GLY A 1 349 ? 9.401 -7.600 18.148 1.00 50.19 349 GLY A O 1
ATOM 2738 N N . VAL A 1 350 ? 9.946 -8.000 20.287 1.00 51.69 350 VAL A N 1
ATOM 2739 C CA . VAL A 1 350 ? 8.914 -7.129 20.871 1.00 51.69 350 VAL A CA 1
ATOM 2740 C C . VAL A 1 350 ? 9.533 -5.765 21.157 1.00 51.69 350 VAL A C 1
ATOM 2742 O O . VAL A 1 350 ? 10.361 -5.643 22.048 1.00 51.69 350 VAL A O 1
ATOM 2745 N N . ARG A 1 351 ? 9.132 -4.749 20.385 1.00 63.53 351 ARG A N 1
ATOM 2746 C CA . ARG A 1 351 ? 9.696 -3.386 20.462 1.00 63.53 351 ARG A CA 1
ATOM 2747 C C . ARG A 1 351 ? 8.747 -2.344 21.037 1.00 63.53 351 ARG A C 1
ATOM 2749 O O . ARG A 1 351 ? 9.162 -1.222 21.281 1.00 63.53 351 ARG A O 1
ATOM 2756 N N . LYS A 1 352 ? 7.470 -2.688 21.196 1.00 69.50 352 LYS A N 1
ATOM 2757 C CA . LYS A 1 352 ? 6.414 -1.777 21.637 1.00 69.50 352 LYS A CA 1
ATOM 2758 C C . LYS A 1 352 ? 5.548 -2.485 22.668 1.00 69.50 352 LYS A C 1
ATOM 2760 O O . LYS A 1 352 ? 5.025 -3.569 22.408 1.00 69.50 352 LYS A O 1
ATOM 2765 N N . HIS A 1 353 ? 5.397 -1.861 23.824 1.00 71.62 353 HIS A N 1
ATOM 2766 C CA . HIS A 1 353 ? 4.481 -2.272 24.876 1.00 71.62 353 HIS A CA 1
ATOM 2767 C C . HIS A 1 353 ? 3.405 -1.207 25.050 1.00 71.62 353 HIS A C 1
ATOM 2769 O O . HIS A 1 353 ? 3.719 -0.024 25.045 1.00 71.62 353 HIS A O 1
ATOM 2775 N N . ILE A 1 354 ? 2.150 -1.620 25.208 1.00 70.62 354 ILE A N 1
ATOM 2776 C CA . ILE A 1 354 ? 1.001 -0.714 25.289 1.00 70.62 354 ILE A CA 1
ATOM 2777 C C . ILE A 1 354 ? 0.255 -0.958 26.598 1.00 70.62 354 ILE A C 1
ATOM 2779 O O . ILE A 1 354 ? -0.001 -2.109 26.966 1.00 70.62 354 ILE A O 1
ATOM 2783 N N . VAL A 1 355 ? -0.114 0.127 27.279 1.00 70.56 355 VAL A N 1
ATOM 2784 C CA . VAL A 1 355 ? -1.025 0.117 28.431 1.00 70.56 355 VAL A CA 1
ATOM 2785 C C . VAL A 1 355 ? -2.078 1.202 28.216 1.00 70.56 355 VAL A C 1
ATOM 2787 O O . VAL A 1 355 ? -1.729 2.372 28.107 1.00 70.56 355 VAL A O 1
ATOM 2790 N N . GLY A 1 356 ? -3.361 0.833 28.168 1.00 68.12 356 GLY A N 1
ATOM 2791 C CA . GLY A 1 356 ? -4.459 1.758 27.852 1.00 68.12 356 GLY A CA 1
ATOM 2792 C C . GLY A 1 356 ? -4.651 1.976 26.350 1.00 68.12 356 GLY A C 1
ATOM 2793 O O . GLY A 1 356 ? -4.406 1.070 25.561 1.00 68.12 356 GLY A O 1
ATOM 2794 N N . PHE A 1 357 ? -5.125 3.158 25.957 1.00 65.56 357 PHE A N 1
ATOM 2795 C CA . PHE A 1 357 ? -5.381 3.518 24.561 1.00 65.56 357 PHE A CA 1
ATOM 2796 C C . PHE A 1 357 ? -4.096 3.544 23.713 1.00 65.56 357 PHE A C 1
ATOM 2798 O O . PHE A 1 357 ? -3.117 4.201 24.060 1.00 65.56 357 PHE A O 1
ATOM 2805 N N . SER A 1 358 ? -4.142 2.894 22.551 1.00 60.97 358 SER A N 1
ATOM 2806 C CA . SER A 1 358 ? -3.201 3.092 21.446 1.00 60.97 358 SER A CA 1
ATOM 2807 C C . SER A 1 358 ? -3.985 3.019 20.141 1.00 60.97 358 SER A C 1
ATOM 2809 O O . SER A 1 358 ? -4.666 2.018 19.914 1.00 60.97 358 SER A O 1
ATOM 2811 N N . GLY A 1 359 ? -3.925 4.036 19.284 1.00 54.66 359 GLY A N 1
ATOM 2812 C CA . GLY A 1 359 ? -4.694 4.010 18.040 1.00 54.66 359 GLY A CA 1
ATOM 2813 C C . GLY A 1 359 ? -4.762 5.351 17.327 1.00 54.66 359 GLY A C 1
ATOM 2814 O O . GLY A 1 359 ? -4.033 6.282 17.651 1.00 54.66 359 GLY A O 1
ATOM 2815 N N . ASN A 1 360 ? -5.641 5.446 16.331 1.00 54.22 360 ASN A N 1
ATOM 2816 C CA . ASN A 1 360 ? -5.823 6.664 15.547 1.00 54.22 360 ASN A CA 1
ATOM 2817 C C . ASN A 1 360 ? -6.504 7.763 16.406 1.00 54.22 360 ASN A C 1
ATOM 2819 O O . ASN A 1 360 ? -7.591 7.518 16.942 1.00 54.22 360 ASN A O 1
ATOM 2823 N N . PRO A 1 361 ? -5.918 8.974 16.523 1.00 52.25 361 PRO A N 1
ATOM 2824 C CA . PRO A 1 361 ? -6.485 10.071 17.306 1.00 52.25 361 PRO A CA 1
ATOM 2825 C C . PRO A 1 361 ? -7.874 10.484 16.835 1.00 52.25 361 PRO A C 1
ATOM 2827 O O . PRO A 1 361 ? -8.629 10.996 17.643 1.00 52.25 361 PRO A O 1
ATOM 2830 N N . ALA A 1 362 ? -8.247 10.227 15.576 1.00 51.31 362 ALA A N 1
ATOM 2831 C CA . ALA A 1 362 ? -9.582 10.522 15.054 1.00 51.31 362 ALA A CA 1
ATOM 2832 C C . ALA A 1 362 ? -10.710 9.757 15.777 1.00 51.31 362 ALA A C 1
ATOM 2834 O O . ALA A 1 362 ? -11.874 10.162 15.713 1.00 51.31 362 ALA A O 1
ATOM 2835 N N . TYR A 1 363 ? -10.385 8.659 16.473 1.00 52.41 363 TYR A N 1
ATOM 2836 C CA . TYR A 1 363 ? -11.334 7.960 17.343 1.00 52.41 363 TYR A CA 1
ATOM 2837 C C . TYR A 1 363 ? -11.552 8.676 18.675 1.00 52.41 363 TYR A C 1
ATOM 2839 O O . TYR A 1 363 ? -12.593 8.489 19.308 1.00 52.41 363 TYR A O 1
ATOM 2847 N N . LEU A 1 364 ? -10.613 9.519 19.079 1.00 54.72 364 LEU A N 1
ATOM 2848 C CA . LEU A 1 364 ? -10.731 10.386 20.233 1.00 54.72 364 LEU A CA 1
ATOM 2849 C C . LEU A 1 364 ? -11.158 11.788 19.765 1.00 54.72 364 LEU A C 1
ATOM 2851 O O . LEU A 1 364 ? -10.979 12.169 18.611 1.00 54.72 364 LEU A O 1
ATOM 2855 N N . GLY A 1 365 ? -11.830 12.549 20.627 1.00 58.28 365 GLY A N 1
ATOM 2856 C CA . GLY A 1 365 ? -12.234 13.913 20.283 1.00 58.28 365 GLY A CA 1
ATOM 2857 C C . GLY A 1 365 ? -11.044 14.821 19.927 1.00 58.28 365 GLY A C 1
ATOM 2858 O O . GLY A 1 365 ? -9.892 14.458 20.156 1.00 58.28 365 GLY A O 1
ATOM 2859 N N . PRO A 1 366 ? -11.303 16.049 19.445 1.00 61.09 366 PRO A N 1
ATOM 2860 C CA . PRO A 1 366 ? -10.261 17.005 19.041 1.00 61.09 366 PRO A CA 1
ATOM 2861 C C . PRO A 1 366 ? -9.271 17.393 20.155 1.00 61.09 366 PRO A C 1
ATOM 2863 O O . PRO A 1 366 ? -8.247 17.995 19.862 1.00 61.09 366 PRO A O 1
ATOM 2866 N N . ASN A 1 367 ? -9.571 17.048 21.410 1.00 68.06 367 ASN A N 1
ATOM 2867 C CA . ASN A 1 367 ? -8.734 17.308 22.582 1.00 68.06 367 ASN A CA 1
ATOM 2868 C C . ASN A 1 367 ? -7.752 16.165 22.888 1.00 68.06 367 ASN A C 1
ATOM 2870 O O . ASN A 1 367 ? -7.098 16.190 23.925 1.00 68.06 367 ASN A O 1
ATOM 2874 N N . ALA A 1 368 ? -7.700 15.111 22.072 1.00 72.88 368 ALA A N 1
ATOM 2875 C CA . ALA A 1 368 ? -6.769 14.013 22.274 1.00 72.88 368 ALA A CA 1
ATOM 2876 C C . ALA A 1 368 ? -5.488 14.212 21.472 1.00 72.88 368 ALA A C 1
ATOM 2878 O O . ALA A 1 368 ? -5.510 14.440 20.263 1.00 72.88 368 ALA A O 1
ATOM 2879 N N . HIS A 1 369 ? -4.364 14.058 22.156 1.00 75.12 369 HIS A N 1
ATOM 2880 C CA . HIS A 1 369 ? -3.040 14.290 21.611 1.00 75.12 369 HIS A CA 1
ATOM 2881 C C . HIS A 1 369 ? -2.128 13.107 21.916 1.00 75.12 369 HIS A C 1
ATOM 2883 O O . HIS A 1 369 ? -2.319 12.371 22.888 1.00 75.12 369 HIS A O 1
ATOM 2889 N N . PHE A 1 370 ? -1.113 12.945 21.074 1.00 77.56 370 PHE A N 1
ATOM 2890 C CA . PHE A 1 370 ? -0.008 12.030 21.305 1.00 77.56 370 PHE A CA 1
ATOM 2891 C C . PHE A 1 370 ? 1.273 12.831 21.461 1.00 77.56 370 PHE A C 1
ATOM 2893 O O . PHE A 1 370 ? 1.546 13.722 20.657 1.00 77.56 370 PHE A O 1
ATOM 2900 N N . VAL A 1 371 ? 2.068 12.490 22.466 1.00 75.88 371 VAL A N 1
ATOM 2901 C CA . VAL A 1 371 ? 3.458 12.932 22.562 1.00 75.88 371 VAL A CA 1
ATOM 2902 C C . VAL A 1 371 ? 4.359 11.707 22.531 1.00 75.88 371 VAL A C 1
ATOM 2904 O O . VAL A 1 371 ? 4.110 10.742 23.250 1.00 75.88 371 VAL A O 1
ATOM 2907 N N . GLY A 1 372 ? 5.385 11.725 21.684 1.00 72.12 372 GLY A N 1
ATOM 2908 C CA . GLY A 1 372 ? 6.363 10.646 21.562 1.00 72.12 372 GLY A CA 1
ATOM 2909 C C . GLY A 1 372 ? 7.782 11.202 21.546 1.00 72.12 372 GLY A C 1
ATOM 2910 O O . GLY A 1 372 ? 8.016 12.261 20.976 1.00 72.12 372 GLY A O 1
ATOM 2911 N N . GLY A 1 373 ? 8.723 10.502 22.184 1.00 56.44 373 GLY A N 1
ATOM 2912 C CA . GLY A 1 373 ? 10.158 10.827 22.139 1.00 56.44 373 GLY A CA 1
ATOM 2913 C C . GLY A 1 373 ? 10.659 11.803 23.216 1.00 56.44 373 GLY A C 1
ATOM 2914 O O . GLY A 1 373 ? 11.823 11.713 23.606 1.00 56.44 373 GLY A O 1
ATOM 2915 N N . ASP A 1 374 ? 9.795 12.638 23.803 1.00 52.47 374 ASP A N 1
ATOM 2916 C CA . ASP A 1 374 ? 10.164 13.708 24.761 1.00 52.47 374 ASP A CA 1
ATOM 2917 C C . ASP A 1 374 ? 10.616 13.237 26.166 1.00 52.47 374 ASP A C 1
ATOM 2919 O O . ASP A 1 374 ? 10.723 14.018 27.109 1.00 52.47 374 ASP A O 1
ATOM 2923 N N . GLY A 1 375 ? 10.939 11.955 26.318 1.00 53.38 375 GLY A N 1
ATOM 2924 C CA . GLY A 1 375 ? 11.493 11.377 27.543 1.00 53.38 375 GLY A CA 1
ATOM 2925 C C . GLY A 1 375 ? 12.497 10.262 27.282 1.00 53.38 375 GLY A C 1
ATOM 2926 O O . GLY A 1 375 ? 12.694 9.440 28.168 1.00 53.38 375 GLY A O 1
ATOM 2927 N N . SER A 1 376 ? 13.074 10.187 26.074 1.00 60.41 376 SER A N 1
ATOM 2928 C CA . SER A 1 376 ? 13.953 9.086 25.663 1.00 60.41 376 SER A CA 1
ATOM 2929 C C . SER A 1 376 ? 15.145 8.879 26.609 1.00 60.41 376 SER A C 1
ATOM 2931 O O . SER A 1 376 ? 15.718 9.835 27.138 1.00 60.41 376 SER A O 1
ATOM 2933 N N . MET A 1 377 ? 15.535 7.620 26.825 1.00 58.62 377 MET A N 1
ATOM 2934 C CA . MET A 1 377 ? 16.661 7.268 27.687 1.00 58.62 377 MET A CA 1
ATOM 2935 C C . MET A 1 377 ? 17.579 6.251 27.020 1.00 58.62 377 MET A C 1
ATOM 2937 O O . MET A 1 377 ? 17.160 5.153 26.653 1.00 58.62 377 MET A O 1
ATOM 2941 N N . SER A 1 378 ? 18.860 6.606 26.916 1.00 54.25 378 SER A N 1
ATOM 2942 C CA . SER A 1 378 ? 19.915 5.735 26.401 1.00 54.25 378 SER A CA 1
ATOM 2943 C C . SER A 1 378 ? 20.863 5.293 27.510 1.00 54.25 378 SER A C 1
ATOM 2945 O O . SER A 1 378 ? 21.413 6.119 28.240 1.00 54.25 378 SER A O 1
ATOM 2947 N N . PHE A 1 379 ? 21.126 3.995 27.570 1.00 58.94 379 PHE A N 1
ATOM 2948 C CA . PHE A 1 379 ? 22.109 3.388 28.460 1.00 58.94 379 PHE A CA 1
ATOM 2949 C C . PHE A 1 379 ? 23.301 2.895 27.636 1.00 58.94 379 PHE A C 1
ATOM 2951 O O . PHE A 1 379 ? 23.139 1.974 26.842 1.00 58.94 379 PHE A O 1
ATOM 2958 N N . SER A 1 380 ? 24.492 3.482 27.793 1.00 54.41 380 SER A N 1
ATOM 2959 C CA . SER A 1 380 ? 25.712 3.031 27.101 1.00 54.41 380 SER A CA 1
ATOM 2960 C C . SER A 1 380 ? 26.857 2.789 28.087 1.00 54.41 380 SER A C 1
ATOM 2962 O O . SER A 1 380 ? 27.266 3.721 28.783 1.00 54.41 380 SER A O 1
ATOM 2964 N N . ALA A 1 381 ? 27.428 1.582 28.125 1.00 49.62 381 ALA A N 1
ATOM 2965 C CA . ALA A 1 381 ? 28.719 1.352 28.773 1.00 49.62 381 ALA A CA 1
ATOM 2966 C C . ALA A 1 381 ? 29.871 1.586 27.786 1.00 49.62 381 ALA A C 1
ATOM 2968 O O . ALA A 1 381 ? 29.832 1.132 26.641 1.00 49.62 381 ALA A O 1
ATOM 2969 N N . GLN A 1 382 ? 30.919 2.275 28.242 1.00 49.00 382 GLN A N 1
ATOM 2970 C CA . GLN A 1 382 ? 32.175 2.375 27.500 1.00 49.00 382 GLN A CA 1
ATOM 2971 C C . GLN A 1 382 ? 32.844 0.999 27.389 1.00 49.00 382 GLN A C 1
ATOM 2973 O O . GLN A 1 382 ? 32.758 0.167 28.294 1.00 49.00 382 GLN A O 1
ATOM 2978 N N . HIS A 1 383 ? 33.520 0.748 26.270 1.00 45.03 383 HIS A N 1
ATOM 2979 C CA . HIS A 1 383 ? 34.194 -0.523 26.028 1.00 45.03 383 HIS A CA 1
ATOM 2980 C C . HIS A 1 383 ? 35.264 -0.771 27.111 1.00 45.03 383 HIS A C 1
ATOM 2982 O O . HIS A 1 383 ? 36.222 -0.010 27.217 1.00 45.03 383 HIS A O 1
ATOM 2988 N N . GLY A 1 384 ? 35.081 -1.813 27.935 1.00 51.69 384 GLY A N 1
ATOM 2989 C CA . GLY A 1 384 ? 36.026 -2.211 28.990 1.00 51.69 384 GLY A CA 1
ATOM 2990 C C . GLY A 1 384 ? 35.650 -1.846 30.436 1.00 51.69 384 GLY A C 1
ATOM 2991 O O . GLY A 1 384 ? 36.434 -2.140 31.336 1.00 51.69 384 GLY A O 1
ATOM 2992 N N . SER A 1 385 ? 34.483 -1.247 30.701 1.00 53.34 385 SER A N 1
ATOM 2993 C CA . SER A 1 385 ? 34.016 -0.984 32.073 1.00 53.34 385 SER A CA 1
ATOM 2994 C C . SER A 1 385 ? 33.274 -2.176 32.701 1.00 53.34 385 SER A C 1
ATOM 2996 O O . SER A 1 385 ? 32.737 -3.043 32.009 1.00 53.34 385 SER A O 1
ATOM 2998 N N . VAL A 1 386 ? 33.260 -2.237 34.041 1.00 52.44 386 VAL A N 1
ATOM 2999 C CA . VAL A 1 386 ? 32.529 -3.261 34.809 1.00 52.44 386 VAL A CA 1
ATOM 3000 C C . VAL A 1 386 ? 31.045 -3.192 34.446 1.00 52.44 386 VAL A C 1
ATOM 3002 O O . VAL A 1 386 ? 30.413 -2.148 34.592 1.00 52.44 386 VAL A O 1
ATOM 3005 N N . VAL A 1 387 ? 30.500 -4.312 33.968 1.00 56.84 387 VAL A N 1
ATOM 3006 C CA . VAL A 1 387 ? 29.097 -4.467 33.569 1.00 56.84 387 VAL A CA 1
ATOM 3007 C C . VAL A 1 387 ? 28.213 -4.348 34.815 1.00 56.84 387 VAL A C 1
ATOM 3009 O O . VAL A 1 387 ? 28.027 -5.320 35.541 1.00 56.84 387 VAL A O 1
ATOM 3012 N N . SER A 1 388 ? 27.708 -3.150 35.105 1.00 63.03 388 SER A N 1
ATOM 3013 C CA . SER A 1 388 ? 26.751 -2.911 36.186 1.00 63.03 388 SER A CA 1
ATOM 3014 C C . SER A 1 388 ? 25.348 -2.678 35.628 1.00 63.03 388 SER A C 1
ATOM 3016 O O . SER A 1 388 ? 25.174 -2.172 34.518 1.00 63.03 388 SER A O 1
ATOM 3018 N N . ARG A 1 389 ? 24.335 -3.064 36.411 1.00 72.31 389 ARG A N 1
ATOM 3019 C CA . ARG A 1 389 ? 22.929 -2.802 36.098 1.00 72.31 389 ARG A CA 1
ATOM 3020 C C . ARG A 1 389 ? 22.695 -1.293 36.028 1.00 72.31 389 ARG A C 1
ATOM 3022 O O . ARG A 1 389 ? 23.066 -0.577 36.956 1.00 72.31 389 ARG A O 1
ATOM 3029 N N . GLN A 1 390 ? 22.045 -0.832 34.965 1.00 73.75 390 GLN A N 1
ATOM 3030 C CA . GLN A 1 390 ? 21.638 0.567 34.811 1.00 73.75 390 GLN A CA 1
ATOM 3031 C C . GLN A 1 390 ? 20.115 0.685 34.913 1.00 73.75 390 GLN A C 1
ATOM 3033 O O . GLN A 1 390 ? 19.389 -0.224 34.510 1.00 73.75 390 GLN A O 1
ATOM 3038 N N . SER A 1 391 ? 19.628 1.783 35.487 1.00 80.94 391 SER A N 1
ATOM 3039 C CA . SER A 1 391 ? 18.198 2.054 35.654 1.00 80.94 391 SER A CA 1
ATOM 3040 C C . SER A 1 391 ? 17.898 3.535 35.498 1.00 80.94 391 SER A C 1
ATOM 3042 O O . SER A 1 391 ? 18.741 4.370 35.826 1.00 80.94 391 SER A O 1
ATOM 3044 N N . GLY A 1 392 ? 16.681 3.859 35.081 1.00 82.81 392 GLY A N 1
ATOM 3045 C CA . GLY A 1 392 ? 16.188 5.229 35.052 1.00 82.81 392 GLY A CA 1
ATOM 3046 C C . GLY A 1 392 ? 14.675 5.295 34.895 1.00 82.81 392 GLY A C 1
ATOM 3047 O O . GLY A 1 392 ? 13.997 4.270 34.952 1.00 82.81 392 GLY A O 1
ATOM 3048 N N . VAL A 1 393 ? 14.147 6.512 34.774 1.00 84.25 393 VAL A N 1
ATOM 3049 C CA . VAL A 1 393 ? 12.704 6.780 34.792 1.00 84.25 393 VAL A CA 1
ATOM 3050 C C . VAL A 1 393 ? 12.324 7.694 33.632 1.00 84.25 393 VAL A C 1
ATOM 3052 O O . VAL A 1 393 ? 12.827 8.812 33.553 1.00 84.25 393 VAL A O 1
ATOM 3055 N N . LEU A 1 394 ? 11.423 7.230 32.766 1.00 82.75 394 LEU A N 1
ATOM 3056 C CA . LEU A 1 394 ? 10.755 8.037 31.739 1.00 82.75 394 LEU A CA 1
ATOM 3057 C C . LEU A 1 394 ? 9.525 8.697 32.371 1.00 82.75 394 LEU A C 1
ATOM 3059 O O . LEU A 1 394 ? 8.848 8.065 33.187 1.00 82.75 394 LEU A O 1
ATOM 3063 N N . ARG A 1 395 ? 9.232 9.955 32.028 1.00 85.94 395 ARG A N 1
ATOM 3064 C CA . ARG A 1 395 ? 8.171 10.739 32.677 1.00 85.94 395 ARG A CA 1
ATOM 3065 C C . ARG A 1 395 ? 7.301 11.466 31.660 1.00 85.94 395 ARG A C 1
ATOM 3067 O O . ARG A 1 395 ? 7.792 11.910 30.630 1.00 85.94 395 ARG A O 1
ATOM 3074 N N . PHE A 1 396 ? 6.028 11.622 31.999 1.00 82.62 396 PHE A N 1
ATOM 3075 C CA . PHE A 1 396 ? 5.108 12.559 31.357 1.00 82.62 396 PHE A CA 1
ATOM 3076 C C . PHE A 1 396 ? 4.310 13.304 32.443 1.00 82.62 396 PHE A C 1
ATOM 3078 O O . PHE A 1 396 ? 3.992 12.672 33.454 1.00 82.62 396 PHE A O 1
ATOM 3085 N N . PRO A 1 397 ? 3.954 14.589 32.246 1.00 76.00 397 PRO A N 1
ATOM 3086 C CA . PRO A 1 397 ? 4.341 15.425 31.109 1.00 76.00 397 PRO A CA 1
ATOM 3087 C C . PRO A 1 397 ? 5.857 15.705 31.102 1.00 76.00 397 PRO A C 1
ATOM 3089 O O . PRO A 1 397 ? 6.485 15.686 32.162 1.00 76.00 397 PRO A O 1
ATOM 3092 N N . PRO A 1 398 ? 6.475 15.905 29.924 1.00 71.75 398 PRO A N 1
ATOM 3093 C CA . PRO A 1 398 ? 7.911 16.169 29.814 1.00 71.75 398 PRO A CA 1
ATOM 3094 C C . PRO A 1 398 ? 8.292 17.573 30.310 1.00 71.75 398 PRO A C 1
ATOM 3096 O O . PRO A 1 398 ? 9.451 17.828 30.629 1.00 71.75 398 PRO A O 1
ATOM 3099 N N . ASN A 1 399 ? 7.326 18.494 30.369 1.00 75.69 399 ASN A N 1
ATOM 3100 C CA . ASN A 1 399 ? 7.483 19.854 30.874 1.00 75.69 399 ASN A CA 1
ATOM 3101 C C . ASN A 1 399 ? 6.119 20.432 31.303 1.00 75.69 399 ASN A C 1
ATOM 3103 O O . ASN A 1 399 ? 5.073 19.834 31.048 1.00 75.69 399 ASN A O 1
ATOM 3107 N N . ASP A 1 400 ? 6.135 21.623 31.898 1.00 73.62 400 ASP A N 1
ATOM 3108 C CA . ASP A 1 400 ? 4.946 22.274 32.465 1.00 73.62 400 ASP A CA 1
ATOM 3109 C C . ASP A 1 400 ? 3.944 22.813 31.425 1.00 73.62 400 ASP A C 1
ATOM 3111 O O . ASP A 1 400 ? 2.897 23.312 31.816 1.00 73.62 400 ASP A O 1
ATOM 3115 N N . SER A 1 401 ? 4.228 22.744 30.117 1.00 69.50 401 SER A N 1
ATOM 3116 C CA . SER A 1 401 ? 3.306 23.232 29.071 1.00 69.50 401 SER A CA 1
ATOM 3117 C C . SER A 1 401 ? 2.248 22.210 28.653 1.00 69.50 401 SER A C 1
ATOM 3119 O O . SER A 1 401 ? 1.280 22.570 27.986 1.00 69.50 401 SER A O 1
ATOM 3121 N N . ILE A 1 402 ? 2.415 20.945 29.050 1.00 69.88 402 ILE A N 1
ATOM 3122 C CA . ILE A 1 402 ? 1.472 19.873 28.740 1.00 69.88 402 ILE A CA 1
ATOM 3123 C C . ILE A 1 402 ? 0.629 19.578 29.978 1.00 69.88 402 ILE A C 1
ATOM 3125 O O . ILE A 1 402 ? 1.130 19.122 31.007 1.00 69.88 402 ILE A O 1
ATOM 3129 N N . HIS A 1 403 ? -0.677 19.798 29.853 1.00 71.56 403 HIS A N 1
ATOM 3130 C CA . HIS A 1 403 ? -1.651 19.507 30.895 1.00 71.56 403 HIS A CA 1
ATOM 3131 C C . HIS A 1 403 ? -2.719 18.581 30.349 1.00 71.56 403 HIS A C 1
ATOM 3133 O O . HIS A 1 403 ? -3.571 18.987 29.561 1.00 71.56 403 HIS A O 1
ATOM 3139 N N . GLY A 1 404 ? -2.729 17.335 30.799 1.00 73.75 404 GLY A N 1
ATOM 3140 C CA . GLY A 1 404 ? -3.752 16.421 30.342 1.00 73.75 404 GLY A CA 1
ATOM 3141 C C . GLY A 1 404 ? -3.792 15.110 31.080 1.00 73.75 404 GLY A C 1
ATOM 3142 O O . GLY A 1 404 ? -2.932 14.811 31.901 1.00 73.75 404 GLY A O 1
ATOM 3143 N N . ILE A 1 405 ? -4.833 14.345 30.788 1.00 73.88 405 ILE A N 1
ATOM 3144 C CA . ILE A 1 405 ? -5.106 13.066 31.433 1.00 73.88 405 ILE A CA 1
ATOM 3145 C C . ILE A 1 405 ? -4.683 11.947 30.502 1.00 73.88 405 ILE A C 1
ATOM 3147 O O . ILE A 1 405 ? -5.091 11.917 29.344 1.00 73.88 405 ILE A O 1
ATOM 3151 N N . ILE A 1 406 ? -3.902 11.007 31.015 1.00 78.19 406 ILE A N 1
ATOM 3152 C CA . ILE A 1 406 ? -3.370 9.908 30.222 1.00 78.19 406 ILE A CA 1
ATOM 3153 C C . ILE A 1 406 ? -4.486 8.921 29.876 1.00 78.19 406 ILE A C 1
ATOM 3155 O O . ILE A 1 406 ? -5.154 8.360 30.747 1.00 78.19 406 ILE A O 1
ATOM 3159 N N . LEU A 1 407 ? -4.646 8.688 28.578 1.00 73.69 407 LEU A N 1
ATOM 3160 C CA . LEU A 1 407 ? -5.551 7.707 27.988 1.00 73.69 407 LEU A CA 1
ATOM 3161 C C . LEU A 1 407 ? -4.828 6.390 27.703 1.00 73.69 407 LEU A C 1
ATOM 3163 O O . LEU A 1 407 ? -5.442 5.325 27.748 1.00 73.69 407 LEU A O 1
ATOM 3167 N N . GLY A 1 408 ? -3.526 6.458 27.434 1.00 76.75 408 GLY A N 1
ATOM 3168 C CA . GLY A 1 408 ? -2.678 5.298 27.223 1.00 76.75 408 GLY A CA 1
ATOM 3169 C C . GLY A 1 408 ? -1.211 5.662 27.079 1.00 76.75 408 GLY A C 1
ATOM 3170 O O . GLY A 1 408 ? -0.858 6.822 26.870 1.00 76.75 408 GLY A O 1
ATOM 3171 N N . ILE A 1 409 ? -0.351 4.661 27.216 1.00 78.75 409 ILE A N 1
ATOM 3172 C CA . ILE A 1 409 ? 1.090 4.808 27.054 1.00 78.75 409 ILE A CA 1
ATOM 3173 C C . ILE A 1 409 ? 1.653 3.725 26.145 1.00 78.75 409 ILE A C 1
ATOM 3175 O O . ILE A 1 409 ? 1.144 2.603 26.075 1.00 78.75 409 ILE A O 1
ATOM 3179 N N . GLU A 1 410 ? 2.756 4.069 25.502 1.00 79.62 410 GLU A N 1
ATOM 3180 C CA . GLU A 1 410 ? 3.513 3.221 24.605 1.00 79.62 410 GLU A CA 1
ATOM 3181 C C . GLU A 1 410 ? 4.976 3.232 25.057 1.00 79.62 410 GLU A C 1
ATOM 3183 O O . GLU A 1 410 ? 5.636 4.264 25.014 1.00 79.62 410 GLU A O 1
ATOM 3188 N N . VAL A 1 411 ? 5.483 2.098 25.534 1.00 76.62 411 VAL A N 1
ATOM 3189 C CA . VAL A 1 411 ? 6.882 1.952 25.958 1.00 76.62 411 VAL A CA 1
ATOM 3190 C C . VAL A 1 411 ? 7.638 1.222 24.860 1.00 76.62 411 VAL A C 1
ATOM 3192 O O . VAL A 1 411 ? 7.316 0.076 24.532 1.00 76.62 411 VAL A O 1
ATOM 3195 N N . TYR A 1 412 ? 8.632 1.889 24.290 1.00 72.81 412 TYR A N 1
ATOM 3196 C CA . TYR A 1 412 ? 9.420 1.387 23.176 1.00 72.81 412 TYR A CA 1
ATOM 3197 C C . TYR A 1 412 ? 10.777 0.87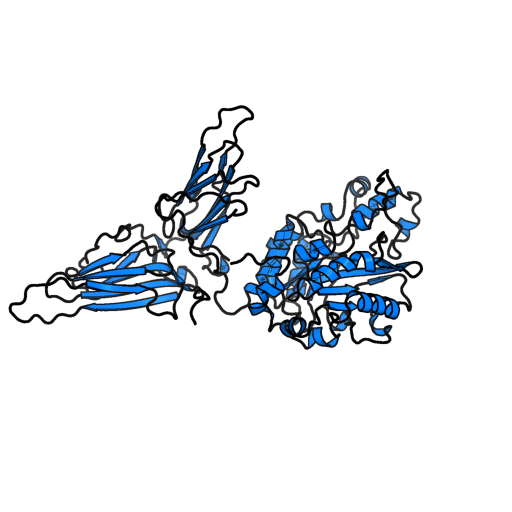3 23.647 1.00 72.81 412 TYR A C 1
ATOM 3199 O O . TYR A 1 412 ? 11.480 1.581 24.362 1.00 72.81 412 TYR A O 1
ATOM 3207 N N . ASP A 1 413 ? 11.147 -0.326 23.197 1.00 74.19 413 ASP A N 1
ATOM 3208 C CA . ASP A 1 413 ? 12.518 -0.841 23.243 1.00 74.19 413 ASP A CA 1
ATOM 3209 C C . ASP A 1 413 ? 13.080 -0.810 21.818 1.00 74.19 413 ASP A C 1
ATOM 3211 O O . ASP A 1 413 ? 12.680 -1.580 20.939 1.00 74.19 413 ASP A O 1
ATOM 3215 N N . VAL A 1 414 ? 13.951 0.160 21.565 1.00 67.00 414 VAL A N 1
ATOM 3216 C CA . VAL A 1 414 ? 14.396 0.535 20.217 1.00 67.00 414 VAL A CA 1
ATOM 3217 C C . VAL A 1 414 ? 15.691 -0.195 19.828 1.00 67.00 414 VAL A C 1
ATOM 3219 O O . VAL A 1 414 ? 16.132 -0.126 18.678 1.00 67.00 414 VAL A O 1
ATOM 3222 N N . TRP A 1 415 ? 16.313 -0.938 20.749 1.00 62.66 415 TRP A N 1
ATOM 3223 C CA . TRP A 1 415 ? 17.590 -1.598 20.484 1.00 62.66 415 TRP A CA 1
ATOM 3224 C C . TRP A 1 415 ? 17.440 -2.942 19.751 1.00 62.66 415 TRP A C 1
ATOM 3226 O O . TRP A 1 415 ? 16.551 -3.743 20.029 1.00 62.66 415 TRP A O 1
ATOM 3236 N N . GLN A 1 416 ? 18.329 -3.206 18.786 1.00 52.34 416 GLN A N 1
ATOM 3237 C CA . GLN A 1 416 ? 18.192 -4.327 17.843 1.00 52.34 416 GLN A CA 1
ATOM 3238 C C . GLN A 1 416 ? 18.784 -5.659 18.342 1.00 52.34 416 GLN A C 1
ATOM 3240 O O . GLN A 1 416 ? 18.449 -6.713 17.798 1.00 52.34 416 GLN A O 1
ATOM 3245 N N . GLU A 1 417 ? 19.617 -5.642 19.389 1.00 50.00 417 GLU A N 1
ATOM 3246 C CA . GLU A 1 417 ? 20.342 -6.824 19.871 1.00 50.00 417 GLU A CA 1
ATOM 3247 C C . GLU A 1 417 ? 20.163 -7.063 21.382 1.00 50.00 417 GLU A C 1
ATOM 3249 O O . GLU A 1 417 ? 20.995 -6.644 22.183 1.00 50.00 417 GLU A O 1
ATOM 3254 N N . GLY A 1 418 ? 19.119 -7.796 21.793 1.00 53.78 418 GLY A N 1
ATOM 3255 C CA . GLY A 1 418 ? 19.128 -8.502 23.087 1.00 53.78 418 GLY A CA 1
ATOM 3256 C C . GLY A 1 418 ? 17.835 -8.500 23.913 1.00 53.78 418 GLY A C 1
ATOM 3257 O O . GLY A 1 418 ? 16.925 -7.720 23.677 1.00 53.78 418 GLY A O 1
ATOM 3258 N N . ASN A 1 419 ? 17.795 -9.407 24.901 1.00 57.31 419 ASN A N 1
ATOM 3259 C CA . ASN A 1 419 ? 16.724 -9.614 25.897 1.00 57.31 419 ASN A CA 1
ATOM 3260 C C . ASN A 1 419 ? 17.091 -9.026 27.278 1.00 57.31 419 ASN A C 1
ATOM 3262 O O . ASN A 1 419 ? 16.715 -9.574 28.307 1.00 57.31 419 ASN A O 1
ATOM 3266 N N . THR A 1 420 ? 17.945 -8.006 27.341 1.00 64.75 420 THR A N 1
ATOM 3267 C CA . THR A 1 420 ? 18.604 -7.609 28.605 1.00 64.75 420 THR A CA 1
ATOM 3268 C C . THR A 1 420 ? 17.937 -6.426 29.300 1.00 64.75 420 THR A C 1
ATOM 3270 O O . THR A 1 420 ? 18.420 -5.971 30.335 1.00 64.75 420 THR A O 1
ATOM 3273 N N . GLY A 1 421 ? 16.864 -5.901 28.711 1.00 75.12 421 GLY A N 1
ATOM 3274 C CA . GLY A 1 421 ? 16.118 -4.748 29.184 1.00 75.12 421 GLY A CA 1
ATOM 3275 C C . GLY A 1 421 ? 14.834 -5.129 29.918 1.00 75.12 421 GLY A C 1
ATOM 3276 O O . GLY A 1 421 ? 14.330 -6.247 29.826 1.00 75.12 421 GLY A O 1
ATOM 3277 N N . SER A 1 422 ? 14.295 -4.188 30.679 1.00 78.62 422 SER A N 1
ATOM 3278 C CA . SER A 1 422 ? 13.005 -4.334 31.338 1.00 78.62 422 SER A CA 1
ATOM 3279 C C . SER A 1 422 ? 12.393 -2.993 31.684 1.00 78.62 422 SER A C 1
ATOM 3281 O O . SER A 1 422 ? 13.114 -2.017 31.889 1.00 78.62 422 SER A O 1
ATOM 3283 N N . TRP A 1 423 ? 11.078 -2.977 31.848 1.00 83.31 423 TRP A N 1
ATOM 3284 C CA . TRP A 1 423 ? 10.345 -1.804 32.296 1.00 83.31 423 TRP A CA 1
ATOM 3285 C C . TRP A 1 423 ? 9.259 -2.172 33.310 1.00 83.31 423 TRP A C 1
ATOM 3287 O O . TRP A 1 423 ? 8.847 -3.330 33.412 1.00 83.31 423 TRP A O 1
ATOM 3297 N N . ARG A 1 424 ? 8.797 -1.196 34.091 1.00 81.56 424 ARG A N 1
ATOM 3298 C CA . ARG A 1 424 ? 7.617 -1.329 34.951 1.00 81.56 424 ARG A CA 1
ATOM 3299 C C . ARG A 1 424 ? 6.922 0.003 35.175 1.00 81.56 424 ARG A C 1
ATOM 3301 O O . ARG A 1 424 ? 7.545 1.060 35.116 1.00 81.56 424 ARG A O 1
ATOM 3308 N N . LEU A 1 425 ? 5.643 -0.083 35.524 1.00 76.19 425 LEU A N 1
ATOM 3309 C CA . LEU A 1 425 ? 4.841 1.043 35.979 1.00 76.19 425 LEU A CA 1
ATOM 3310 C C . LEU A 1 425 ? 4.677 0.968 37.497 1.00 76.19 425 LEU A C 1
ATOM 3312 O O . LEU A 1 425 ? 4.003 0.055 37.986 1.00 76.19 425 LEU A O 1
ATOM 3316 N N . PRO A 1 426 ? 5.247 1.910 38.268 1.00 73.31 426 PRO A N 1
ATOM 3317 C CA . PRO A 1 426 ? 5.043 1.956 39.713 1.00 73.31 426 PRO A CA 1
ATOM 3318 C C . PRO A 1 426 ? 3.567 2.144 40.088 1.00 73.31 426 PRO A C 1
ATOM 3320 O O . PRO A 1 426 ? 3.120 1.636 41.114 1.00 73.31 426 PRO A O 1
ATOM 3323 N N . LYS A 1 427 ? 2.806 2.857 39.247 1.00 72.31 427 LYS A N 1
ATOM 3324 C CA . LYS A 1 427 ? 1.379 3.155 39.421 1.00 72.31 427 LYS A CA 1
ATOM 3325 C C . LYS A 1 427 ? 0.638 3.027 38.091 1.00 72.31 427 LYS A C 1
ATOM 3327 O O . LYS A 1 427 ? 1.257 3.147 37.039 1.00 72.31 427 LYS A O 1
ATOM 3332 N N . ASN A 1 428 ? -0.677 2.795 38.133 1.00 71.38 428 ASN A N 1
ATOM 3333 C CA . ASN A 1 428 ? -1.507 2.841 36.926 1.00 71.38 428 ASN A CA 1
ATOM 3334 C C . ASN A 1 428 ? -1.544 4.287 36.393 1.00 71.38 428 ASN A C 1
ATOM 3336 O O . ASN A 1 428 ? -2.012 5.159 37.125 1.00 71.38 428 ASN A O 1
ATOM 3340 N N . PRO A 1 429 ? -1.070 4.550 35.162 1.00 73.44 429 PRO A N 1
ATOM 3341 C CA . PRO A 1 429 ? -1.056 5.900 34.613 1.00 73.44 429 PRO A CA 1
ATOM 3342 C C . PRO A 1 429 ? -2.412 6.346 34.063 1.00 73.44 429 PRO A C 1
ATOM 3344 O O . PRO A 1 429 ? -2.622 7.529 33.839 1.00 73.44 429 PRO A O 1
ATOM 3347 N N . LEU A 1 430 ? -3.341 5.423 33.817 1.00 73.69 430 LEU A N 1
ATOM 3348 C CA . LEU A 1 430 ? -4.582 5.728 33.110 1.00 73.69 430 LEU A CA 1
ATOM 3349 C C . LEU A 1 430 ? -5.510 6.566 33.990 1.00 73.69 430 LEU A C 1
ATOM 3351 O O . LEU A 1 430 ? -5.768 6.223 35.146 1.00 73.69 430 LEU A O 1
ATOM 3355 N N . GLY A 1 431 ? -5.984 7.685 33.443 1.00 67.19 431 GLY A N 1
ATOM 3356 C CA . GLY A 1 431 ? -6.749 8.675 34.198 1.00 67.19 431 GLY A CA 1
ATOM 3357 C C . GLY A 1 431 ? -5.904 9.612 35.067 1.00 67.19 431 GLY A C 1
ATOM 3358 O O . GLY A 1 431 ? -6.467 10.483 35.727 1.00 67.19 431 GLY A O 1
ATOM 3359 N N . GLN A 1 432 ? -4.576 9.465 35.072 1.00 73.50 432 GLN A N 1
ATOM 3360 C CA . GLN A 1 432 ? -3.670 10.307 35.854 1.00 73.50 432 GLN A CA 1
ATOM 3361 C C . GLN A 1 432 ? -3.109 11.460 35.011 1.00 73.50 432 GLN A C 1
ATOM 3363 O O . GLN A 1 432 ? -3.010 11.335 33.788 1.00 73.50 432 GLN A O 1
ATOM 3368 N N . PRO A 1 433 ? -2.713 12.580 35.645 1.00 75.12 433 PRO A N 1
ATOM 3369 C CA . PRO A 1 433 ? -2.067 13.689 34.948 1.00 75.12 433 PRO A CA 1
ATOM 3370 C C . PRO A 1 433 ? -0.605 13.398 34.589 1.00 75.12 433 PRO A C 1
ATOM 3372 O O . PRO A 1 433 ? 0.009 14.158 33.847 1.00 75.12 433 PRO A O 1
ATOM 3375 N N . ASN A 1 434 ? -0.021 12.337 35.151 1.00 80.62 434 ASN A N 1
ATOM 3376 C CA . ASN A 1 434 ? 1.378 11.992 34.969 1.00 80.62 434 ASN A CA 1
ATOM 3377 C C . ASN A 1 434 ? 1.613 10.477 34.954 1.00 80.62 434 ASN A C 1
ATOM 3379 O O . ASN A 1 434 ? 0.818 9.683 35.458 1.00 80.62 434 ASN A O 1
ATOM 3383 N N . VAL A 1 435 ? 2.737 10.078 34.364 1.00 82.50 435 VAL A N 1
ATOM 3384 C CA . VAL A 1 435 ? 3.228 8.698 34.406 1.00 82.50 435 VAL A CA 1
ATOM 3385 C C . VAL A 1 435 ? 4.720 8.686 34.659 1.00 82.50 435 VAL A C 1
ATOM 3387 O O . VAL A 1 435 ? 5.459 9.534 34.161 1.00 82.50 435 VAL A O 1
ATOM 3390 N N . GLU A 1 436 ? 5.148 7.679 35.413 1.00 87.38 436 GLU A N 1
ATOM 3391 C CA . GLU A 1 436 ? 6.541 7.287 35.550 1.00 87.38 436 GLU A CA 1
ATOM 3392 C C . GLU A 1 436 ? 6.697 5.863 35.023 1.00 87.38 436 GLU A C 1
ATOM 3394 O O . GLU A 1 436 ? 5.986 4.956 35.458 1.00 87.38 436 GLU A O 1
ATOM 3399 N N . VAL A 1 437 ? 7.630 5.659 34.100 1.00 84.62 437 VAL A N 1
ATOM 3400 C CA . VAL A 1 437 ? 8.021 4.331 33.627 1.00 84.62 437 VAL A CA 1
ATOM 3401 C C . VAL A 1 437 ? 9.443 4.081 34.080 1.00 84.62 437 VAL A C 1
ATOM 3403 O O . VAL A 1 437 ? 10.373 4.735 33.615 1.00 84.62 437 VAL A O 1
ATOM 3406 N N . GLU A 1 438 ? 9.622 3.136 34.994 1.00 87.00 438 GLU A N 1
ATOM 3407 C CA . GLU A 1 438 ? 10.958 2.709 35.387 1.00 87.00 438 GLU A CA 1
ATOM 3408 C C . GLU A 1 438 ? 11.491 1.728 34.350 1.00 87.00 438 GLU A C 1
ATOM 3410 O O . GLU A 1 438 ? 10.841 0.725 34.064 1.00 87.00 438 GLU A O 1
ATOM 3415 N N . VAL A 1 439 ? 12.682 1.990 33.823 1.00 84.31 439 VAL A N 1
ATOM 3416 C CA . VAL A 1 439 ? 13.384 1.129 32.867 1.00 84.31 439 VAL A CA 1
ATOM 3417 C C . VAL A 1 439 ? 14.713 0.672 33.460 1.00 84.31 439 VAL A C 1
ATOM 3419 O O . VAL A 1 439 ? 15.356 1.404 34.216 1.00 84.31 439 VAL A O 1
ATOM 3422 N N . SER A 1 440 ? 15.142 -0.552 33.159 1.00 81.31 440 SER A N 1
ATOM 3423 C CA . SER A 1 440 ? 16.451 -1.051 33.586 1.00 81.31 440 SER A CA 1
ATOM 3424 C C . SER A 1 440 ? 17.073 -2.022 32.588 1.00 81.31 440 SER A C 1
ATOM 3426 O O . SER A 1 440 ? 16.353 -2.743 31.904 1.00 81.31 440 SER A O 1
ATOM 3428 N N . SER A 1 441 ? 18.406 -2.058 32.544 1.00 76.50 441 SER A N 1
ATOM 3429 C CA . SER A 1 441 ? 19.200 -2.968 31.711 1.00 76.50 441 SER A CA 1
ATOM 3430 C C . SER A 1 441 ? 20.197 -3.763 32.554 1.00 76.50 441 SER A C 1
ATOM 3432 O O . SER A 1 441 ? 20.876 -3.205 33.422 1.00 76.50 441 SER A O 1
ATOM 3434 N N . GLU A 1 442 ? 20.268 -5.073 32.316 1.00 67.12 442 GLU A N 1
ATOM 3435 C CA . GLU A 1 442 ? 21.104 -6.028 33.059 1.00 67.12 442 GLU A CA 1
ATOM 3436 C C . GLU A 1 442 ? 22.544 -6.113 32.538 1.00 67.12 442 GLU A C 1
ATOM 3438 O O . GLU A 1 442 ? 23.447 -6.494 33.281 1.00 67.12 442 GLU A O 1
ATOM 3443 N N . ILE A 1 443 ? 22.783 -5.718 31.284 1.00 60.75 443 ILE A N 1
ATOM 3444 C CA . ILE A 1 443 ? 24.111 -5.696 30.665 1.00 60.75 443 ILE A CA 1
ATOM 3445 C C . ILE A 1 443 ? 24.311 -4.301 30.074 1.00 60.75 443 ILE A C 1
ATOM 3447 O O . ILE A 1 443 ? 23.479 -3.841 29.303 1.00 60.75 443 ILE A O 1
ATOM 3451 N N . GLY A 1 444 ? 25.429 -3.635 30.381 1.00 51.91 444 GLY A N 1
ATOM 3452 C CA . GLY A 1 444 ? 25.777 -2.290 29.887 1.00 51.91 444 GLY A CA 1
ATOM 3453 C C . GLY A 1 444 ? 25.906 -2.134 28.358 1.00 51.91 444 GLY A C 1
ATOM 3454 O O . GLY A 1 444 ? 26.442 -1.140 27.876 1.00 51.91 444 GLY A O 1
ATOM 3455 N N . ARG A 1 445 ? 25.441 -3.100 27.562 1.00 53.69 445 ARG A N 1
ATOM 3456 C CA . ARG A 1 445 ? 25.319 -2.963 26.113 1.00 53.69 445 ARG A CA 1
ATOM 3457 C C . ARG A 1 445 ? 23.983 -2.290 25.794 1.00 53.69 445 ARG A C 1
ATOM 3459 O O . ARG A 1 445 ? 22.944 -2.925 25.902 1.00 53.69 445 ARG A O 1
ATOM 3466 N N . GLY A 1 446 ? 24.070 -1.005 25.445 1.00 55.12 446 GLY A N 1
ATOM 3467 C CA . GLY A 1 446 ? 23.120 -0.229 24.638 1.00 55.12 446 GLY A CA 1
ATOM 3468 C C . GLY A 1 446 ? 21.655 -0.637 24.729 1.00 55.12 446 GLY A C 1
ATOM 3469 O O . GLY A 1 446 ? 21.228 -1.398 23.886 1.00 55.12 446 GLY A O 1
ATOM 3470 N N . THR A 1 447 ? 20.860 -0.118 25.663 1.00 62.66 447 THR A N 1
ATOM 3471 C CA . THR A 1 447 ? 19.386 -0.170 25.526 1.00 62.66 447 THR A CA 1
ATOM 3472 C C . THR A 1 447 ? 18.865 1.247 25.356 1.00 62.66 447 THR A C 1
ATOM 3474 O O . THR A 1 447 ? 19.283 2.134 26.109 1.00 62.66 447 THR A O 1
ATOM 3477 N N . PHE A 1 448 ? 17.975 1.457 24.388 1.00 70.81 448 PHE A N 1
ATOM 3478 C CA . PHE A 1 448 ? 17.349 2.750 24.122 1.00 70.81 448 PHE A CA 1
ATOM 3479 C C . PHE A 1 448 ? 15.840 2.622 24.301 1.00 70.81 448 PHE A C 1
ATOM 3481 O O . PHE A 1 448 ? 15.201 1.814 23.626 1.00 70.81 448 PHE A O 1
ATOM 3488 N N . TRP A 1 449 ? 15.308 3.393 25.246 1.00 74.56 449 TRP A N 1
ATOM 3489 C CA . TRP A 1 449 ? 13.905 3.366 25.630 1.00 74.56 449 TRP A CA 1
ATOM 3490 C C . TRP A 1 449 ? 13.225 4.679 25.272 1.00 74.56 449 TRP A C 1
ATOM 3492 O O . TRP A 1 449 ? 13.761 5.747 25.571 1.00 74.56 449 TRP A O 1
ATOM 3502 N N . GLU A 1 450 ? 12.021 4.605 24.715 1.00 79.69 450 GLU A N 1
ATOM 3503 C CA . GLU A 1 450 ? 11.182 5.781 24.464 1.00 79.69 450 GLU A CA 1
ATOM 3504 C C . GLU A 1 450 ? 9.796 5.608 25.086 1.00 79.69 450 GLU A C 1
ATOM 3506 O O . GLU A 1 450 ? 9.276 4.496 25.199 1.00 79.69 450 GLU A O 1
ATOM 3511 N N . LEU A 1 451 ? 9.198 6.728 25.493 1.00 81.69 451 LEU A N 1
ATOM 3512 C CA . LEU A 1 451 ? 7.834 6.792 26.002 1.00 81.69 451 LEU A CA 1
ATOM 3513 C C . LEU A 1 451 ? 6.973 7.598 25.026 1.00 81.69 451 LEU A C 1
ATOM 3515 O O . LEU A 1 451 ? 7.269 8.758 24.738 1.00 81.69 451 LEU A O 1
ATOM 3519 N N . GLY A 1 452 ? 5.906 6.972 24.545 1.00 80.75 452 GLY A N 1
ATOM 3520 C CA . GLY A 1 452 ? 4.764 7.616 23.914 1.00 80.75 452 GLY A CA 1
ATOM 3521 C C . GLY A 1 452 ? 3.603 7.717 24.900 1.00 80.75 452 GLY A C 1
ATOM 3522 O O . GLY A 1 452 ? 3.352 6.778 25.655 1.00 80.75 452 GLY A O 1
ATOM 3523 N N . VAL A 1 453 ? 2.887 8.837 24.911 1.00 80.94 453 VAL A N 1
ATOM 3524 C CA . VAL A 1 453 ? 1.722 9.052 25.776 1.00 80.94 453 VAL A CA 1
ATOM 3525 C C . VAL A 1 453 ? 0.576 9.633 24.966 1.00 80.94 453 VAL A C 1
ATOM 3527 O O . VAL A 1 453 ? 0.693 10.703 24.372 1.00 80.94 453 VAL A O 1
ATOM 3530 N N . TRP A 1 454 ? -0.549 8.928 24.995 1.00 79.00 454 TRP A N 1
ATOM 3531 C CA . TRP A 1 454 ? -1.846 9.431 24.573 1.00 79.00 454 TRP A CA 1
ATOM 3532 C C . TRP A 1 454 ? -2.493 10.145 25.750 1.00 79.00 454 TRP A C 1
ATOM 3534 O O . TRP A 1 454 ? -2.683 9.537 26.806 1.00 79.00 454 TRP A O 1
ATOM 3544 N N . TYR A 1 455 ? -2.850 11.413 25.582 1.00 78.75 455 TYR A N 1
ATOM 3545 C CA . TYR A 1 455 ? -3.492 12.197 26.629 1.00 78.75 455 TYR A CA 1
ATOM 3546 C C . TYR A 1 455 ? -4.627 13.059 26.087 1.00 78.75 455 TYR A C 1
ATOM 3548 O O . TYR A 1 455 ? -4.667 13.405 24.909 1.00 78.75 455 TYR A O 1
ATOM 3556 N N . LEU A 1 456 ? -5.554 13.405 26.972 1.00 75.12 456 LEU A N 1
ATOM 3557 C CA . LEU A 1 456 ? -6.594 14.386 26.716 1.00 75.12 456 LEU A CA 1
ATOM 3558 C C . LEU A 1 456 ? -6.152 15.740 27.276 1.00 75.12 456 LEU A C 1
ATOM 3560 O O . LEU A 1 456 ? -5.931 15.837 28.484 1.00 75.12 456 LEU A O 1
ATOM 3564 N N . ASP A 1 457 ? -6.006 16.754 26.428 1.00 73.94 457 ASP A N 1
ATOM 3565 C CA . ASP A 1 457 ? -5.631 18.110 26.833 1.00 73.94 457 ASP A CA 1
ATOM 3566 C C . ASP A 1 457 ? -6.735 18.746 27.695 1.00 73.94 457 ASP A C 1
ATOM 3568 O O . ASP A 1 457 ? -7.931 18.665 27.406 1.00 73.94 457 ASP A O 1
ATOM 3572 N N . THR A 1 458 ? -6.310 19.358 28.798 1.00 67.94 458 THR A N 1
ATOM 3573 C CA . THR A 1 458 ? -7.154 19.999 29.817 1.00 67.94 458 THR A CA 1
ATOM 3574 C C . THR A 1 458 ? -6.861 21.495 29.980 1.00 67.94 458 THR A C 1
ATOM 3576 O O . THR A 1 458 ? -7.497 22.162 30.796 1.00 67.94 458 THR A O 1
ATOM 3579 N N . SER A 1 459 ? -5.934 22.052 29.195 1.00 63.41 459 SER A N 1
ATOM 3580 C CA . SER A 1 459 ? -5.480 23.447 29.272 1.00 63.41 459 SER A CA 1
ATOM 3581 C C . SER A 1 459 ? -6.538 24.485 28.848 1.00 63.41 459 SER A C 1
ATOM 3583 O O . SER A 1 459 ? -6.456 25.644 29.250 1.00 63.41 459 SER A O 1
ATOM 3585 N N . GLY A 1 460 ? -7.580 24.073 28.113 1.00 56.19 460 GLY A N 1
ATOM 3586 C CA . GLY A 1 460 ? -8.622 24.940 27.537 1.00 56.19 460 GLY A CA 1
ATOM 3587 C C . GLY A 1 460 ? -9.689 25.506 28.490 1.00 56.19 460 GLY A C 1
ATOM 3588 O O . GLY A 1 460 ? -10.625 26.136 28.011 1.00 56.19 460 GLY A O 1
ATOM 3589 N N . GLY A 1 461 ? -9.581 25.290 29.807 1.00 54.06 461 GLY A N 1
ATOM 3590 C CA . GLY A 1 461 ? -10.281 26.076 30.834 1.00 54.06 461 GLY A CA 1
ATOM 3591 C C . GLY A 1 461 ? -11.800 26.253 30.673 1.00 54.06 461 GLY A C 1
ATOM 3592 O O . GLY A 1 461 ? -12.237 27.348 30.361 1.00 54.06 461 GLY A O 1
ATOM 3593 N N . GLU A 1 462 ? -12.590 25.205 30.946 1.00 52.78 462 GLU A N 1
ATOM 3594 C CA . GLU A 1 462 ? -13.856 25.284 31.725 1.00 52.78 462 GLU A CA 1
ATOM 3595 C C . GLU A 1 462 ? -14.571 23.925 31.865 1.00 52.78 462 GLU A C 1
ATOM 3597 O O . GLU A 1 462 ? -15.385 23.757 32.771 1.00 52.78 462 GLU A O 1
ATOM 3602 N N . GLY A 1 463 ? -14.248 22.925 31.040 1.00 59.03 463 GLY A N 1
ATOM 3603 C CA . GLY A 1 463 ? -15.159 21.793 30.862 1.00 59.03 463 GLY A CA 1
ATOM 3604 C C . GLY A 1 463 ? -14.735 20.411 31.372 1.00 59.03 463 GLY A C 1
ATOM 3605 O O . GLY A 1 463 ? -15.599 19.708 31.878 1.00 59.03 463 GLY A O 1
ATOM 3606 N N . ILE A 1 464 ? -13.462 20.003 31.274 1.00 61.22 464 ILE A N 1
ATOM 3607 C CA . ILE A 1 464 ? -12.973 18.710 31.802 1.00 61.22 464 ILE A CA 1
ATOM 3608 C C . ILE A 1 464 ? -11.959 18.981 32.906 1.00 61.22 464 ILE A C 1
ATOM 3610 O O . ILE A 1 464 ? -10.972 19.678 32.681 1.00 61.22 464 ILE A O 1
ATOM 3614 N N . LYS A 1 465 ? -12.183 18.416 34.095 1.00 62.53 465 LYS A N 1
ATOM 3615 C CA . LYS A 1 465 ? -11.237 18.497 35.215 1.00 62.53 465 LYS A CA 1
ATOM 3616 C C . LYS A 1 465 ? -10.850 17.092 35.673 1.00 62.53 465 LYS A C 1
ATOM 3618 O O . LYS A 1 465 ? -11.759 16.301 35.956 1.00 62.53 465 LYS A O 1
ATOM 3623 N N . PRO A 1 466 ? -9.545 16.773 35.780 1.00 60.66 466 PRO A N 1
ATOM 3624 C CA . PRO A 1 466 ? -9.120 15.521 36.387 1.00 60.66 466 PRO A CA 1
ATOM 3625 C C . PRO A 1 466 ? -9.661 15.452 37.810 1.00 60.66 466 PRO A C 1
ATOM 3627 O O . PRO A 1 466 ? -9.487 16.386 38.597 1.00 60.66 466 PRO A O 1
ATOM 3630 N N . VAL A 1 467 ? -10.322 14.347 38.143 1.00 63.69 467 VAL A N 1
ATOM 3631 C CA . VAL A 1 467 ? -10.696 14.073 39.528 1.00 63.69 467 VAL A CA 1
ATOM 3632 C C . VAL A 1 467 ? -9.590 13.213 40.097 1.00 63.69 467 VAL A C 1
ATOM 3634 O O . VAL A 1 467 ? -9.615 11.989 40.014 1.00 63.69 467 VAL A O 1
ATOM 3637 N N . VAL A 1 468 ? -8.574 13.891 40.631 1.00 52.59 468 VAL A N 1
ATOM 3638 C CA . VAL A 1 468 ? -7.383 13.283 41.242 1.00 52.59 468 VAL A CA 1
ATOM 3639 C C . VAL A 1 468 ? -7.735 12.760 42.637 1.00 52.59 468 VAL A C 1
ATOM 3641 O O . VAL A 1 468 ? -7.156 13.166 43.641 1.00 52.59 468 VAL A O 1
ATOM 3644 N N . SER A 1 469 ? -8.761 11.919 42.728 1.00 53.94 469 SER A N 1
ATOM 3645 C CA . SER A 1 469 ? -9.122 11.268 43.978 1.00 53.94 469 SER A CA 1
ATOM 3646 C C . SER A 1 469 ? -8.799 9.786 43.859 1.00 53.94 469 SER A C 1
ATOM 3648 O O . SER A 1 469 ? -9.401 9.080 43.052 1.00 53.94 469 SER A O 1
ATOM 3650 N N . ASP A 1 470 ? -7.901 9.305 44.719 1.00 52.47 470 ASP A N 1
ATOM 3651 C CA . ASP A 1 470 ? -7.694 7.873 44.977 1.00 52.47 470 ASP A CA 1
ATOM 3652 C C . ASP A 1 470 ? -8.909 7.232 45.685 1.00 52.47 470 ASP A C 1
ATOM 3654 O O . ASP A 1 470 ? -8.864 6.081 46.113 1.00 52.47 470 ASP A O 1
ATOM 3658 N N . THR A 1 471 ? -10.006 7.980 45.841 1.00 60.81 471 THR A N 1
ATOM 3659 C CA . THR A 1 471 ? -11.206 7.599 46.579 1.00 60.81 471 THR A CA 1
ATOM 3660 C C . THR A 1 471 ? -11.801 6.313 46.006 1.00 60.81 471 THR A C 1
ATOM 3662 O O . THR A 1 471 ? -12.350 6.287 44.906 1.00 60.81 471 THR A O 1
ATOM 3665 N N . GLY A 1 472 ? -11.649 5.225 46.765 1.00 57.09 472 GLY A N 1
ATOM 3666 C CA . GLY A 1 472 ? -12.123 3.889 46.415 1.00 57.09 472 GLY A CA 1
ATOM 3667 C C . GLY A 1 472 ? -11.262 3.122 45.402 1.00 57.09 472 GLY A C 1
ATOM 3668 O O . GLY A 1 472 ? -11.575 1.963 45.134 1.00 57.09 472 GLY A O 1
ATOM 3669 N N . LEU A 1 473 ? -10.189 3.713 44.850 1.00 61.97 473 LEU A N 1
ATOM 3670 C CA . LEU A 1 473 ? -9.290 3.058 43.880 1.00 61.97 473 LEU A CA 1
ATOM 3671 C C . LEU A 1 473 ? -8.330 2.051 44.532 1.00 61.97 473 LEU A C 1
ATOM 3673 O O . LEU A 1 473 ? -7.894 1.100 43.884 1.00 61.97 473 LEU A O 1
ATOM 3677 N N . ASP A 1 474 ? -8.023 2.245 45.812 1.00 62.72 474 ASP A N 1
ATOM 3678 C CA . ASP A 1 474 ? -7.227 1.350 46.661 1.00 62.72 474 ASP A CA 1
ATOM 3679 C C . ASP A 1 474 ? -8.056 0.200 47.273 1.00 62.72 474 ASP A C 1
ATOM 3681 O O . ASP A 1 474 ? -7.537 -0.614 48.038 1.00 62.72 474 ASP A O 1
ATOM 3685 N N . GLY A 1 475 ? -9.352 0.129 46.942 1.00 68.88 475 GLY A N 1
ATOM 3686 C CA . GLY A 1 475 ? -10.298 -0.835 47.499 1.00 68.88 475 GLY A CA 1
ATOM 3687 C C . GLY A 1 475 ? -10.866 -0.450 48.870 1.00 68.88 475 GLY A C 1
ATOM 3688 O O . GLY A 1 475 ? -11.533 -1.281 49.500 1.00 68.88 475 GLY A O 1
ATOM 3689 N N . SER A 1 476 ? -10.625 0.779 49.343 1.00 78.75 476 SER A N 1
ATOM 3690 C CA . SER A 1 476 ? -11.257 1.330 50.546 1.00 78.75 476 SER A CA 1
ATOM 3691 C C . SER A 1 476 ? -12.741 1.648 50.324 1.00 78.75 476 SER A C 1
ATOM 3693 O O . SER A 1 476 ? -13.183 1.927 49.210 1.00 78.75 476 SER A O 1
ATOM 3695 N N . TRP A 1 477 ? -13.531 1.574 51.400 1.00 83.06 477 TRP A N 1
ATOM 3696 C CA . TRP A 1 477 ? -14.941 1.965 51.379 1.00 83.06 477 TRP A CA 1
ATOM 3697 C C . TRP A 1 477 ? -15.088 3.484 51.430 1.00 83.06 477 TRP A C 1
ATOM 3699 O O . TRP A 1 477 ? -14.452 4.156 52.240 1.00 83.06 477 TRP A O 1
ATOM 3709 N N . VAL A 1 478 ? -15.973 4.001 50.585 1.00 84.06 478 VAL A N 1
ATOM 3710 C CA . VAL A 1 478 ? -16.314 5.415 50.473 1.00 84.06 478 VAL A CA 1
ATOM 3711 C C . VAL A 1 478 ? -17.738 5.600 50.971 1.00 84.06 478 VAL A C 1
ATOM 3713 O O . VAL A 1 478 ? -18.683 5.118 50.349 1.00 84.06 478 VAL A O 1
ATOM 3716 N N . GLU A 1 479 ? -17.886 6.286 52.099 1.00 83.25 479 GLU A N 1
ATOM 3717 C CA . GLU A 1 479 ? -19.190 6.593 52.690 1.00 83.25 479 GLU A CA 1
ATOM 3718 C C . GLU A 1 479 ? -19.906 7.714 51.922 1.00 83.25 479 GLU A C 1
ATOM 3720 O O . GLU A 1 479 ? -19.296 8.723 51.528 1.00 83.25 479 GLU A O 1
ATOM 3725 N N . SER A 1 480 ? -21.222 7.552 51.747 1.00 80.19 480 SER A N 1
ATOM 3726 C CA . SER A 1 480 ? -22.108 8.628 51.302 1.00 80.19 480 SER A CA 1
ATOM 3727 C C . SER A 1 480 ? -22.003 9.835 52.241 1.00 80.19 480 SER A C 1
ATOM 3729 O O . SER A 1 480 ? -21.884 9.693 53.459 1.00 80.19 480 SER A O 1
ATOM 3731 N N . ARG A 1 481 ? -22.045 11.044 51.672 1.00 77.81 481 ARG A N 1
ATOM 3732 C CA . ARG A 1 481 ? -22.046 12.300 52.429 1.00 77.81 481 ARG A CA 1
ATOM 3733 C C . ARG A 1 481 ? -23.251 13.144 52.061 1.00 77.81 481 ARG A C 1
ATOM 3735 O O . ARG A 1 481 ? -23.511 13.416 50.892 1.00 77.81 481 ARG A O 1
ATOM 3742 N N . LYS A 1 482 ? -23.933 13.666 53.078 1.00 72.44 482 LYS A N 1
ATOM 3743 C CA . LYS A 1 482 ? -25.056 14.595 52.916 1.00 72.44 482 LYS A CA 1
ATOM 3744 C C . LYS A 1 482 ? -24.717 15.771 52.003 1.00 72.44 482 LYS A C 1
ATOM 3746 O O . LYS A 1 482 ? -23.792 16.533 52.270 1.00 72.44 482 LYS A O 1
ATOM 3751 N N . GLY A 1 483 ? -25.524 15.925 50.952 1.00 70.44 483 GLY A N 1
ATOM 3752 C CA . GLY A 1 483 ? -25.376 16.964 49.933 1.00 70.44 483 GLY A CA 1
ATOM 3753 C C . GLY A 1 483 ? -24.507 16.571 48.734 1.00 70.44 483 GLY A C 1
ATOM 3754 O O . GLY A 1 483 ? -24.465 17.330 47.770 1.00 70.44 483 GLY A O 1
ATOM 3755 N N . ILE A 1 484 ? -23.853 15.405 48.757 1.00 74.25 484 ILE A N 1
ATOM 3756 C CA . ILE A 1 484 ? -23.106 14.869 47.615 1.00 74.25 484 ILE A CA 1
ATOM 3757 C C . ILE A 1 484 ? -24.002 13.890 46.858 1.00 74.25 484 ILE A C 1
ATOM 3759 O O . ILE A 1 484 ? -24.450 12.898 47.418 1.00 74.25 484 ILE A O 1
ATOM 3763 N N . GLN A 1 485 ? -24.275 14.190 45.588 1.00 79.06 485 GLN A N 1
ATOM 3764 C CA . GLN A 1 485 ? -25.152 13.375 44.737 1.00 79.06 485 GLN A CA 1
ATOM 3765 C C . GLN A 1 485 ? -24.384 12.353 43.899 1.00 79.06 485 GLN A C 1
ATOM 3767 O O . GLN A 1 485 ? -24.958 11.360 43.467 1.00 79.06 485 GLN A O 1
ATOM 3772 N N . TYR A 1 486 ? -23.098 12.591 43.639 1.00 83.25 486 TYR A N 1
ATOM 3773 C CA . TYR A 1 486 ? -22.273 11.687 42.852 1.00 83.25 486 TYR A CA 1
ATOM 3774 C C . TYR A 1 486 ? -20.785 11.847 43.158 1.00 83.25 486 TYR A C 1
ATOM 3776 O O . TYR A 1 486 ? -20.336 12.881 43.657 1.00 83.25 486 TYR A O 1
ATOM 3784 N N . TYR A 1 487 ? -20.031 10.811 42.809 1.00 83.25 487 TYR A N 1
ATOM 3785 C CA . TYR A 1 487 ? -18.585 10.714 42.933 1.00 83.25 487 TYR A CA 1
ATOM 3786 C C . TYR A 1 487 ? -18.000 10.383 41.560 1.00 83.25 487 TYR A C 1
ATOM 3788 O O . TYR A 1 487 ? -18.359 9.364 40.973 1.00 83.25 487 TYR A O 1
ATOM 3796 N N . ASP A 1 488 ? -17.122 11.245 41.051 1.00 79.00 488 ASP A N 1
ATOM 3797 C CA . ASP A 1 488 ? -16.435 11.057 39.769 1.00 79.00 488 ASP A CA 1
ATOM 3798 C C . ASP A 1 488 ? -15.063 10.409 39.981 1.00 79.00 488 ASP A C 1
ATOM 3800 O O . ASP A 1 488 ? -14.312 10.802 40.872 1.00 79.00 488 ASP A O 1
ATOM 3804 N N . VAL A 1 489 ? -14.714 9.446 39.131 1.00 76.75 489 VAL A N 1
ATOM 3805 C CA . VAL A 1 489 ? -13.404 8.791 39.086 1.00 76.75 489 VAL A CA 1
ATOM 3806 C C . VAL A 1 489 ? -12.879 8.812 37.654 1.00 76.75 489 VAL A C 1
ATOM 3808 O O . VAL A 1 489 ? -13.558 8.384 36.722 1.00 76.75 489 VAL A O 1
ATOM 3811 N N . GLY A 1 490 ? -11.658 9.326 37.486 1.00 72.38 490 GLY A N 1
ATOM 3812 C CA . GLY A 1 490 ? -11.072 9.674 36.190 1.00 72.38 490 GLY A CA 1
ATOM 3813 C C . GLY A 1 490 ? -11.199 11.171 35.939 1.00 72.38 490 GLY A C 1
ATOM 3814 O O . GLY A 1 490 ? -10.340 11.953 36.348 1.00 72.38 490 GLY A O 1
ATOM 3815 N N . PHE A 1 491 ? -12.289 11.600 35.309 1.00 71.38 491 PHE A N 1
ATOM 3816 C CA . PHE A 1 491 ? -12.524 13.017 35.041 1.00 71.38 491 PHE A CA 1
ATOM 3817 C C . PHE A 1 491 ? -13.983 13.417 35.250 1.00 71.38 491 PHE A C 1
ATOM 3819 O O . PHE A 1 491 ? -14.905 12.626 35.056 1.00 71.38 491 PHE A O 1
ATOM 3826 N N . SER A 1 492 ? -14.161 14.681 35.625 1.00 68.88 492 SER A N 1
ATOM 3827 C CA . SER A 1 492 ? -15.451 15.350 35.795 1.00 68.88 492 SER A CA 1
ATOM 3828 C C . SER A 1 492 ? -15.658 16.359 34.673 1.00 68.88 492 SER A C 1
ATOM 3830 O O . SER A 1 492 ? -14.683 16.854 34.102 1.00 68.88 492 SER A O 1
ATOM 3832 N N . GLY A 1 493 ? -16.918 16.672 34.363 1.00 70.31 493 GLY A N 1
ATOM 3833 C CA . GLY A 1 493 ? -17.242 17.648 33.327 1.00 70.31 493 GLY A CA 1
ATOM 3834 C C . GLY A 1 493 ? -18.342 17.237 32.362 1.00 70.31 493 GLY A C 1
ATOM 3835 O O . GLY A 1 493 ? -19.131 16.336 32.653 1.00 70.31 493 GLY A O 1
ATOM 3836 N N . ASP A 1 494 ? -18.380 17.906 31.209 1.00 70.38 494 ASP A N 1
ATOM 3837 C CA . ASP A 1 494 ? -19.269 17.554 30.100 1.00 70.38 494 ASP A CA 1
ATOM 3838 C C . ASP A 1 494 ? -18.647 16.445 29.234 1.00 70.38 494 ASP A C 1
ATOM 3840 O O . ASP A 1 494 ? -17.584 16.618 28.634 1.00 70.38 494 ASP A O 1
ATOM 3844 N N . ARG A 1 495 ? -19.343 15.305 29.132 1.00 70.88 495 ARG A N 1
ATOM 3845 C CA . ARG A 1 495 ? -18.965 14.164 28.283 1.00 70.88 495 ARG A CA 1
ATOM 3846 C C . ARG A 1 495 ? -18.762 14.566 26.820 1.00 70.88 495 ARG A C 1
ATOM 3848 O O . ARG A 1 495 ? -17.945 13.946 26.143 1.00 70.88 495 ARG A O 1
ATOM 3855 N N . ALA A 1 496 ? -19.478 15.579 26.324 1.00 67.19 496 ALA A N 1
ATOM 3856 C CA . ALA A 1 496 ? -19.357 16.050 24.942 1.00 67.19 496 ALA A CA 1
ATOM 3857 C C . ALA A 1 496 ? -17.920 16.465 24.577 1.00 67.19 496 ALA A C 1
ATOM 3859 O O . ALA A 1 496 ? -17.507 16.350 23.424 1.00 67.19 496 ALA A O 1
ATOM 3860 N N . LEU A 1 497 ? -17.128 16.873 25.570 1.00 64.31 497 LEU A N 1
ATOM 3861 C CA . LEU A 1 497 ? -15.745 17.314 25.397 1.00 64.31 497 LEU A CA 1
ATOM 3862 C C . LEU A 1 497 ? -14.752 16.163 25.167 1.00 64.31 497 LEU A C 1
ATOM 3864 O O . LEU A 1 497 ? -13.604 16.409 24.799 1.00 64.31 497 LEU A O 1
ATOM 3868 N N . LEU A 1 498 ? -15.187 14.913 25.341 1.00 63.75 498 LEU A N 1
ATOM 3869 C CA . LEU A 1 498 ? -14.390 13.717 25.049 1.00 63.75 498 LEU A CA 1
ATOM 3870 C C . LEU A 1 498 ? -14.484 13.267 23.587 1.00 63.75 498 LEU A C 1
ATOM 3872 O O . LEU A 1 498 ? -13.770 12.355 23.168 1.00 63.75 498 LEU A O 1
ATOM 3876 N N . GLY A 1 499 ? -15.378 13.884 22.814 1.00 63.56 499 GLY A N 1
ATOM 3877 C CA . GLY A 1 499 ? -15.660 13.514 21.434 1.00 63.56 499 GLY A CA 1
ATOM 3878 C C . GLY A 1 499 ? -16.853 12.571 21.268 1.00 63.56 499 GLY A C 1
ATOM 3879 O O . GLY A 1 499 ? -17.302 11.885 22.187 1.00 63.56 499 GLY A O 1
ATOM 3880 N N . ASN A 1 500 ? -17.367 12.533 20.038 1.00 66.44 500 ASN A N 1
ATOM 3881 C CA . ASN A 1 500 ? -18.636 11.882 19.687 1.00 66.44 500 ASN A CA 1
ATOM 3882 C C . ASN A 1 500 ? -18.610 10.347 19.766 1.00 66.44 500 ASN A C 1
ATOM 3884 O O . ASN A 1 500 ? -19.666 9.712 19.770 1.00 66.44 500 ASN A O 1
ATOM 3888 N N . ASN A 1 501 ? -17.419 9.751 19.822 1.00 65.69 501 ASN A N 1
ATOM 3889 C CA . ASN A 1 501 ? -17.248 8.301 19.864 1.00 65.69 501 ASN A CA 1
ATOM 3890 C C . ASN A 1 501 ? -17.412 7.726 21.276 1.00 65.69 501 ASN A C 1
ATOM 3892 O O . ASN A 1 501 ? -17.642 6.525 21.415 1.00 65.69 501 ASN A O 1
ATOM 3896 N N . ILE A 1 502 ? -17.348 8.560 22.320 1.00 72.88 502 ILE A N 1
ATOM 3897 C CA . ILE A 1 502 ? -17.527 8.103 23.698 1.00 72.88 502 ILE A CA 1
ATOM 3898 C C . ILE A 1 502 ? -19.000 7.833 23.972 1.00 72.88 502 ILE A C 1
ATOM 3900 O O . ILE A 1 502 ? -19.871 8.688 23.783 1.00 72.88 502 ILE A O 1
ATOM 3904 N N . ARG A 1 503 ? -19.288 6.633 24.469 1.00 79.25 503 ARG A N 1
ATOM 3905 C CA . ARG A 1 503 ? -20.624 6.223 24.899 1.00 79.25 503 ARG A CA 1
ATOM 3906 C C . ARG A 1 503 ? -20.728 6.305 26.411 1.00 79.25 503 ARG A C 1
ATOM 3908 O O . ARG A 1 503 ? -19.726 6.276 27.121 1.00 79.25 503 ARG A O 1
ATOM 3915 N N . SER A 1 504 ? -21.956 6.433 26.893 1.00 84.00 504 SER A N 1
ATOM 3916 C CA . SER A 1 504 ? -22.264 6.300 28.308 1.00 84.00 504 SER A CA 1
ATOM 3917 C C . SER A 1 504 ? -23.313 5.222 28.518 1.00 84.00 504 SER A C 1
ATOM 3919 O O . SER A 1 504 ? -24.220 5.059 27.702 1.00 84.00 504 SER A O 1
ATOM 3921 N N . VAL A 1 505 ? -23.184 4.484 29.615 1.00 84.06 505 VAL A N 1
ATOM 3922 C CA . VAL A 1 505 ? -24.215 3.562 30.098 1.00 84.06 505 VAL A CA 1
ATOM 3923 C C . VAL A 1 505 ? -24.462 3.812 31.575 1.00 84.06 505 VAL A C 1
ATOM 3925 O O . VAL A 1 505 ? -23.549 4.214 32.295 1.00 84.06 505 VAL A O 1
ATOM 3928 N N . ARG A 1 506 ? -25.699 3.578 32.015 1.00 85.00 506 ARG A N 1
ATOM 3929 C CA . ARG A 1 506 ? -26.102 3.638 33.417 1.00 85.00 506 ARG A CA 1
ATOM 3930 C C . ARG A 1 506 ? -26.604 2.278 33.878 1.00 85.00 506 ARG A C 1
ATOM 3932 O O . ARG A 1 506 ? -27.404 1.657 33.185 1.00 85.00 506 ARG A O 1
ATOM 3939 N N . ALA A 1 507 ? -26.144 1.838 35.041 1.00 75.69 507 ALA A N 1
ATOM 3940 C CA . ALA A 1 507 ? -26.617 0.643 35.724 1.00 75.69 507 ALA A CA 1
ATOM 3941 C C . ALA A 1 507 ? -27.138 1.035 37.111 1.00 75.69 507 ALA A C 1
ATOM 3943 O O . ALA A 1 507 ? -26.406 1.621 37.906 1.00 75.69 507 ALA A O 1
ATOM 3944 N N . GLN A 1 508 ? -28.399 0.721 37.398 1.00 72.94 508 GLN A N 1
ATOM 3945 C CA . GLN A 1 508 ? -29.037 1.037 38.678 1.00 72.94 508 GLN A CA 1
ATOM 3946 C C . GLN A 1 508 ? -29.006 -0.166 39.619 1.00 72.94 508 GLN A C 1
ATOM 3948 O O . GLN A 1 508 ? -29.180 -1.306 39.187 1.00 72.94 508 GLN A O 1
ATOM 3953 N N . GLY A 1 509 ? -28.833 0.093 40.913 1.00 60.00 509 GLY A N 1
ATOM 3954 C CA . GLY A 1 509 ? -28.941 -0.904 41.969 1.00 60.00 509 GLY A CA 1
ATOM 3955 C C . GLY A 1 509 ? -29.650 -0.325 43.182 1.00 60.00 509 GLY A C 1
ATOM 3956 O O . GLY A 1 509 ? -29.105 0.518 43.892 1.00 60.00 509 GLY A O 1
ATOM 3957 N N . SER A 1 510 ? -30.855 -0.826 43.444 1.00 55.59 510 SER A N 1
ATOM 3958 C CA . SER A 1 510 ? -31.636 -0.472 44.626 1.00 55.59 510 SER A CA 1
ATOM 3959 C C . SER A 1 510 ? -31.613 -1.606 45.646 1.00 55.59 510 SER A C 1
ATOM 3961 O O . SER A 1 510 ? -31.984 -2.735 45.318 1.00 55.59 510 SER A O 1
ATOM 3963 N N . MET A 1 511 ? -31.268 -1.304 46.895 1.00 56.16 511 MET A N 1
ATOM 3964 C CA . MET A 1 511 ? -31.482 -2.195 48.035 1.00 56.16 511 MET A CA 1
ATOM 3965 C C . MET A 1 511 ? -32.609 -1.608 48.884 1.00 56.16 511 MET A C 1
ATOM 3967 O O . MET A 1 511 ? -32.492 -0.491 49.383 1.00 56.16 511 MET A O 1
ATOM 3971 N N . SER A 1 512 ? -33.722 -2.331 49.027 1.00 51.88 512 SER A N 1
ATOM 3972 C CA . SER A 1 512 ? -34.876 -1.900 49.829 1.00 51.88 512 SER A CA 1
ATOM 3973 C C . SER A 1 512 ? -35.122 -2.870 50.978 1.00 51.88 512 SER A C 1
ATOM 3975 O O . SER A 1 512 ? -34.929 -4.076 50.836 1.00 51.88 512 SER A O 1
ATOM 3977 N N . PHE A 1 513 ? -35.535 -2.337 52.129 1.00 51.59 513 PHE A N 1
ATOM 3978 C CA . PHE A 1 513 ? -35.792 -3.132 53.324 1.00 51.59 513 PHE A CA 1
ATOM 3979 C C . PHE A 1 513 ? -37.160 -2.811 53.922 1.00 51.59 513 PHE A C 1
ATOM 3981 O O . PHE A 1 513 ? -37.554 -1.648 54.016 1.00 51.59 513 PHE A O 1
ATOM 3988 N N . SER A 1 514 ? -37.852 -3.851 54.389 1.00 44.25 514 SER A N 1
ATOM 3989 C CA . SER A 1 514 ? -38.969 -3.739 55.324 1.00 44.25 514 SER A CA 1
ATOM 3990 C C . SER A 1 514 ? -38.538 -4.335 56.664 1.00 44.25 514 SER A C 1
ATOM 3992 O O . SER A 1 514 ? -38.378 -5.550 56.777 1.00 44.25 514 SER A O 1
ATOM 3994 N N . ALA A 1 515 ? -38.350 -3.501 57.686 1.00 44.00 515 ALA A N 1
ATOM 3995 C CA . ALA A 1 515 ? -38.037 -3.989 59.024 1.00 44.00 515 ALA A CA 1
ATOM 3996 C C . ALA A 1 515 ? -39.254 -4.688 59.638 1.00 44.00 515 ALA A C 1
ATOM 3998 O O . ALA A 1 515 ? -40.262 -4.038 59.914 1.00 44.00 515 ALA A O 1
ATOM 3999 N N . GLN A 1 516 ? -39.155 -5.992 59.902 1.00 43.41 516 GLN A N 1
ATOM 4000 C CA . GLN A 1 516 ? -40.010 -6.614 60.911 1.00 43.41 516 GLN A CA 1
ATOM 4001 C C . GLN A 1 516 ? -39.437 -6.291 62.297 1.00 43.41 516 GLN A C 1
ATOM 4003 O O . GLN A 1 516 ? -38.225 -6.302 62.509 1.00 43.41 516 GLN A O 1
ATOM 4008 N N . HIS A 1 517 ? -40.309 -5.935 63.240 1.00 38.31 517 HIS A N 1
ATOM 4009 C CA . HIS A 1 517 ? -39.917 -5.619 64.614 1.00 38.31 517 HIS A CA 1
ATOM 4010 C C . HIS A 1 517 ? -39.145 -6.800 65.236 1.00 38.31 517 HIS A C 1
ATOM 4012 O O . HIS A 1 517 ? -39.712 -7.876 65.403 1.00 38.31 517 HIS A O 1
ATOM 4018 N N . GLY A 1 518 ? -37.872 -6.589 65.597 1.00 49.12 518 GLY A N 1
ATOM 4019 C CA . GLY A 1 518 ? -37.076 -7.532 66.398 1.00 49.12 518 GLY A CA 1
ATOM 4020 C C . GLY A 1 518 ? -35.943 -8.288 65.690 1.00 49.12 518 GLY A C 1
ATOM 4021 O O . GLY A 1 518 ? -35.274 -9.082 66.344 1.00 49.12 518 GLY A O 1
ATOM 4022 N N . SER A 1 519 ? -35.682 -8.062 64.399 1.00 49.47 519 SER A N 1
ATOM 4023 C CA . SER A 1 519 ? -34.557 -8.695 63.687 1.00 49.47 519 SER A CA 1
ATOM 4024 C C . SER A 1 519 ? -33.219 -7.967 63.899 1.00 49.47 519 SER A C 1
ATOM 4026 O O . SER A 1 519 ? -33.171 -6.736 63.907 1.00 49.47 519 SER A O 1
ATOM 4028 N N . VAL A 1 520 ? -32.127 -8.731 64.037 1.00 51.84 520 VAL A N 1
ATOM 4029 C CA . VAL A 1 520 ? -30.741 -8.225 64.057 1.00 51.84 520 VAL A CA 1
ATOM 4030 C C . VAL A 1 520 ? -30.432 -7.565 62.708 1.00 51.84 520 VAL A C 1
ATOM 4032 O O . VAL A 1 520 ? -30.746 -8.125 61.660 1.00 51.84 520 VAL A O 1
ATOM 4035 N N . PHE A 1 521 ? -29.859 -6.360 62.729 1.00 54.41 521 PHE A N 1
ATOM 4036 C CA . PHE A 1 521 ? -29.516 -5.605 61.523 1.00 54.41 521 PHE A CA 1
ATOM 4037 C C . PHE A 1 521 ? -28.332 -6.266 60.800 1.00 54.41 521 PHE A C 1
ATOM 4039 O O . PHE A 1 521 ? -27.200 -6.172 61.268 1.00 54.41 521 PHE A O 1
ATOM 4046 N N . GLU A 1 522 ? -28.578 -6.936 59.675 1.00 55.84 522 GLU A N 1
ATOM 4047 C CA . GLU A 1 522 ? -27.513 -7.446 58.804 1.00 55.84 522 GLU A CA 1
ATOM 4048 C C . GLU A 1 522 ? -27.130 -6.402 57.744 1.00 55.84 522 GLU A C 1
ATOM 4050 O O . GLU A 1 522 ? -27.998 -5.767 57.143 1.00 55.84 522 GLU A O 1
ATOM 4055 N N . HIS A 1 523 ? -25.826 -6.238 57.497 1.00 62.94 523 HIS A N 1
ATOM 4056 C CA . HIS A 1 523 ? -25.326 -5.427 56.385 1.00 62.94 523 HIS A CA 1
ATOM 4057 C C . HIS A 1 523 ? -25.676 -6.100 55.057 1.00 62.94 523 HIS A C 1
ATOM 4059 O O . HIS A 1 523 ? -25.277 -7.242 54.812 1.00 62.94 523 HIS A O 1
ATOM 4065 N N . GLN A 1 524 ? -26.378 -5.386 54.178 1.00 64.56 524 GLN A N 1
ATOM 4066 C CA . GLN A 1 524 ? -26.654 -5.869 52.829 1.00 64.56 524 GLN A CA 1
ATOM 4067 C C . GLN A 1 524 ? -25.577 -5.406 51.860 1.00 64.56 524 GLN A C 1
ATOM 4069 O O . GLN A 1 524 ? -25.131 -4.262 51.919 1.00 64.56 524 GLN A O 1
ATOM 4074 N N . LYS A 1 525 ? -25.175 -6.308 50.963 1.00 73.88 525 LYS A N 1
ATOM 4075 C CA . LYS A 1 525 ? -24.181 -6.045 49.924 1.00 73.88 525 LYS A CA 1
ATOM 4076 C C . LYS A 1 525 ? -24.831 -6.167 48.557 1.00 73.88 525 LYS A C 1
ATOM 4078 O O . LYS A 1 525 ? -25.446 -7.185 48.251 1.00 73.88 525 LYS A O 1
ATOM 4083 N N . GLY A 1 526 ? -24.642 -5.144 47.740 1.00 77.69 526 GLY A N 1
ATOM 4084 C CA . GLY A 1 526 ? -25.002 -5.131 46.332 1.00 77.69 526 GLY A CA 1
ATOM 4085 C C . GLY A 1 526 ? -23.761 -4.999 45.459 1.00 77.69 526 GLY A C 1
ATOM 4086 O O . GLY A 1 526 ? -22.655 -4.719 45.933 1.00 77.69 526 GLY A O 1
ATOM 4087 N N . THR A 1 527 ? -23.938 -5.197 44.158 1.00 81.88 527 THR A N 1
ATOM 4088 C CA . THR A 1 527 ? -22.851 -5.064 43.193 1.00 81.88 527 THR A CA 1
ATOM 4089 C C . THR A 1 527 ? -23.362 -4.450 41.901 1.00 81.88 527 THR A C 1
ATOM 4091 O O . THR A 1 527 ? -24.318 -4.952 41.316 1.00 81.88 527 THR A O 1
ATOM 4094 N N . LEU A 1 528 ? -22.700 -3.390 41.449 1.00 84.38 528 LEU A N 1
ATOM 4095 C CA . LEU A 1 528 ? -22.878 -2.793 40.130 1.00 84.38 528 LEU A CA 1
ATOM 4096 C C . LEU A 1 528 ? -21.690 -3.190 39.255 1.00 84.38 528 LEU A C 1
ATOM 4098 O O . LEU A 1 528 ? -20.563 -3.293 39.742 1.00 84.38 528 LEU A O 1
ATOM 4102 N N . ARG A 1 529 ? -21.930 -3.450 37.971 1.00 85.25 529 ARG A N 1
ATOM 4103 C CA . ARG A 1 529 ? -20.903 -3.940 37.044 1.00 85.25 529 ARG A CA 1
ATOM 4104 C C . ARG A 1 529 ? -20.955 -3.185 35.727 1.00 85.25 529 ARG A C 1
ATOM 4106 O O . ARG A 1 529 ? -22.011 -2.715 35.310 1.00 85.25 529 ARG A O 1
ATOM 4113 N N . PHE A 1 530 ? -19.808 -3.138 35.065 1.00 82.06 530 PHE A N 1
ATOM 4114 C CA . PHE A 1 530 ? -19.700 -2.813 33.651 1.00 82.06 530 PHE A CA 1
ATOM 4115 C C . PHE A 1 530 ? -18.866 -3.893 32.944 1.00 82.06 530 PHE A C 1
ATOM 4117 O O . PHE A 1 530 ? -17.869 -4.325 33.529 1.00 82.06 530 PHE A O 1
ATOM 4124 N N . PRO A 1 531 ? -19.228 -4.294 31.714 1.00 76.62 531 PRO A N 1
ATOM 4125 C CA . PRO A 1 531 ? -20.489 -3.966 31.047 1.00 76.62 531 PRO A CA 1
ATOM 4126 C C . PRO A 1 531 ? -21.689 -4.650 31.743 1.00 76.62 531 PRO A C 1
ATOM 4128 O O . PRO A 1 531 ? -21.501 -5.658 32.427 1.00 76.62 531 PRO A O 1
ATOM 4131 N N . PRO A 1 532 ? -22.915 -4.099 31.645 1.00 74.12 532 PRO A N 1
ATOM 4132 C CA . PRO A 1 532 ? -24.100 -4.713 32.252 1.00 74.12 532 PRO A CA 1
ATOM 4133 C C . PRO A 1 532 ? -24.577 -5.963 31.492 1.00 74.12 532 PRO A C 1
ATOM 4135 O O . PRO A 1 532 ? -25.225 -6.826 32.079 1.00 74.12 532 PRO A O 1
ATOM 4138 N N . ASP A 1 533 ? -24.239 -6.070 30.207 1.00 75.00 533 ASP A N 1
ATOM 4139 C CA . ASP A 1 533 ? -24.494 -7.224 29.347 1.00 75.00 533 ASP A CA 1
ATOM 4140 C C . ASP A 1 533 ? -23.384 -7.366 28.289 1.00 75.00 533 ASP A C 1
ATOM 4142 O O . ASP A 1 533 ? -22.493 -6.525 28.178 1.00 75.00 533 ASP A O 1
ATOM 4146 N N . THR A 1 534 ? -23.425 -8.441 27.503 1.00 66.31 534 THR A N 1
ATOM 4147 C CA . THR A 1 534 ? -22.395 -8.774 26.507 1.00 66.31 534 THR A CA 1
ATOM 4148 C C . THR A 1 534 ? -22.461 -7.943 25.221 1.00 66.31 534 THR A C 1
ATOM 4150 O O . THR A 1 534 ? -21.569 -8.065 24.386 1.00 66.31 534 THR A O 1
ATOM 4153 N N . SER A 1 535 ? -23.489 -7.107 25.029 1.00 66.44 535 SER A N 1
ATOM 4154 C CA . SER A 1 535 ? -23.607 -6.222 23.859 1.00 66.44 535 SER A CA 1
ATOM 4155 C C . SER A 1 535 ? -22.752 -4.960 23.981 1.00 66.44 535 SER A C 1
ATOM 4157 O O . SER A 1 535 ? -22.521 -4.261 22.993 1.00 66.44 535 SER A O 1
ATOM 4159 N N . MET A 1 536 ? -22.267 -4.671 25.191 1.00 70.56 536 MET A N 1
ATOM 4160 C CA . MET A 1 536 ? -21.414 -3.531 25.483 1.00 70.56 536 MET A CA 1
ATOM 4161 C C . MET A 1 536 ? -20.004 -4.007 25.792 1.00 70.56 536 MET A C 1
ATOM 4163 O O . MET A 1 536 ? -19.782 -4.851 26.654 1.00 70.56 536 MET A O 1
ATOM 4167 N N . TYR A 1 537 ? -19.033 -3.427 25.103 1.00 69.94 537 TYR A N 1
ATOM 4168 C CA . TYR A 1 537 ? -17.626 -3.687 25.348 1.00 69.94 537 TYR A CA 1
ATOM 4169 C C . TYR A 1 537 ? -16.852 -2.411 25.051 1.00 69.94 537 TYR A C 1
ATOM 4171 O O . TYR A 1 537 ? -17.139 -1.721 24.070 1.00 69.94 537 TYR A O 1
ATOM 4179 N N . GLY A 1 538 ? -15.932 -2.025 25.932 1.00 72.44 538 GLY A N 1
ATOM 4180 C CA . GLY A 1 538 ? -15.309 -0.720 25.794 1.00 72.44 538 GLY A CA 1
ATOM 4181 C C . GLY A 1 538 ? -14.274 -0.368 26.843 1.00 72.44 538 GLY A C 1
ATOM 4182 O O . GLY A 1 538 ? -14.362 -0.833 27.973 1.00 72.44 538 GLY A O 1
ATOM 4183 N N . LEU A 1 539 ? -13.322 0.490 26.479 1.00 73.56 539 LEU A N 1
ATOM 4184 C CA . LEU A 1 539 ? -12.325 1.031 27.395 1.00 73.56 539 LEU A CA 1
ATOM 4185 C C . LEU A 1 539 ? -12.978 2.046 28.335 1.00 73.56 539 LEU A C 1
ATOM 4187 O O . LEU A 1 539 ? -13.471 3.075 27.874 1.00 73.56 539 LEU A O 1
ATOM 4191 N N . ILE A 1 540 ? -12.964 1.784 29.640 1.00 78.94 540 ILE A N 1
ATOM 4192 C CA . ILE A 1 540 ? -13.507 2.698 30.648 1.00 78.94 540 ILE A CA 1
ATOM 4193 C C . ILE A 1 540 ? -12.596 3.924 30.758 1.00 78.94 540 ILE A C 1
ATOM 4195 O O . ILE A 1 540 ? -11.412 3.801 31.079 1.00 78.94 540 ILE A O 1
ATOM 4199 N N . LEU A 1 541 ? -13.156 5.108 30.516 1.00 75.75 541 LEU A N 1
ATOM 4200 C CA . LEU A 1 541 ? -12.434 6.382 30.582 1.00 75.75 541 LEU A CA 1
ATOM 4201 C C . LEU A 1 541 ? -12.800 7.191 31.829 1.00 75.75 541 LEU A C 1
ATOM 4203 O O . LEU A 1 541 ? -11.944 7.863 32.396 1.00 75.75 541 LEU A O 1
ATOM 4207 N N . SER A 1 542 ? -14.063 7.135 32.253 1.00 80.69 542 SER A N 1
ATOM 4208 C CA . SER A 1 542 ? -14.536 7.761 33.489 1.00 80.69 542 SER A CA 1
ATOM 4209 C C . SER A 1 542 ? -15.701 6.977 34.072 1.00 80.69 542 SER A C 1
ATOM 4211 O O . SER A 1 542 ? -16.452 6.305 33.355 1.00 80.69 542 SER A O 1
ATOM 4213 N N . VAL A 1 543 ? -15.830 7.060 35.390 1.00 84.44 543 VAL A N 1
ATOM 4214 C CA . VAL A 1 543 ? -16.889 6.425 36.159 1.00 84.44 543 VAL A CA 1
ATOM 4215 C C . VAL A 1 543 ? -17.507 7.453 37.090 1.00 84.44 543 VAL A C 1
ATOM 4217 O O . VAL A 1 543 ? -16.795 8.134 37.820 1.00 84.44 543 VAL A O 1
ATOM 4220 N N . ARG A 1 544 ? -18.836 7.514 37.110 1.00 87.69 544 ARG A N 1
ATOM 4221 C CA . ARG A 1 544 ? -19.608 8.324 38.044 1.00 87.69 544 ARG A CA 1
ATOM 4222 C C . ARG A 1 544 ? -20.517 7.428 38.875 1.00 87.69 544 ARG A C 1
ATOM 4224 O O . ARG A 1 544 ? -21.385 6.743 38.340 1.00 87.69 544 ARG A O 1
ATOM 4231 N N . VAL A 1 545 ? -20.319 7.442 40.188 1.00 86.94 545 VAL A N 1
ATOM 4232 C CA . VAL A 1 545 ? -21.138 6.706 41.158 1.00 86.94 545 VAL A CA 1
ATOM 4233 C C . VAL A 1 545 ? -22.127 7.682 41.785 1.00 86.94 545 VAL A C 1
ATOM 4235 O O . VAL A 1 545 ? -21.723 8.581 42.514 1.00 86.94 545 VAL A O 1
ATOM 4238 N N . HIS A 1 546 ? -23.412 7.533 41.485 1.00 84.69 546 HIS A N 1
ATOM 4239 C CA . HIS A 1 546 ? -24.495 8.385 41.975 1.00 84.69 546 HIS A CA 1
ATOM 4240 C C . HIS A 1 546 ? -25.108 7.811 43.252 1.00 84.69 546 HIS A C 1
ATOM 4242 O O . HIS A 1 546 ? -25.503 6.645 43.273 1.00 84.69 546 HIS A O 1
ATOM 4248 N N . ASP A 1 547 ? -25.255 8.651 44.275 1.00 83.25 547 ASP A N 1
ATOM 4249 C CA . ASP A 1 547 ? -26.144 8.405 45.410 1.00 83.25 547 ASP A CA 1
ATOM 4250 C C . ASP A 1 547 ? -27.517 9.013 45.089 1.00 83.25 547 ASP A C 1
ATOM 4252 O O . ASP A 1 547 ? -27.740 10.220 45.214 1.00 83.25 547 ASP A O 1
ATOM 4256 N N . ILE A 1 548 ? -28.446 8.165 44.643 1.00 78.06 548 ILE A N 1
ATOM 4257 C CA . ILE A 1 548 ? -29.803 8.582 44.255 1.00 78.06 548 ILE A CA 1
ATOM 4258 C C . ILE A 1 548 ? -30.700 8.714 45.490 1.00 78.06 548 ILE A C 1
ATOM 4260 O O . ILE A 1 548 ? -31.738 9.374 45.456 1.00 78.06 548 ILE A O 1
ATOM 4264 N N . TRP A 1 549 ? -30.324 8.084 46.599 1.00 72.94 549 TRP A N 1
ATOM 4265 C CA . TRP A 1 549 ? -31.138 8.085 47.803 1.00 72.94 549 TRP A CA 1
ATOM 4266 C C . TRP A 1 549 ? -31.129 9.459 48.489 1.00 72.94 549 TRP A C 1
ATOM 4268 O O . TRP A 1 549 ? -32.148 9.885 49.034 1.00 72.94 549 TRP A O 1
ATOM 4278 N N . GLY A 1 550 ? -30.009 10.189 48.407 1.00 62.16 550 GLY A N 1
ATOM 4279 C CA . GLY A 1 550 ? -29.935 11.625 48.700 1.00 62.16 550 GLY A CA 1
ATOM 4280 C C . GLY A 1 550 ? -30.101 12.022 50.176 1.00 62.16 550 GLY A C 1
ATOM 4281 O O . GLY A 1 550 ? -30.067 13.214 50.491 1.00 62.16 550 GLY A O 1
ATOM 4282 N N . ASP A 1 551 ? -30.255 11.059 51.093 1.00 65.81 551 ASP A N 1
ATOM 4283 C CA . ASP A 1 551 ? -30.296 11.311 52.543 1.00 65.81 551 ASP A CA 1
ATOM 4284 C C . ASP A 1 551 ? -28.897 11.478 53.162 1.00 65.81 551 ASP A C 1
ATOM 4286 O O . ASP A 1 551 ? -28.757 12.125 54.207 1.00 65.81 551 ASP A O 1
ATOM 4290 N N . GLY A 1 552 ? -27.864 10.999 52.457 1.00 58.41 552 GLY A N 1
ATOM 4291 C CA . GLY A 1 552 ? -26.468 11.316 52.701 1.00 58.41 552 GLY A CA 1
ATOM 4292 C C . GLY A 1 552 ? -25.785 10.592 53.851 1.00 58.41 552 GLY A C 1
ATOM 4293 O O . GLY A 1 552 ? -24.764 11.104 54.315 1.00 58.41 552 GLY A O 1
ATOM 4294 N N . THR A 1 553 ? -26.362 9.509 54.389 1.00 59.31 553 THR A N 1
ATOM 4295 C CA . THR A 1 553 ? -25.817 8.891 55.616 1.00 59.31 553 THR A CA 1
ATOM 4296 C C . THR A 1 553 ? -25.859 7.362 55.697 1.00 59.31 553 THR A C 1
ATOM 4298 O O . THR A 1 553 ? -25.418 6.842 56.714 1.00 59.31 553 THR A O 1
ATOM 4301 N N . ASN A 1 554 ? -26.398 6.627 54.712 1.00 67.19 554 ASN A N 1
ATOM 4302 C CA . ASN A 1 554 ? -26.784 5.215 54.933 1.00 67.19 554 ASN A CA 1
ATOM 4303 C C . ASN A 1 554 ? -26.219 4.194 53.927 1.00 67.19 554 ASN A C 1
ATOM 4305 O O . ASN A 1 554 ? -26.745 3.083 53.815 1.00 67.19 554 ASN A O 1
ATOM 4309 N N . GLY A 1 555 ? -25.155 4.528 53.198 1.00 76.94 555 GLY A N 1
ATOM 4310 C CA . GLY A 1 555 ? -24.501 3.556 52.329 1.00 76.94 555 GLY A CA 1
ATOM 4311 C C . GLY A 1 555 ? -23.083 3.931 51.935 1.00 76.94 555 GLY A C 1
ATOM 4312 O O . GLY A 1 555 ? -22.720 5.107 51.912 1.00 76.94 555 GLY A O 1
ATOM 4313 N N . SER A 1 556 ? -22.309 2.908 51.596 1.00 83.44 556 SER A N 1
ATOM 4314 C CA . SER A 1 556 ? -20.914 3.027 51.187 1.00 83.44 556 SER A CA 1
ATOM 4315 C C . SER A 1 556 ? -20.671 2.235 49.916 1.00 83.44 556 SER A C 1
ATOM 4317 O O . SER A 1 556 ? -21.331 1.225 49.667 1.00 83.44 556 SER A O 1
ATOM 4319 N N . TRP A 1 557 ? -19.696 2.660 49.125 1.00 85.44 557 TRP A N 1
ATOM 4320 C CA . TRP A 1 557 ? -19.302 1.972 47.902 1.00 85.44 557 TRP A CA 1
ATOM 4321 C C . TRP A 1 557 ? -17.787 1.794 47.826 1.00 85.44 557 TRP A C 1
ATOM 4323 O O . TRP A 1 557 ? -17.037 2.499 48.496 1.00 85.44 557 TRP A O 1
ATOM 4333 N N . LYS A 1 558 ? -17.319 0.834 47.030 1.00 84.94 558 LYS A N 1
ATOM 4334 C CA . LYS A 1 558 ? -15.899 0.688 46.686 1.00 84.94 558 LYS A CA 1
ATOM 4335 C C . LYS A 1 558 ? -15.717 0.015 45.336 1.00 84.94 558 LYS A C 1
ATOM 4337 O O . LYS A 1 558 ? -16.526 -0.836 44.963 1.00 84.94 558 LYS A O 1
ATOM 4342 N N . PHE A 1 559 ? -14.626 0.326 44.643 1.00 80.06 559 PHE A N 1
ATOM 4343 C CA . PHE A 1 559 ? -14.204 -0.471 43.495 1.00 80.06 559 PHE A CA 1
ATOM 4344 C C . PHE A 1 559 ? -13.464 -1.731 43.953 1.00 80.06 559 PHE A C 1
ATOM 4346 O O . PHE A 1 559 ? -12.802 -1.746 44.992 1.00 80.06 559 PHE A O 1
ATOM 4353 N N . THR A 1 560 ? -13.538 -2.801 43.163 1.00 76.62 560 THR A N 1
ATOM 4354 C CA . THR A 1 560 ? -12.704 -4.001 43.372 1.00 76.62 560 THR A CA 1
ATOM 4355 C C . THR A 1 560 ? -11.288 -3.856 42.804 1.00 76.62 560 THR A C 1
ATOM 4357 O O . THR A 1 560 ? -10.454 -4.738 42.993 1.00 76.62 560 THR A O 1
ATOM 4360 N N . GLY A 1 561 ? -11.020 -2.761 42.093 1.00 72.19 561 GLY A N 1
ATOM 4361 C CA . GLY A 1 561 ? -9.739 -2.397 41.496 1.00 72.19 561 GLY A CA 1
ATOM 4362 C C . GLY A 1 561 ? -9.889 -1.122 40.666 1.00 72.19 561 GLY A C 1
ATOM 4363 O O . GLY A 1 561 ? -11.002 -0.639 40.481 1.00 72.19 561 GLY A O 1
ATOM 4364 N N . ASN A 1 562 ? -8.788 -0.573 40.152 1.00 73.00 562 ASN A N 1
ATOM 4365 C CA . ASN A 1 562 ? -8.858 0.632 39.327 1.00 73.00 562 ASN A CA 1
ATOM 4366 C C . ASN A 1 562 ? -9.623 0.344 38.015 1.00 73.00 562 ASN A C 1
ATOM 4368 O O . ASN A 1 562 ? -9.146 -0.469 37.219 1.00 73.00 562 ASN A O 1
ATOM 4372 N N . PRO A 1 563 ? -10.783 0.989 37.779 1.00 75.44 563 PRO A N 1
ATOM 4373 C CA . PRO A 1 563 ? -11.602 0.720 36.604 1.00 75.44 563 PRO A CA 1
ATOM 4374 C C . PRO A 1 563 ? -11.058 1.390 35.337 1.00 75.44 563 PRO A C 1
ATOM 4376 O O . PRO A 1 563 ? -11.396 0.970 34.235 1.00 75.44 563 PRO A O 1
ATOM 4379 N N . LEU A 1 564 ? -10.224 2.425 35.465 1.00 75.56 564 LEU A N 1
ATOM 4380 C CA . LEU A 1 564 ? -9.778 3.238 34.338 1.00 75.56 564 LEU A CA 1
ATOM 4381 C C . LEU A 1 564 ? -8.829 2.446 33.442 1.00 75.56 564 LEU A C 1
ATOM 4383 O O . LEU A 1 564 ? -7.851 1.839 33.896 1.00 75.56 564 LEU A O 1
ATOM 4387 N N . GLY A 1 565 ? -9.145 2.450 32.150 1.00 66.94 565 GLY A N 1
ATOM 4388 C CA . GLY A 1 565 ? -8.430 1.680 31.146 1.00 66.94 565 GLY A CA 1
ATOM 4389 C C . GLY A 1 565 ? -8.701 0.177 31.165 1.00 66.94 565 GLY A C 1
ATOM 4390 O O . GLY A 1 565 ? -8.043 -0.564 30.436 1.00 66.94 565 GLY A O 1
ATOM 4391 N N . GLN A 1 566 ? -9.648 -0.284 31.983 1.00 73.00 566 GLN A N 1
ATOM 4392 C CA . GLN A 1 566 ? -10.147 -1.655 31.935 1.00 73.00 566 GLN A CA 1
ATOM 4393 C C . GLN A 1 566 ? -11.359 -1.742 31.003 1.00 73.00 566 GLN A C 1
ATOM 4395 O O . GLN A 1 566 ? -11.983 -0.733 30.675 1.00 73.00 566 GLN A O 1
ATOM 4400 N N . THR A 1 567 ? -11.702 -2.957 30.576 1.00 72.31 567 THR A N 1
ATOM 4401 C CA . THR A 1 567 ? -12.913 -3.225 29.777 1.00 72.31 567 THR A CA 1
ATOM 4402 C C . THR A 1 567 ? -14.096 -3.692 30.614 1.00 72.31 567 THR A C 1
ATOM 4404 O O . THR A 1 567 ? -15.217 -3.800 30.123 1.00 72.31 567 THR A O 1
ATOM 4407 N N . SER A 1 568 ? -13.850 -3.937 31.899 1.00 78.38 568 SER A N 1
ATOM 4408 C CA . SER A 1 568 ? -14.855 -4.318 32.875 1.00 78.38 568 SER A CA 1
ATOM 4409 C C . SER A 1 568 ? -14.494 -3.780 34.250 1.00 78.38 568 SER A C 1
ATOM 4411 O O . SER A 1 568 ? -13.312 -3.645 34.571 1.00 78.38 568 SER A O 1
ATOM 4413 N N . MET A 1 569 ? -15.495 -3.550 35.087 1.00 82.25 569 MET A N 1
ATOM 4414 C CA . MET A 1 569 ? -15.291 -3.206 36.490 1.00 82.25 569 MET A CA 1
ATOM 4415 C C . MET A 1 569 ? -16.439 -3.695 37.365 1.00 82.25 569 MET A C 1
ATOM 4417 O O . MET A 1 569 ? -17.532 -4.005 36.884 1.00 82.25 569 MET A O 1
ATOM 4421 N N . GLU A 1 570 ? -16.185 -3.703 38.668 1.00 84.75 570 GLU A N 1
ATOM 4422 C CA . GLU A 1 570 ? -17.160 -4.016 39.698 1.00 84.75 570 GLU A CA 1
ATOM 4423 C C . GLU A 1 570 ? -17.114 -2.943 40.796 1.00 84.75 570 GLU A C 1
ATOM 4425 O O . GLU A 1 570 ? -16.043 -2.588 41.298 1.00 84.75 570 GLU A O 1
ATOM 4430 N N . VAL A 1 571 ? -18.292 -2.445 41.171 1.00 85.56 571 VAL A N 1
ATOM 4431 C CA . VAL A 1 571 ? -18.506 -1.571 42.326 1.00 85.56 571 VAL A CA 1
ATOM 4432 C C . VAL A 1 571 ? -19.332 -2.330 43.345 1.00 85.56 571 VAL A C 1
ATOM 4434 O O . VAL A 1 571 ? -20.465 -2.727 43.075 1.00 85.56 571 VAL A O 1
ATOM 4437 N N . GLN A 1 572 ? -18.773 -2.525 44.530 1.00 86.31 572 GLN A N 1
ATOM 4438 C CA . GLN A 1 572 ? -19.499 -3.086 45.659 1.00 86.31 572 GLN A CA 1
ATOM 4439 C C . GLN A 1 572 ? -20.179 -1.955 46.410 1.00 86.31 572 GLN A C 1
ATOM 4441 O O . GLN A 1 572 ? -19.551 -0.936 46.680 1.00 86.31 572 GLN A O 1
ATOM 4446 N N . ILE A 1 573 ? -21.446 -2.150 46.759 1.00 85.69 573 ILE A N 1
ATOM 4447 C CA . ILE A 1 573 ? -22.228 -1.213 47.564 1.00 85.69 573 ILE A CA 1
ATOM 4448 C C . ILE A 1 573 ? -22.686 -1.912 48.840 1.00 85.69 573 ILE A C 1
ATOM 4450 O O . ILE A 1 573 ? -22.960 -3.112 48.835 1.00 85.69 573 ILE A O 1
ATOM 4454 N N . THR A 1 574 ? -22.767 -1.173 49.936 1.00 82.25 574 THR A N 1
ATOM 4455 C CA . THR A 1 574 ? -23.291 -1.654 51.214 1.00 82.25 574 THR A CA 1
ATOM 4456 C C . THR A 1 574 ? -24.205 -0.605 51.823 1.00 82.25 574 THR A C 1
ATOM 4458 O O . THR A 1 574 ? -23.992 0.587 51.608 1.00 82.25 574 THR A O 1
ATOM 4461 N N . SER A 1 575 ? -25.214 -1.037 52.575 1.00 77.19 575 SER A N 1
ATOM 4462 C CA . SER A 1 575 ? -26.019 -0.149 53.419 1.00 77.19 575 SER A CA 1
ATOM 4463 C C . SER A 1 575 ? -25.715 -0.377 54.897 1.00 77.19 575 SER A C 1
ATOM 4465 O O . SER A 1 575 ? -25.431 -1.506 55.317 1.00 77.19 575 SER A O 1
ATOM 4467 N N . ASP A 1 576 ? -25.805 0.694 55.681 1.00 66.31 576 ASP A N 1
ATOM 4468 C CA . ASP A 1 576 ? -25.684 0.634 57.136 1.00 66.31 576 ASP A CA 1
ATOM 4469 C C . ASP A 1 576 ? -27.071 0.667 57.786 1.00 66.31 576 ASP A C 1
ATOM 4471 O O . ASP A 1 576 ? -27.875 1.566 57.537 1.00 66.31 576 ASP A O 1
ATOM 4475 N N . LEU A 1 577 ? -27.331 -0.314 58.663 1.00 59.00 577 LEU A N 1
ATOM 4476 C CA . LEU A 1 577 ? -28.571 -0.468 59.441 1.00 59.00 577 LEU A CA 1
ATOM 4477 C C . LEU A 1 577 ? -29.842 -0.627 58.563 1.00 59.00 577 LEU A C 1
ATOM 4479 O O . LEU A 1 577 ? -29.769 -0.680 57.343 1.00 59.00 577 LEU A O 1
ATOM 4483 N N . ALA A 1 578 ? -31.026 -0.796 59.176 1.00 54.41 578 ALA A N 1
ATOM 4484 C CA . ALA A 1 578 ? -32.312 -1.167 58.533 1.00 54.41 578 ALA A CA 1
ATOM 4485 C C . ALA A 1 578 ? -32.910 -0.171 57.509 1.00 54.41 578 ALA A C 1
ATOM 4487 O O . ALA A 1 578 ? -34.131 -0.110 57.341 1.00 54.41 578 ALA A O 1
ATOM 4488 N N . ARG A 1 579 ? -32.098 0.640 56.834 1.00 59.12 579 ARG A N 1
ATOM 4489 C CA . ARG A 1 579 ? -32.546 1.542 55.774 1.00 59.12 579 ARG A CA 1
ATOM 4490 C C . ARG A 1 579 ? -31.962 1.093 54.441 1.00 59.12 579 ARG A C 1
ATOM 4492 O O . ARG A 1 579 ? -30.820 0.656 54.362 1.00 59.12 579 ARG A O 1
ATOM 4499 N N . GLY A 1 580 ? -32.796 1.157 53.408 1.00 63.75 580 GLY A N 1
ATOM 4500 C CA . GLY A 1 580 ? -32.367 0.894 52.041 1.00 63.75 580 GLY A CA 1
ATOM 4501 C C . GLY A 1 580 ? -31.390 1.957 51.537 1.00 63.75 580 GLY A C 1
ATOM 4502 O O . GLY A 1 580 ? -31.270 3.033 52.119 1.00 63.75 580 GLY A O 1
ATOM 4503 N N . THR A 1 581 ? -30.718 1.655 50.433 1.00 71.94 581 THR A N 1
ATOM 4504 C CA . THR A 1 581 ? -29.849 2.587 49.706 1.00 71.94 581 THR A CA 1
ATOM 4505 C C . THR A 1 581 ? -30.067 2.401 48.206 1.00 71.94 581 THR A C 1
ATOM 4507 O O . THR A 1 581 ? -30.479 1.322 47.765 1.00 71.94 581 THR A O 1
ATOM 4510 N N . ASN A 1 582 ? -29.828 3.441 47.412 1.00 76.31 582 ASN A N 1
ATOM 4511 C CA . ASN A 1 582 ? -30.015 3.391 45.966 1.00 76.31 582 ASN A CA 1
ATOM 4512 C C . ASN A 1 582 ? -28.841 4.064 45.264 1.00 76.31 582 ASN A C 1
ATOM 4514 O O . ASN A 1 582 ? -28.651 5.274 45.392 1.00 76.31 582 ASN A O 1
ATOM 4518 N N . TRP A 1 583 ? -28.078 3.263 44.526 1.00 82.81 583 TRP A N 1
ATOM 4519 C CA . TRP A 1 583 ? -26.881 3.700 43.822 1.00 82.81 583 TRP A CA 1
ATOM 4520 C C . TRP A 1 583 ? -27.052 3.495 42.321 1.00 82.81 583 TRP A C 1
ATOM 4522 O O . TRP A 1 583 ? -27.632 2.504 41.874 1.00 82.81 583 TRP A O 1
ATOM 4532 N N . GLU A 1 584 ? -26.506 4.409 41.530 1.00 86.50 584 GLU A N 1
ATOM 4533 C CA . GLU A 1 584 ? -26.395 4.250 40.080 1.00 86.50 584 GLU A CA 1
ATOM 4534 C C . GLU A 1 584 ? -24.948 4.411 39.645 1.00 86.50 584 GLU A C 1
ATOM 4536 O O . GLU A 1 584 ? -24.226 5.290 40.103 1.00 86.50 584 GLU A O 1
ATOM 4541 N N . LEU A 1 585 ? -24.526 3.539 38.741 1.00 88.12 585 LEU A N 1
ATOM 4542 C CA . LEU A 1 585 ? -23.216 3.556 38.128 1.00 88.12 585 LEU A CA 1
ATOM 4543 C C . LEU A 1 585 ? -23.357 4.081 36.707 1.00 88.12 585 LEU A C 1
ATOM 4545 O O . LEU A 1 585 ? -23.957 3.421 35.863 1.00 88.12 585 LEU A O 1
ATOM 4549 N N . GLU A 1 586 ? -22.788 5.245 36.436 1.00 88.81 586 GLU A N 1
ATOM 4550 C CA . GLU A 1 586 ? -22.629 5.780 35.093 1.00 88.81 586 GLU A CA 1
ATOM 4551 C C . GLU A 1 586 ? -21.190 5.556 34.620 1.00 88.81 586 GLU A C 1
ATOM 4553 O O . GLU A 1 586 ? -20.232 5.896 35.310 1.00 88.81 586 GLU A O 1
ATOM 4558 N N . VAL A 1 587 ? -21.031 4.971 33.437 1.00 86.88 587 VAL A N 1
ATOM 4559 C CA . VAL A 1 587 ? -19.722 4.631 32.868 1.00 86.88 587 VAL A CA 1
ATOM 4560 C C . VAL A 1 587 ? -19.583 5.299 31.528 1.00 86.88 587 VAL A C 1
ATOM 4562 O O . VAL A 1 587 ? -20.426 5.096 30.654 1.00 86.88 587 VAL A O 1
ATOM 4565 N N . TRP A 1 588 ? -18.519 6.072 31.355 1.00 84.25 588 TRP A N 1
ATOM 4566 C CA . TRP A 1 588 ? -18.148 6.649 30.074 1.00 84.25 588 TRP A CA 1
ATOM 4567 C C . TRP A 1 588 ? -17.013 5.830 29.492 1.00 84.25 588 TRP A C 1
ATOM 4569 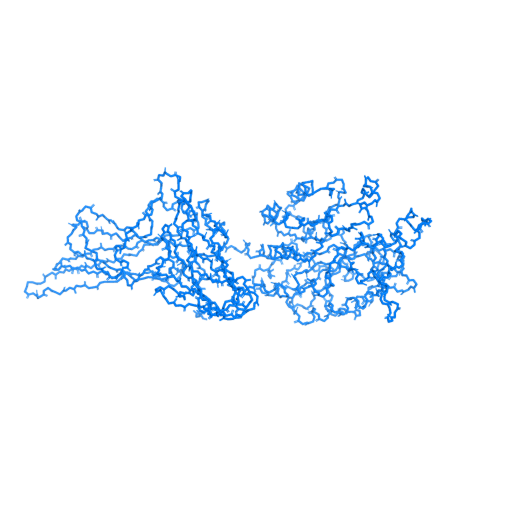O O . TRP A 1 588 ? -15.946 5.698 30.097 1.00 84.25 588 TRP A O 1
ATOM 4579 N N . TYR A 1 589 ? -17.263 5.257 28.325 1.00 78.06 589 TYR A N 1
ATOM 4580 C CA . TYR A 1 589 ? -16.355 4.310 27.713 1.00 78.06 589 TYR A CA 1
ATOM 4581 C C . TYR A 1 589 ? -16.207 4.574 26.223 1.00 78.06 589 TYR A C 1
ATOM 4583 O O . TYR A 1 589 ? -17.129 5.040 25.546 1.00 78.06 589 TYR A O 1
ATOM 4591 N N . LEU A 1 590 ? -15.028 4.254 25.712 1.00 73.12 590 LEU A N 1
ATOM 4592 C CA . LEU A 1 590 ? -14.776 4.190 24.284 1.00 73.12 590 LEU A CA 1
ATOM 4593 C C . LEU A 1 590 ? -15.150 2.785 23.806 1.00 73.12 590 LEU A C 1
ATOM 4595 O O . LEU A 1 590 ? -14.537 1.828 24.282 1.00 73.12 590 LEU A O 1
ATOM 4599 N N . PRO A 1 591 ? -16.169 2.620 22.944 1.00 67.88 591 PRO A N 1
ATOM 4600 C CA . PRO A 1 591 ? -16.587 1.294 22.517 1.00 67.88 591 PRO A CA 1
ATOM 4601 C C . PRO A 1 591 ? -15.459 0.555 21.802 1.00 67.88 591 PRO A C 1
ATOM 4603 O O . PRO A 1 591 ? -14.716 1.135 21.014 1.00 67.88 591 PRO A O 1
ATOM 4606 N N . LEU A 1 592 ? -15.369 -0.736 22.078 1.00 60.22 592 LEU A N 1
ATOM 4607 C CA . LEU A 1 592 ? -14.433 -1.677 21.490 1.00 60.22 592 LEU A CA 1
ATOM 4608 C C . LEU A 1 592 ? -15.252 -2.823 20.890 1.00 60.22 592 LEU A C 1
ATOM 4610 O O . LEU A 1 592 ? -16.361 -3.100 21.353 1.00 60.22 592 LEU A O 1
ATOM 4614 N N . GLN A 1 593 ? -14.715 -3.530 19.900 1.00 51.88 593 GLN A N 1
ATOM 4615 C CA . GLN A 1 593 ? -15.333 -4.791 19.512 1.00 51.88 593 GLN A CA 1
ATOM 4616 C C . GLN A 1 593 ? -15.084 -5.871 20.567 1.00 51.88 593 GLN A C 1
ATOM 4618 O O . GLN A 1 593 ? -13.970 -5.952 21.089 1.00 51.88 593 GLN A O 1
ATOM 4623 N N . PRO A 1 594 ? -16.094 -6.697 20.892 1.00 48.34 594 PRO A N 1
ATOM 4624 C CA . PRO A 1 594 ? -15.889 -7.828 21.783 1.00 48.34 594 PRO A CA 1
ATOM 4625 C C . PRO A 1 594 ? -14.829 -8.772 21.187 1.00 48.34 594 PRO A C 1
ATOM 4627 O O . PRO A 1 594 ? -14.766 -8.919 19.963 1.00 48.34 594 PRO A O 1
ATOM 4630 N N . PRO A 1 595 ? -13.983 -9.404 22.020 1.00 42.62 595 PRO A N 1
ATOM 4631 C CA . PRO A 1 595 ? -12.992 -10.358 21.539 1.00 42.62 595 PRO A CA 1
ATOM 4632 C C . PRO A 1 595 ? -13.675 -11.463 20.726 1.00 42.62 595 PRO A C 1
ATOM 4634 O O . PRO A 1 595 ? -14.734 -11.958 21.101 1.00 42.62 595 PRO A O 1
ATOM 4637 N N . SER A 1 596 ? -13.064 -11.839 19.604 1.00 39.28 596 SER A N 1
ATOM 4638 C CA . SER A 1 596 ? -13.554 -12.844 18.655 1.00 39.28 596 SER A CA 1
ATOM 4639 C C . SER A 1 596 ? -13.428 -14.279 19.196 1.00 39.28 596 SER A C 1
ATOM 4641 O O . SER A 1 596 ? -12.739 -15.125 18.628 1.00 39.28 596 SER A O 1
ATOM 4643 N N . GLY A 1 597 ? -14.097 -14.553 20.315 1.00 38.34 597 GLY A N 1
ATOM 4644 C CA . GLY A 1 597 ? -14.206 -15.866 20.940 1.00 38.34 597 GLY A CA 1
ATOM 4645 C C . GLY A 1 597 ? -15.474 -15.959 21.787 1.00 38.34 597 GLY A C 1
ATOM 4646 O O . GLY A 1 597 ? -15.740 -15.063 22.581 1.00 38.34 597 GLY A O 1
ATOM 4647 N N . ASP A 1 598 ? -16.205 -17.058 21.601 1.00 34.09 598 ASP A N 1
ATOM 4648 C CA . ASP A 1 598 ? -17.500 -17.437 22.191 1.00 34.09 598 ASP A CA 1
ATOM 4649 C C . ASP A 1 598 ? -18.763 -16.830 21.542 1.00 34.09 598 ASP A C 1
ATOM 4651 O O . ASP A 1 598 ? -19.541 -16.103 22.163 1.00 34.09 598 ASP A O 1
ATOM 4655 N N . LEU A 1 599 ? -19.002 -17.242 20.289 1.00 30.44 599 LEU A N 1
ATOM 4656 C CA . LEU A 1 599 ? -20.324 -17.658 19.795 1.00 30.44 599 LEU A CA 1
ATOM 4657 C C . LEU A 1 599 ? -20.215 -19.036 19.137 1.00 30.44 599 LEU A C 1
ATOM 4659 O O . LEU A 1 599 ? -19.246 -19.232 18.365 1.00 30.44 599 LEU A O 1
#

InterPro domains:
  IPR000909 Phosphatidylinositol-specific phospholipase C, X domain [SM00148] (16-195)
  IPR017946 PLC-like phosphodiesterase, TIM beta/alpha-barrel domain superfamily [G3DSA:3.20.20.190] (5-321)
  IPR017946 PLC-like phosphodiesterase, TIM beta/alpha-barrel domain superfamily [SSF51695] (5-320)
  IPR051057 Phosphoinositide phospholipase C domain-containing protein [PTHR13593] (7-322)

pLDDT: mean 78.47, std 16.65, range [26.89, 98.88]

Sequence (599 aa):
MKRVNAATWMADLFPFISKRKLSEIFMPGSHDSAMTFECLSQSLGPIDLDLPTPWGPDAPDSLTKSPLGETIRGVVRNWAVTQKLELLDQLRAGIRYFDLRIANVNGEFKFTHALLSNYGIIKLLQPVVGFMAEHPGEVLILHCQHFHNMNNEYDKLMGVFQSLFGNMLANSDMVQSSQFGDFVSSGKRIVLIWGDGAVASLTDKTFACDQGAVLDSPWKPEQMRSKELLATFLLTTQRNRPSADPRLSVVQCILDYDDMSSKPWEYMIHSSLLEYESGLNSYLKEVVLPELGKSKGFIFMMDNVTNPDTQAIERVITLNDDIGNGLQGFDDLVKNRGTNGSKVESLKGVRKHIVGFSGNPAYLGPNAHFVGGDGSMSFSAQHGSVVSRQSGVLRFPPNDSIHGIILGIEVYDVWQEGNTGSWRLPKNPLGQPNVEVEVSSEIGRGTFWELGVWYLDTSGGEGIKPVVSDTGLDGSWVESRKGIQYYDVGFSGDRALLGNNIRSVRAQGSMSFSAQHGSVFEHQKGTLRFPPDTSMYGLILSVRVHDIWGDGTNGSWKFTGNPLGQTSMEVQITSDLARGTNWELEVWYLPLQPPSGDL

Foldseek 3Di:
DPQQQLLQLLVVLCVLQQQPAQQLALFAAAAQQALALLQQFDQDPPDPPRFGAAFDLPADPCQCVDPCPRLSSLLVSQAQRQEHDAPLVLSSLNHQEYEFAWEQDPNFIFTDDRHTGPDGPLVRCLSVLVSCVVHLSAAHEYENAHYGNDDQCLQVVVVSVCVRNPQLQQFQCCNQPHGSNCSSVSSVRYAYEYHPQCCVNYPDRGRYHDCVQAEDEDDDLVQQQDLVSLLVVLLVVLVPDPLPPSHAYERALAHRPPVPVVDDPVDSSVHGRCRVCPCSLVVCLVRRLVRSLPHSYHHHYHGYSDPPNSVSSSSSSCSSVVPPPDFPWDPQADPCQQAQNHKDWDDQPDFKHKFADDGDCVLWPPQKDKDKDLFKDKQADDPPDDWAKDKDKGKPPSDPVFWWAFRMKMKGWPDNDDRFKIKHWNHRRHLHRMTIIMMMGRGSHMTMMMMMTITGGDPPPDFKDRPPDCQQQVVDKAAFAAPDFKDKHSIDGDPVSGDDQKDKDKDKDKDAFDDDPPDDWDKDKDKDKPPPDPVFWFAFRMKMKGFPVNPRGWKIKHWPHHRHSPRMTMIMMITDGRGMTMMMMMTIGRTHDDPPDDD

Secondary structure (DSSP, 8-state):
-----GGGHHHHTHHHHTTS-GGGSEEEEETTTT-BTTTTEE--SSS---EEPPBPTTS-HHHHT-TTHHHHHHHHHHHH--BSS-HHHHHHHT--EEEEEEEEETTEEEEEESEEEEEEHHHHHHHHHHHHHH-TT--EEEEEEEEES-SS-HHHHHHHHHHHHGGGBPPTTHHHH--HHHHHHH---EEEEE-TTGGGG-S--TTEEEHHHHEE----GGGSSSHHHHHHHHHHHHHHS-TT--SEEEEEE----TTGGGS-HHHHHH--HHHHTTTHHHHHHHHTHHHHTTSS-EEEEES--STTTHHHHHHHHHTTTTTSSS----SS-----STTS--EE--TT--EEEEE--S-GGGS-TTEEEEESTT-EEE---TTS----EEEEEEESSSTT--EEEEEEEEEE--SS-S-EEEE-SS--TTSS-EEEEEEESSSS-EEEEEEEEEEE-TTSSSEEEE---TTTTS--EE--TT--EEEEEEEE-GGGG-TT-EEEEEEEEE-----TT---PPPEEEEEESSSTT--EEEEEEEEEE-S-SSSSEEEEESS--TT-S-EEEEEEE-SS--EEEEEEEEEEE-PPPS---